Protein AF-A0A1W1WMA3-F1 (afdb_monomer_lite)

Structure (mmCIF, N/CA/C/O backbone):
data_AF-A0A1W1WMA3-F1
#
_entry.id   AF-A0A1W1WMA3-F1
#
loop_
_atom_site.group_PDB
_atom_site.id
_atom_site.type_symbol
_atom_site.label_atom_id
_atom_site.label_alt_id
_atom_site.label_comp_id
_atom_site.label_asym_id
_atom_site.label_entity_id
_atom_site.label_seq_id
_atom_site.pdbx_PDB_ins_code
_atom_site.Cartn_x
_atom_site.Cartn_y
_atom_site.Cartn_z
_atom_site.occupancy
_atom_site.B_iso_or_equiv
_atom_site.auth_seq_id
_atom_site.auth_comp_id
_atom_site.auth_asym_id
_atom_site.auth_atom_id
_atom_site.pdbx_PDB_model_num
ATOM 1 N N . MET A 1 1 ? 3.986 2.143 10.533 1.00 43.78 1 MET A N 1
ATOM 2 C CA . MET A 1 1 ? 3.203 3.371 10.302 1.00 43.78 1 MET A CA 1
ATOM 3 C C . MET A 1 1 ? 4.115 4.329 9.566 1.00 43.78 1 MET A C 1
ATOM 5 O O . MET A 1 1 ? 5.140 4.678 10.137 1.00 43.78 1 MET A O 1
ATOM 9 N N . GLN A 1 2 ? 3.792 4.654 8.315 1.00 41.06 2 GLN A N 1
ATOM 10 C CA . GLN A 1 2 ? 4.456 5.724 7.574 1.00 41.06 2 GLN A CA 1
ATOM 11 C C . GLN A 1 2 ? 3.588 6.976 7.669 1.00 41.06 2 GLN A C 1
ATOM 13 O O . GLN A 1 2 ? 2.366 6.900 7.530 1.00 41.06 2 GLN A O 1
ATOM 18 N N . LEU A 1 3 ? 4.215 8.107 7.963 1.00 46.31 3 LEU A N 1
ATOM 19 C CA . LEU A 1 3 ? 3.557 9.407 8.059 1.00 46.31 3 LEU A CA 1
ATOM 20 C C . LEU A 1 3 ? 4.203 10.338 7.047 1.00 46.31 3 LEU A C 1
ATOM 22 O O . LEU A 1 3 ? 5.425 10.444 7.055 1.00 46.31 3 LEU A O 1
ATOM 26 N N . ILE A 1 4 ? 3.399 10.984 6.199 1.00 47.16 4 ILE A N 1
ATOM 27 C CA . ILE A 1 4 ? 3.882 11.967 5.221 1.00 47.16 4 ILE A CA 1
ATOM 28 C C . ILE A 1 4 ? 3.550 13.364 5.729 1.00 47.16 4 ILE A C 1
ATOM 30 O O . ILE A 1 4 ? 2.380 13.701 5.874 1.00 47.16 4 ILE A O 1
ATOM 34 N N . ALA A 1 5 ? 4.562 14.201 5.932 1.00 50.44 5 ALA A N 1
ATOM 35 C CA . ALA A 1 5 ? 4.380 15.646 6.002 1.00 50.44 5 ALA A CA 1
ATOM 36 C C . ALA A 1 5 ? 4.620 16.229 4.605 1.00 50.44 5 ALA A C 1
ATOM 38 O O . ALA A 1 5 ? 5.703 16.057 4.052 1.00 50.44 5 ALA A O 1
ATOM 39 N N . GLN A 1 6 ? 3.611 16.873 4.018 1.00 50.44 6 GLN A N 1
ATOM 40 C CA . GLN A 1 6 ? 3.720 17.528 2.714 1.00 50.44 6 GLN A CA 1
ATOM 41 C C . GLN A 1 6 ? 3.938 19.022 2.920 1.00 50.44 6 GLN A C 1
ATOM 43 O O . GLN A 1 6 ? 3.105 19.704 3.512 1.00 50.44 6 GLN A O 1
ATOM 48 N N . PHE A 1 7 ? 5.035 19.534 2.384 1.00 56.97 7 PHE A N 1
ATOM 49 C CA . PHE A 1 7 ? 5.386 20.938 2.456 1.00 56.97 7 PHE A CA 1
ATOM 50 C C . PHE A 1 7 ? 5.039 21.599 1.130 1.00 56.97 7 PHE A C 1
ATOM 52 O O . PHE A 1 7 ? 5.512 21.200 0.065 1.00 56.97 7 PHE A O 1
ATOM 59 N N . SER A 1 8 ? 4.230 22.643 1.208 1.00 40.03 8 SER A N 1
ATOM 60 C CA . SER A 1 8 ? 4.121 23.625 0.142 1.00 40.03 8 SER A CA 1
ATOM 61 C C . SER A 1 8 ? 4.123 25.014 0.762 1.00 40.03 8 SER A C 1
ATOM 63 O O . SER A 1 8 ? 3.077 25.663 0.808 1.00 40.03 8 SER A O 1
ATOM 65 N N . PRO A 1 9 ? 5.267 25.530 1.235 1.00 36.66 9 PRO A N 1
ATOM 66 C CA . PRO A 1 9 ? 5.477 26.934 1.009 1.00 36.66 9 PRO A CA 1
ATOM 67 C C . PRO A 1 9 ? 5.756 27.054 -0.494 1.00 36.66 9 PRO A C 1
ATOM 69 O O . PRO A 1 9 ? 6.742 26.515 -0.989 1.00 36.66 9 PRO A O 1
ATOM 72 N N . ASN A 1 10 ? 4.855 27.703 -1.225 1.00 41.47 10 ASN A N 1
ATOM 73 C CA . ASN A 1 10 ? 5.211 28.813 -2.111 1.00 41.47 10 ASN A CA 1
ATOM 74 C C . ASN A 1 10 ? 4.360 28.870 -3.384 1.00 41.47 10 ASN A C 1
ATOM 76 O O . ASN A 1 10 ? 4.243 27.927 -4.165 1.00 41.47 10 ASN A O 1
ATOM 80 N N . ILE A 1 11 ? 3.848 30.081 -3.605 1.00 42.31 11 ILE A N 1
ATOM 81 C CA . ILE A 1 11 ? 3.932 30.812 -4.873 1.00 42.31 11 ILE A CA 1
ATOM 82 C C . ILE A 1 11 ? 5.003 30.189 -5.781 1.00 42.31 11 ILE A C 1
ATOM 84 O O . ILE A 1 11 ? 6.159 30.096 -5.382 1.00 42.31 11 ILE A O 1
ATOM 88 N N . SER A 1 12 ? 4.610 29.769 -6.982 1.00 43.38 12 SER A N 1
ATOM 89 C CA . SER A 1 12 ? 5.456 29.196 -8.037 1.00 43.38 12 SER A CA 1
ATOM 90 C C . SER A 1 12 ? 6.957 29.534 -7.915 1.00 43.38 12 SER A C 1
ATOM 92 O O . SER A 1 12 ? 7.401 30.584 -8.382 1.00 43.38 12 SER A O 1
ATOM 94 N N . THR A 1 13 ? 7.768 28.630 -7.351 1.00 48.03 13 THR A N 1
ATOM 95 C CA . THR A 1 13 ? 9.246 28.715 -7.300 1.00 48.03 13 THR A CA 1
ATOM 96 C C . THR A 1 13 ? 9.883 28.430 -8.665 1.00 48.03 13 THR A C 1
ATOM 98 O O . THR A 1 13 ? 10.957 27.845 -8.771 1.00 48.03 13 THR A O 1
ATOM 101 N N . ILE A 1 14 ? 9.235 28.857 -9.753 1.00 53.78 14 ILE A N 1
ATOM 102 C CA . ILE A 1 14 ? 9.746 28.700 -11.121 1.00 53.78 14 ILE A CA 1
ATOM 103 C C . ILE A 1 14 ? 11.077 29.461 -11.289 1.00 53.78 14 ILE A C 1
ATOM 105 O O . ILE A 1 14 ? 11.885 29.096 -12.137 1.00 53.78 14 ILE A O 1
ATOM 109 N N . THR A 1 15 ? 11.350 30.457 -10.437 1.00 57.09 15 THR A N 1
ATOM 110 C CA . THR A 1 15 ? 12.557 31.292 -10.483 1.00 57.09 15 THR A CA 1
ATOM 111 C C . THR A 1 15 ? 13.791 30.713 -9.777 1.00 57.09 15 THR A C 1
ATOM 113 O O . THR A 1 15 ? 14.889 31.172 -10.076 1.00 57.09 15 THR A O 1
ATOM 116 N N . ARG A 1 16 ? 13.672 29.719 -8.876 1.00 67.75 16 ARG A N 1
ATOM 117 C CA . ARG A 1 16 ? 14.829 29.147 -8.145 1.00 67.75 16 ARG A CA 1
ATOM 118 C C . ARG A 1 16 ? 15.366 27.854 -8.788 1.00 67.75 16 ARG A C 1
ATOM 120 O O . ARG A 1 16 ? 14.622 27.030 -9.339 1.00 67.75 16 ARG A O 1
ATOM 127 N N . GLY A 1 17 ? 16.692 27.692 -8.742 1.00 76.19 17 GLY A N 1
ATOM 128 C CA . GLY A 1 17 ? 17.398 26.480 -9.174 1.00 76.19 17 GLY A CA 1
ATOM 129 C C . GLY A 1 17 ? 17.109 25.300 -8.245 1.00 76.19 17 GLY A C 1
ATOM 130 O O . GLY A 1 17 ? 16.810 25.492 -7.068 1.00 76.19 17 GLY A O 1
ATOM 131 N N . PHE A 1 18 ? 17.149 24.070 -8.765 1.00 84.50 18 PHE A N 1
ATOM 132 C CA . PHE A 1 18 ? 16.890 22.875 -7.956 1.00 84.50 18 PHE A CA 1
ATOM 133 C C . PHE A 1 18 ? 17.971 22.729 -6.892 1.00 84.50 18 PHE A C 1
ATOM 135 O O . PHE A 1 18 ? 17.654 22.460 -5.737 1.00 84.50 18 PHE A O 1
ATOM 142 N N . TRP A 1 19 ? 19.227 22.990 -7.257 1.00 85.94 19 TRP A N 1
ATOM 143 C CA . TRP A 1 19 ? 20.351 22.896 -6.330 1.00 85.94 19 TRP A CA 1
ATOM 144 C C . TRP A 1 19 ? 20.288 23.945 -5.221 1.00 85.94 19 TRP A C 1
ATOM 146 O O . TRP A 1 19 ? 20.658 23.653 -4.087 1.00 85.94 19 TRP A O 1
ATOM 156 N N . THR A 1 20 ? 19.721 25.122 -5.500 1.00 82.62 20 THR A N 1
ATOM 157 C CA . THR A 1 20 ? 19.458 26.147 -4.479 1.00 82.62 20 THR A CA 1
ATOM 158 C C . THR A 1 20 ? 18.459 25.654 -3.432 1.00 82.62 20 THR A C 1
ATOM 160 O O . THR A 1 20 ? 18.696 25.804 -2.236 1.00 82.62 20 THR A O 1
ATOM 163 N N . ASP A 1 21 ? 17.361 25.028 -3.863 1.00 80.69 21 ASP A N 1
ATOM 164 C CA . ASP A 1 21 ? 16.355 24.483 -2.944 1.00 80.69 21 ASP A CA 1
ATOM 165 C C . ASP A 1 21 ? 16.906 23.284 -2.150 1.00 80.69 21 ASP A C 1
ATOM 167 O O . ASP A 1 21 ? 16.608 23.129 -0.963 1.00 80.69 21 ASP A O 1
ATOM 171 N N . VAL A 1 22 ? 17.751 22.454 -2.775 1.00 85.00 22 VAL A N 1
ATOM 172 C CA . VAL A 1 22 ? 18.478 21.368 -2.099 1.00 85.00 22 VAL A CA 1
ATOM 173 C C . VAL A 1 22 ? 19.396 21.939 -1.013 1.00 85.00 22 VAL A C 1
ATOM 175 O O . VAL A 1 22 ? 19.341 21.466 0.121 1.00 85.00 22 VAL A O 1
ATOM 178 N N . GLN A 1 23 ? 20.191 22.967 -1.323 1.00 83.38 23 GLN A N 1
ATOM 179 C CA . GLN A 1 23 ? 21.098 23.603 -0.365 1.00 83.38 23 GLN A CA 1
ATOM 180 C C . GLN A 1 23 ? 20.336 24.218 0.817 1.00 83.38 23 GLN A C 1
ATOM 182 O O . GLN A 1 23 ? 20.691 23.969 1.966 1.00 83.38 23 GLN A O 1
ATOM 187 N N . GLN A 1 24 ? 19.250 24.952 0.560 1.00 80.56 24 GLN A N 1
ATOM 188 C CA . GLN A 1 24 ? 18.417 25.524 1.626 1.00 80.56 24 GLN A CA 1
ATOM 189 C C . GLN A 1 24 ? 17.792 24.440 2.509 1.00 80.56 24 GLN A C 1
ATOM 191 O O . GLN A 1 24 ? 17.740 24.580 3.732 1.00 80.56 24 GLN A O 1
ATOM 196 N N . THR A 1 25 ? 17.339 23.340 1.902 1.00 79.75 25 THR A N 1
ATOM 197 C CA . THR A 1 25 ? 16.794 22.200 2.648 1.00 79.75 25 THR A CA 1
ATOM 198 C C . THR A 1 25 ? 17.872 21.562 3.524 1.00 79.75 25 THR A C 1
ATOM 200 O O . THR A 1 25 ? 17.612 21.243 4.681 1.00 79.75 25 THR A O 1
ATOM 203 N N . GLU A 1 26 ? 19.095 21.415 3.016 1.00 80.94 26 GLU A N 1
ATOM 204 C CA . GLU A 1 26 ? 20.226 20.919 3.800 1.00 80.94 26 GLU A CA 1
ATOM 205 C C . GLU A 1 26 ? 20.608 21.838 4.957 1.00 80.94 26 GLU A C 1
ATOM 207 O O . GLU A 1 26 ? 20.828 21.352 6.063 1.00 80.94 26 GLU A O 1
ATOM 212 N N . GLU A 1 27 ? 20.699 23.146 4.723 1.00 82.25 27 GLU A N 1
ATOM 213 C CA . GLU A 1 27 ? 21.003 24.138 5.759 1.00 82.25 27 GLU A CA 1
ATOM 214 C C . GLU A 1 27 ? 19.955 24.104 6.870 1.00 82.25 27 GLU A C 1
ATOM 216 O O . GLU A 1 27 ? 20.295 24.091 8.054 1.00 82.25 27 GLU A O 1
ATOM 221 N N . TRP A 1 28 ? 18.682 23.985 6.496 1.00 80.19 28 TRP A N 1
ATOM 222 C CA . TRP A 1 28 ? 17.592 23.796 7.442 1.00 80.19 28 TRP A CA 1
ATOM 223 C C . TRP A 1 28 ? 17.716 22.481 8.230 1.00 80.19 28 TRP A C 1
ATOM 225 O O . TRP A 1 28 ? 17.609 22.498 9.457 1.00 80.19 28 TRP A O 1
ATOM 235 N N . LEU A 1 29 ? 18.012 21.351 7.573 1.00 78.81 29 LEU A N 1
ATOM 236 C CA . LEU A 1 29 ? 18.228 20.064 8.251 1.00 78.81 29 LEU A CA 1
ATOM 237 C C . LEU A 1 29 ? 19.431 20.100 9.210 1.00 78.81 29 LEU A C 1
ATOM 239 O O . LEU A 1 29 ? 19.350 19.551 10.311 1.00 78.81 29 LEU A O 1
ATOM 243 N N . ARG A 1 30 ? 20.521 20.785 8.835 1.00 81.69 30 ARG A N 1
ATOM 244 C CA . ARG A 1 30 ? 21.679 21.023 9.715 1.00 81.69 30 ARG A CA 1
ATOM 245 C C . ARG A 1 30 ? 21.304 21.902 10.905 1.00 81.69 30 ARG A C 1
ATOM 247 O O . ARG A 1 30 ? 21.704 21.597 12.025 1.00 81.69 30 ARG A O 1
ATOM 254 N N . GLY A 1 31 ? 20.496 22.942 10.688 1.00 80.25 31 GLY A N 1
ATOM 255 C CA . GLY A 1 31 ? 19.959 23.792 11.754 1.00 80.25 31 GLY A CA 1
ATOM 256 C C . GLY A 1 31 ? 19.119 23.021 12.779 1.00 80.25 31 GLY A C 1
ATOM 257 O O . GLY A 1 31 ? 19.109 23.372 13.955 1.00 80.25 31 GLY A O 1
ATOM 258 N N . LEU A 1 32 ? 18.479 21.923 12.362 1.00 76.50 32 LEU A N 1
ATOM 259 C CA . LEU A 1 32 ? 17.756 21.000 13.244 1.00 76.50 32 LEU A CA 1
ATOM 260 C C . LEU A 1 32 ? 18.660 19.990 13.980 1.00 76.50 32 LEU A C 1
ATOM 262 O O . LEU A 1 32 ? 18.138 19.167 14.734 1.00 76.50 32 LEU A O 1
ATOM 266 N N . GLN A 1 33 ? 19.983 20.034 13.768 1.00 79.19 33 GLN A N 1
ATOM 267 C CA . GLN A 1 33 ? 20.972 19.113 14.348 1.00 79.19 33 GLN A CA 1
ATOM 268 C C . GLN A 1 33 ? 20.642 17.631 14.084 1.00 79.19 33 GLN A C 1
ATOM 270 O O . GLN A 1 33 ? 20.756 16.786 14.971 1.00 79.19 33 GLN A O 1
ATOM 275 N N . LYS A 1 34 ? 20.171 17.309 12.871 1.00 77.88 34 LYS A N 1
ATOM 276 C CA . LYS A 1 34 ? 19.827 15.934 12.481 1.00 77.88 34 LYS A CA 1
ATOM 277 C C . LYS A 1 34 ? 20.931 15.316 11.631 1.00 77.88 34 LYS A C 1
ATOM 279 O O . LYS A 1 34 ? 21.315 15.878 10.607 1.00 77.88 34 LYS A O 1
ATOM 284 N N . ASP A 1 35 ? 21.377 14.124 12.018 1.00 76.19 35 ASP A N 1
ATOM 285 C CA . ASP A 1 35 ? 22.395 13.379 11.277 1.00 76.19 35 ASP A CA 1
ATOM 286 C C . ASP A 1 35 ? 21.811 12.848 9.963 1.00 76.19 35 ASP A C 1
ATOM 288 O O . ASP A 1 35 ? 20.927 11.981 9.954 1.00 76.19 35 ASP A O 1
ATOM 292 N N . ILE A 1 36 ? 22.303 13.376 8.843 1.00 81.38 36 ILE A N 1
ATOM 293 C CA . ILE A 1 36 ? 21.998 12.873 7.503 1.00 81.38 36 ILE A CA 1
ATOM 294 C C . ILE A 1 36 ? 23.054 11.833 7.148 1.00 81.38 36 ILE A C 1
ATOM 296 O O . ILE A 1 36 ? 24.196 12.172 6.847 1.00 81.38 36 ILE A O 1
ATOM 300 N N . THR A 1 37 ? 22.647 10.569 7.152 1.00 82.44 37 THR A N 1
ATOM 301 C CA . THR A 1 37 ? 23.559 9.441 6.899 1.00 82.44 37 THR A CA 1
ATOM 302 C C . THR A 1 37 ? 23.719 9.116 5.426 1.00 82.44 37 THR A C 1
ATOM 304 O O . THR A 1 37 ? 24.816 8.773 5.020 1.00 82.44 37 THR A O 1
ATOM 307 N N . ALA A 1 38 ? 22.667 9.266 4.619 1.00 85.50 38 ALA A N 1
ATOM 308 C CA . ALA A 1 38 ? 22.762 9.032 3.187 1.00 85.50 38 ALA A CA 1
ATOM 309 C C . ALA A 1 38 ? 21.953 10.057 2.400 1.00 85.50 38 ALA A C 1
ATOM 311 O O . ALA A 1 38 ? 20.949 10.614 2.867 1.00 85.50 38 ALA A O 1
ATOM 312 N N . ARG A 1 39 ? 22.426 10.293 1.179 1.00 88.94 39 ARG A N 1
ATOM 313 C CA . ARG A 1 39 ? 21.793 11.138 0.174 1.00 88.94 39 ARG A CA 1
ATOM 314 C C . ARG A 1 39 ? 21.501 10.305 -1.050 1.00 88.94 39 ARG A C 1
ATOM 316 O O . ARG A 1 39 ? 22.285 9.437 -1.430 1.00 88.94 39 ARG A O 1
ATOM 323 N N . THR A 1 40 ? 20.352 10.532 -1.661 1.00 90.31 40 THR A N 1
ATOM 324 C CA . THR A 1 40 ? 19.990 9.850 -2.899 1.00 90.31 40 THR A CA 1
ATOM 325 C C . THR A 1 40 ? 19.298 10.822 -3.835 1.00 90.31 40 THR A C 1
ATOM 327 O O . THR A 1 40 ? 18.226 11.332 -3.520 1.00 90.31 40 THR A O 1
ATOM 330 N N . LEU A 1 41 ? 19.895 11.056 -5.000 1.00 90.44 41 LEU A N 1
ATOM 331 C CA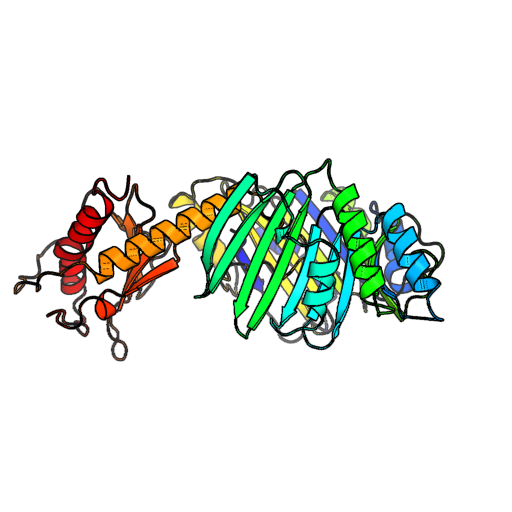 . LEU A 1 41 ? 19.263 11.755 -6.108 1.00 90.44 41 LEU A CA 1
ATOM 332 C C . LEU A 1 41 ? 18.630 10.731 -7.045 1.00 90.44 41 LEU A C 1
ATOM 334 O O . LEU A 1 41 ? 19.300 9.832 -7.551 1.00 90.44 41 LEU A O 1
ATOM 338 N N . LEU A 1 42 ? 17.340 10.905 -7.300 1.00 90.44 42 LEU A N 1
ATOM 339 C CA . LEU A 1 42 ? 16.591 10.178 -8.313 1.00 90.44 42 LEU A CA 1
ATOM 340 C C . LEU A 1 42 ? 16.235 11.150 -9.435 1.00 90.44 42 LEU A C 1
ATOM 342 O O . LEU A 1 42 ? 15.503 12.119 -9.216 1.00 90.44 42 LEU A O 1
ATOM 346 N N . LEU A 1 43 ? 16.730 10.885 -10.638 1.00 89.50 43 LEU A N 1
ATOM 347 C CA . LEU A 1 43 ? 16.400 11.641 -11.840 1.00 89.50 43 LEU A CA 1
ATOM 348 C C . LEU A 1 43 ? 15.562 10.766 -12.762 1.00 89.50 43 LEU A C 1
ATOM 350 O O . LEU A 1 43 ? 15.978 9.668 -13.111 1.00 89.50 43 LEU A O 1
ATOM 354 N N . LYS A 1 44 ? 14.385 11.249 -13.167 1.00 88.56 44 LYS A N 1
ATOM 355 C CA . LYS A 1 44 ? 13.547 10.598 -14.177 1.00 88.56 44 LYS A CA 1
ATOM 356 C C . LYS A 1 44 ? 13.372 11.486 -15.408 1.00 88.56 44 LYS A C 1
ATOM 358 O O . LYS A 1 44 ? 12.813 12.582 -15.312 1.00 88.56 44 LYS A O 1
ATOM 363 N N . GLY A 1 45 ? 13.827 11.004 -16.560 1.00 86.12 45 GLY A N 1
ATOM 364 C CA . GLY A 1 45 ? 13.771 11.680 -17.861 1.00 86.12 45 GLY A CA 1
ATOM 365 C C . GLY A 1 45 ? 13.008 10.873 -18.906 1.00 86.12 45 GLY A C 1
ATOM 366 O O . GLY A 1 45 ? 12.662 9.720 -18.668 1.00 86.12 45 GLY A O 1
ATOM 367 N N . LYS A 1 46 ? 12.719 11.480 -20.061 1.00 80.75 46 LYS A N 1
ATOM 368 C CA . LYS A 1 46 ? 12.058 10.798 -21.191 1.00 80.75 46 LYS A CA 1
ATOM 369 C C . LYS A 1 46 ? 13.041 10.174 -22.184 1.00 80.75 46 LYS A C 1
ATOM 371 O O . LYS A 1 46 ? 12.662 9.271 -22.922 1.00 80.75 46 LYS A O 1
ATOM 376 N N . SER A 1 47 ? 14.278 10.661 -22.218 1.00 76.12 47 SER A N 1
ATOM 377 C CA . SER A 1 47 ? 15.331 10.191 -23.121 1.00 76.12 47 SER A CA 1
ATOM 378 C C . SER A 1 47 ? 16.663 10.076 -22.389 1.00 76.12 47 SER A C 1
ATOM 380 O O . SER A 1 47 ? 16.877 10.746 -21.377 1.00 76.12 47 SER A O 1
ATOM 382 N N . LEU A 1 48 ? 17.572 9.247 -22.916 1.00 76.56 48 LEU A N 1
ATOM 383 C CA . LEU A 1 48 ? 18.906 9.083 -22.329 1.00 76.56 48 LEU A CA 1
ATOM 384 C C . LEU A 1 48 ? 19.700 10.381 -22.414 1.00 76.56 48 LEU A C 1
ATOM 386 O O . LEU A 1 48 ? 20.354 10.732 -21.449 1.00 76.56 48 LEU A O 1
ATOM 390 N N . THR A 1 49 ? 19.550 11.142 -23.497 1.00 79.25 49 THR A N 1
ATOM 391 C CA . THR A 1 49 ? 20.190 12.457 -23.671 1.00 79.25 49 THR A CA 1
ATOM 392 C C . THR A 1 49 ? 19.871 13.436 -22.540 1.00 79.25 49 THR A C 1
ATOM 394 O O . THR A 1 49 ? 20.690 14.276 -22.191 1.00 79.25 49 THR A O 1
ATOM 397 N N . GLN A 1 50 ? 18.690 13.323 -21.921 1.00 83.38 50 GLN A N 1
ATOM 398 C CA . GLN A 1 50 ? 18.337 14.147 -20.765 1.00 83.38 50 GLN A CA 1
ATOM 399 C C . GLN A 1 50 ? 19.023 13.696 -19.475 1.00 83.38 50 GLN A C 1
ATOM 401 O O . GLN A 1 50 ? 19.085 14.486 -18.547 1.00 83.38 50 GLN A O 1
ATOM 406 N N . LEU A 1 51 ? 19.476 12.446 -19.379 1.00 84.12 51 LEU A N 1
ATOM 407 C CA . LEU A 1 51 ? 20.166 11.893 -18.207 1.00 84.12 51 LEU A CA 1
ATOM 408 C C . LEU A 1 51 ? 21.672 11.740 -18.418 1.00 84.12 51 LEU A C 1
ATOM 410 O O . LEU A 1 51 ? 22.392 11.567 -17.442 1.00 84.12 51 LEU A O 1
ATOM 414 N N . GLU A 1 52 ? 22.132 11.830 -19.664 1.00 83.81 52 GLU A N 1
ATOM 415 C CA . GLU A 1 52 ? 23.517 11.662 -20.090 1.00 83.81 52 GLU A CA 1
ATOM 416 C C . GLU A 1 52 ? 24.510 12.460 -19.248 1.00 83.81 52 GLU A C 1
ATOM 418 O O . GLU A 1 52 ? 25.485 11.853 -18.800 1.00 83.81 52 GLU A O 1
ATOM 423 N N . PRO A 1 53 ? 24.244 13.741 -18.904 1.00 87.62 53 PRO A N 1
ATOM 424 C CA . PRO A 1 53 ? 25.167 14.481 -18.064 1.00 87.62 53 PRO A CA 1
ATOM 425 C C . PRO A 1 53 ? 25.414 13.808 -16.717 1.00 87.62 53 PRO A C 1
ATOM 427 O O . PRO A 1 53 ? 26.508 13.942 -16.201 1.00 87.62 53 PRO A O 1
ATOM 430 N N . TRP A 1 54 ? 24.438 13.071 -16.172 1.00 87.19 54 TRP A N 1
ATOM 431 C CA . TRP A 1 54 ? 24.500 12.457 -14.846 1.00 87.19 54 TRP A CA 1
ATOM 432 C C . TRP A 1 54 ? 24.954 10.992 -14.825 1.00 87.19 54 TRP A C 1
ATOM 434 O O . TRP A 1 54 ? 25.186 10.452 -13.741 1.00 87.19 54 TRP A O 1
ATOM 444 N N . LEU A 1 55 ? 25.093 10.343 -15.988 1.00 83.62 55 LEU A N 1
ATOM 445 C CA . LEU A 1 55 ? 25.503 8.935 -16.093 1.00 83.62 55 LEU A CA 1
ATOM 446 C C . LEU A 1 55 ? 26.818 8.606 -15.363 1.00 83.62 55 LEU A C 1
ATOM 44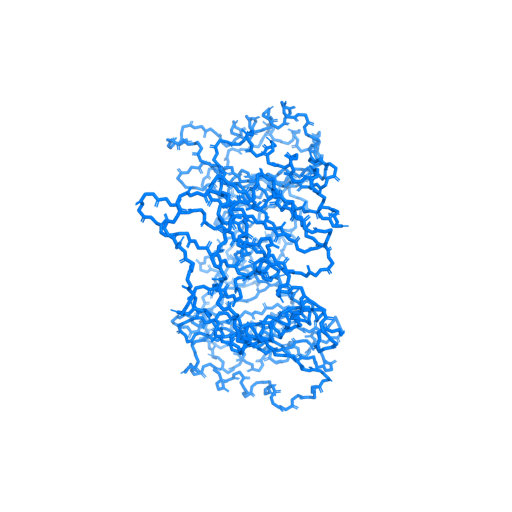8 O O . LEU A 1 55 ? 26.834 7.583 -14.678 1.00 83.62 55 LEU A O 1
ATOM 452 N N . PRO A 1 56 ? 27.883 9.436 -15.429 1.00 85.31 56 PRO A N 1
ATOM 453 C CA . PRO A 1 56 ? 29.170 9.104 -14.809 1.00 85.31 56 PRO A CA 1
ATOM 454 C C . PRO A 1 56 ? 29.120 8.937 -13.286 1.00 85.31 56 PRO A C 1
ATOM 456 O O . PRO A 1 56 ? 29.982 8.275 -12.717 1.00 85.31 56 PRO A O 1
ATOM 459 N N . TRP A 1 57 ? 28.123 9.530 -12.622 1.00 82.88 57 TRP A N 1
ATOM 460 C CA . TRP A 1 57 ? 27.961 9.455 -11.166 1.00 82.88 57 TRP A CA 1
ATOM 461 C C . TRP A 1 57 ? 26.972 8.366 -10.729 1.00 82.88 57 TRP A C 1
ATOM 463 O O . TRP A 1 57 ? 26.753 8.176 -9.533 1.00 82.88 57 TRP A O 1
ATOM 473 N N . SER A 1 58 ? 26.343 7.656 -11.672 1.00 80.88 58 SER A N 1
ATOM 474 C CA . SER A 1 58 ? 25.457 6.540 -11.343 1.00 80.88 58 SER A CA 1
ATOM 475 C C . SER A 1 58 ? 26.272 5.297 -10.999 1.00 80.88 58 SER A C 1
ATOM 477 O O . SER A 1 58 ? 27.044 4.800 -11.813 1.00 80.88 58 SER A O 1
ATOM 479 N N . HIS A 1 59 ? 26.038 4.746 -9.810 1.00 74.62 59 HIS A N 1
ATOM 480 C CA . HIS A 1 59 ? 26.592 3.455 -9.375 1.00 74.62 59 HIS A CA 1
ATOM 481 C C . HIS A 1 59 ? 25.552 2.330 -9.408 1.00 74.62 59 HIS A C 1
ATOM 483 O O . HIS A 1 59 ? 25.787 1.238 -8.900 1.00 74.62 59 HIS A O 1
ATOM 489 N N . SER A 1 60 ? 24.371 2.612 -9.958 1.00 77.69 60 SER A N 1
ATOM 490 C CA . SER A 1 60 ? 23.268 1.663 -10.055 1.00 77.69 60 SER A CA 1
ATOM 491 C C . SER A 1 60 ? 22.786 1.539 -11.500 1.00 77.69 60 SER A C 1
ATOM 493 O O . SER A 1 60 ? 22.935 2.498 -12.270 1.00 77.69 60 SER A O 1
ATOM 495 N N . PRO A 1 61 ? 22.227 0.375 -11.881 1.00 77.94 61 PRO A N 1
ATOM 496 C CA . PRO A 1 61 ? 21.657 0.192 -13.207 1.00 77.94 61 PRO A CA 1
ATOM 497 C C . PRO A 1 61 ? 20.539 1.206 -13.455 1.00 77.94 61 PRO A C 1
ATOM 499 O O . PRO A 1 61 ? 19.795 1.581 -12.544 1.00 77.94 61 PRO A O 1
ATOM 502 N N . LEU A 1 62 ? 20.411 1.632 -14.708 1.00 80.25 62 LEU A N 1
ATOM 503 C CA . LEU A 1 62 ? 19.340 2.516 -15.142 1.00 80.25 62 LEU A CA 1
ATOM 504 C C . LEU A 1 62 ? 18.002 1.787 -15.027 1.00 80.25 62 LEU A C 1
ATOM 506 O O . LEU A 1 62 ? 17.840 0.674 -15.532 1.00 80.25 62 LEU A O 1
ATOM 510 N N . GLU A 1 63 ? 17.030 2.438 -14.396 1.00 80.38 63 GLU A N 1
ATOM 511 C CA . GLU A 1 63 ? 15.649 1.969 -14.370 1.00 80.38 63 GLU A CA 1
ATOM 512 C C . GLU A 1 63 ? 14.956 2.406 -15.663 1.00 80.38 63 GLU A C 1
ATOM 514 O O . GLU A 1 63 ? 14.823 3.590 -15.959 1.00 80.38 63 GLU A O 1
ATOM 519 N N . LEU A 1 64 ? 14.507 1.447 -16.453 1.00 76.00 64 LEU A N 1
ATOM 520 C CA . LEU A 1 64 ? 13.805 1.645 -17.710 1.00 76.00 64 LEU A CA 1
ATOM 521 C C . LEU A 1 64 ? 12.332 1.310 -17.492 1.00 76.00 64 LEU A C 1
ATOM 523 O O . LEU A 1 64 ? 11.974 0.154 -17.291 1.00 76.00 64 LEU A O 1
ATOM 527 N N . GLU A 1 65 ? 11.465 2.313 -17.563 1.00 75.75 65 GLU A N 1
ATOM 528 C CA . GLU A 1 65 ? 10.016 2.130 -17.568 1.00 75.75 65 GLU A CA 1
ATOM 529 C C . GLU A 1 65 ? 9.468 2.504 -18.946 1.00 75.75 65 GLU A C 1
ATOM 531 O O . GLU A 1 65 ? 9.436 3.677 -19.311 1.00 75.75 65 GLU A O 1
ATOM 536 N N . GLY A 1 66 ? 9.003 1.531 -19.723 1.00 73.38 66 GLY A N 1
ATOM 537 C CA . GLY A 1 66 ? 8.569 1.760 -21.100 1.00 73.38 66 GLY A CA 1
ATOM 538 C C . GLY A 1 66 ? 7.173 1.251 -21.396 1.00 73.38 66 GLY A C 1
ATOM 539 O O . GLY A 1 66 ? 6.811 0.162 -20.964 1.00 73.38 66 GLY A O 1
ATOM 540 N N . TRP A 1 67 ? 6.408 2.005 -22.188 1.00 73.75 67 TRP A N 1
ATOM 541 C CA . TRP A 1 67 ? 5.246 1.466 -22.893 1.00 73.75 67 TRP A CA 1
ATOM 542 C C . TRP A 1 67 ? 5.694 0.866 -24.218 1.00 73.75 67 TRP A C 1
ATOM 544 O O . TRP A 1 67 ? 6.073 1.586 -25.148 1.00 73.75 67 TRP A O 1
ATOM 554 N N . LEU A 1 68 ? 5.619 -0.455 -24.297 1.00 71.12 68 LEU A N 1
ATOM 555 C CA . LEU A 1 68 ? 5.785 -1.193 -25.534 1.00 71.12 68 LEU A CA 1
ATOM 556 C C . LEU A 1 68 ? 4.444 -1.164 -26.272 1.00 71.12 68 LEU A C 1
ATOM 558 O O . LEU A 1 68 ? 3.420 -1.639 -25.770 1.00 71.12 68 LEU A O 1
ATOM 562 N N . ASN A 1 69 ? 4.438 -0.538 -27.450 1.00 62.62 69 ASN A N 1
ATOM 563 C CA . ASN A 1 69 ? 3.303 -0.634 -28.359 1.00 62.62 69 ASN A CA 1
ATOM 564 C C . ASN A 1 69 ? 3.300 -2.030 -28.994 1.00 62.62 69 ASN A C 1
ATOM 566 O O . ASN A 1 69 ? 4.371 -2.566 -29.281 1.00 62.62 69 ASN A O 1
ATOM 570 N N . PRO A 1 70 ? 2.125 -2.588 -29.312 1.00 56.72 70 PRO A N 1
ATOM 571 C CA . PRO A 1 70 ? 2.065 -3.720 -30.217 1.00 56.72 70 PRO A CA 1
ATOM 572 C C . PRO A 1 70 ? 2.479 -3.238 -31.619 1.00 56.72 70 PRO A C 1
ATOM 574 O O . PRO A 1 70 ? 1.678 -2.626 -32.320 1.00 56.72 70 PRO A O 1
ATOM 577 N N . MET A 1 71 ? 3.736 -3.446 -32.018 1.00 50.72 71 MET A N 1
ATOM 578 C CA . MET A 1 71 ? 4.155 -3.339 -33.421 1.00 50.72 71 MET A CA 1
ATOM 579 C C . MET A 1 71 ? 4.329 -4.751 -33.990 1.00 50.72 71 MET A C 1
ATOM 581 O O . MET A 1 71 ? 4.921 -5.610 -33.336 1.00 50.72 71 MET A O 1
ATOM 585 N N . GLU A 1 72 ? 3.692 -4.962 -35.146 1.00 50.91 72 GLU A N 1
ATOM 586 C CA . GLU A 1 72 ? 3.541 -6.198 -35.933 1.00 50.91 72 GLU A CA 1
ATOM 587 C C . GLU A 1 72 ? 3.393 -7.514 -35.133 1.00 50.91 72 GLU A C 1
ATOM 589 O O . GLU A 1 72 ? 4.339 -8.224 -34.813 1.00 50.91 72 GLU A O 1
ATOM 594 N N . VAL A 1 73 ? 2.122 -7.793 -34.809 1.00 55.16 73 VAL A N 1
ATOM 595 C CA . VAL A 1 73 ? 1.420 -9.092 -34.716 1.00 55.16 73 VAL A CA 1
ATOM 596 C C . VAL A 1 73 ? 2.194 -10.297 -34.169 1.00 55.16 73 VAL A C 1
ATOM 598 O O . VAL A 1 73 ? 3.077 -10.835 -34.821 1.00 55.16 73 VAL A O 1
ATOM 601 N N . GLN A 1 74 ? 1.708 -10.820 -33.031 1.00 58.72 74 GLN A N 1
ATOM 602 C CA . GLN A 1 74 ? 1.999 -12.130 -32.412 1.00 58.72 74 GLN A CA 1
ATOM 603 C C . GLN A 1 74 ? 3.461 -12.437 -32.056 1.00 58.72 74 GLN A C 1
ATOM 605 O O . GLN A 1 74 ? 3.688 -13.001 -30.992 1.00 58.72 74 GLN A O 1
ATOM 610 N N . LEU A 1 75 ? 4.446 -12.066 -32.871 1.00 59.38 75 LEU A N 1
ATOM 611 C CA . LEU A 1 75 ? 5.857 -12.382 -32.685 1.00 59.38 75 LEU A CA 1
ATOM 612 C C . LEU A 1 75 ? 6.459 -11.567 -31.542 1.00 59.38 75 LEU A C 1
ATOM 614 O O . LEU A 1 75 ? 7.112 -12.143 -30.686 1.00 59.38 75 LEU A O 1
ATOM 618 N N . THR A 1 76 ? 6.133 -10.276 -31.439 1.00 58.19 76 THR A N 1
ATOM 619 C CA . THR A 1 76 ? 6.504 -9.439 -30.285 1.00 58.19 76 THR A CA 1
ATOM 620 C C . THR A 1 76 ? 5.787 -9.882 -29.009 1.00 58.19 76 THR A C 1
ATOM 622 O O . THR A 1 76 ? 6.386 -9.881 -27.944 1.00 58.19 76 THR A O 1
ATOM 625 N N . TRP A 1 77 ? 4.525 -10.324 -29.092 1.00 66.31 77 TRP A N 1
ATOM 626 C CA . TRP A 1 77 ? 3.801 -10.860 -27.929 1.00 66.31 77 TRP A CA 1
ATOM 627 C C . TRP A 1 77 ? 4.386 -12.197 -27.465 1.00 66.31 77 TRP A C 1
ATOM 629 O O . TRP A 1 77 ? 4.620 -12.383 -26.280 1.00 66.31 77 TRP A O 1
ATOM 639 N N . ARG A 1 78 ? 4.706 -13.100 -28.399 1.00 66.25 78 ARG A N 1
ATOM 640 C CA . ARG A 1 78 ? 5.422 -14.356 -28.135 1.00 66.25 78 ARG A CA 1
ATOM 641 C C . ARG A 1 78 ? 6.834 -14.099 -27.621 1.00 66.25 78 ARG A C 1
ATOM 643 O O . ARG A 1 78 ? 7.252 -14.756 -26.678 1.00 66.25 78 ARG A O 1
ATOM 650 N N . TYR A 1 79 ? 7.542 -13.117 -28.172 1.00 64.44 79 TYR A N 1
ATOM 651 C CA . TYR A 1 79 ? 8.835 -12.672 -27.662 1.00 64.44 79 TYR A CA 1
ATOM 652 C C . TYR A 1 79 ? 8.683 -12.165 -26.234 1.00 64.44 79 TYR A C 1
ATOM 654 O O . TYR A 1 79 ? 9.397 -12.629 -25.368 1.00 64.44 79 TYR A O 1
ATOM 662 N N . LEU A 1 80 ? 7.698 -11.317 -25.936 1.00 64.00 80 LEU A N 1
ATOM 663 C CA . LEU A 1 80 ? 7.423 -10.875 -24.571 1.00 64.00 80 LEU A CA 1
ATOM 664 C C . LEU A 1 80 ? 7.079 -12.070 -23.655 1.00 64.00 80 LEU A C 1
ATOM 666 O O . LEU A 1 80 ? 7.624 -12.175 -22.569 1.00 64.00 80 LEU A O 1
ATOM 670 N N . LEU A 1 81 ? 6.277 -13.039 -24.093 1.00 64.75 81 LEU A N 1
ATOM 671 C CA . LEU A 1 81 ? 5.936 -14.239 -23.313 1.00 64.75 81 LEU A CA 1
ATOM 672 C C . LEU A 1 81 ? 7.115 -15.187 -23.045 1.00 64.75 81 LEU A C 1
ATOM 674 O O . LEU A 1 81 ? 7.160 -15.815 -21.990 1.00 64.75 81 LEU A O 1
ATOM 678 N N . HIS A 1 82 ? 8.044 -15.329 -23.991 1.00 61.94 82 HIS A N 1
ATOM 679 C CA . HIS A 1 82 ? 9.196 -16.227 -23.867 1.00 61.94 82 HIS A CA 1
ATOM 680 C C . HIS A 1 82 ? 10.410 -15.526 -23.242 1.00 61.94 82 HIS A C 1
ATOM 682 O O . HIS A 1 82 ? 11.094 -16.106 -22.403 1.00 61.94 82 HIS A O 1
ATOM 688 N N . PHE A 1 83 ? 10.642 -14.264 -23.595 1.00 57.78 83 PHE A N 1
ATOM 689 C CA . PHE A 1 83 ? 11.755 -13.443 -23.128 1.00 57.78 83 PHE A CA 1
ATOM 690 C C . PHE A 1 83 ? 11.475 -12.806 -21.766 1.00 57.78 83 PHE A C 1
ATOM 692 O O . PHE A 1 83 ? 12.308 -12.916 -20.882 1.00 57.78 83 PHE A O 1
ATOM 699 N N . LEU A 1 84 ? 10.303 -12.206 -21.513 1.00 58.00 84 LEU A N 1
ATOM 700 C CA . LEU A 1 84 ? 10.020 -11.636 -20.180 1.00 58.00 84 LEU A CA 1
ATOM 701 C C . LEU A 1 84 ? 9.953 -12.717 -19.103 1.00 58.00 84 LEU A C 1
ATOM 703 O O . LEU A 1 84 ? 10.110 -12.453 -17.924 1.00 58.00 84 LEU A O 1
ATOM 707 N N . VAL A 1 85 ? 9.732 -13.953 -19.505 1.00 57.91 85 VAL A N 1
ATOM 708 C CA . VAL A 1 85 ? 9.695 -15.070 -18.585 1.00 57.91 85 VAL A CA 1
ATOM 709 C C . VAL A 1 85 ? 11.099 -15.627 -18.315 1.00 57.91 85 VAL A C 1
ATOM 711 O O . VAL A 1 85 ? 11.412 -15.945 -17.174 1.00 57.91 85 VAL A O 1
ATOM 714 N N . ALA A 1 86 ? 11.961 -15.703 -19.330 1.00 55.59 86 ALA A N 1
ATOM 715 C CA . ALA A 1 86 ? 13.326 -16.212 -19.178 1.00 55.59 86 ALA A CA 1
ATOM 716 C C . ALA A 1 86 ? 14.342 -15.148 -18.716 1.00 55.59 86 ALA A C 1
ATOM 718 O O . ALA A 1 86 ? 15.353 -15.489 -18.110 1.00 55.59 86 ALA A O 1
ATOM 719 N N . SER A 1 87 ? 14.098 -13.870 -19.010 1.00 57.31 87 SER A N 1
ATOM 720 C CA . SER A 1 87 ? 15.018 -12.757 -18.739 1.00 57.31 87 SER A CA 1
ATOM 721 C C . SER A 1 87 ? 14.678 -11.972 -17.471 1.00 57.31 87 SER A C 1
ATOM 723 O O . SER A 1 87 ? 15.500 -11.174 -17.041 1.00 57.31 87 SER A O 1
ATOM 725 N N . GLY A 1 88 ? 13.503 -12.195 -16.869 1.00 60.97 88 GLY A N 1
ATOM 726 C CA . GLY A 1 88 ? 13.151 -11.695 -15.534 1.00 60.97 88 GLY A CA 1
ATOM 727 C C . GLY A 1 88 ? 13.059 -10.167 -15.408 1.00 60.97 88 GLY A C 1
ATOM 728 O O . GLY A 1 88 ? 13.866 -9.576 -14.697 1.00 60.97 88 GLY A O 1
ATOM 729 N N . PRO A 1 89 ? 12.098 -9.489 -16.067 1.00 69.31 89 PRO A N 1
ATOM 730 C CA . PRO A 1 89 ? 11.841 -8.084 -15.809 1.00 69.31 89 PRO A CA 1
ATOM 731 C C . PRO A 1 89 ? 11.353 -7.895 -14.378 1.00 69.31 89 PRO A C 1
ATOM 733 O O . PRO A 1 89 ? 10.623 -8.726 -13.838 1.00 69.31 89 PRO A O 1
ATOM 736 N N . ASP A 1 90 ? 11.712 -6.755 -13.791 1.00 72.25 90 ASP A N 1
ATOM 737 C CA . ASP A 1 90 ? 11.337 -6.431 -12.415 1.00 72.25 90 ASP A CA 1
ATOM 738 C C . ASP A 1 90 ? 9.814 -6.385 -12.249 1.00 72.25 90 ASP A C 1
ATOM 740 O O . ASP A 1 90 ? 9.283 -6.779 -11.214 1.00 72.25 90 ASP A O 1
ATOM 744 N N . SER A 1 91 ? 9.099 -5.873 -13.259 1.00 78.38 91 SER A N 1
ATOM 745 C CA . SER A 1 91 ? 7.639 -5.951 -13.309 1.00 78.38 91 SER A CA 1
ATOM 746 C C . SER A 1 91 ? 7.063 -5.690 -14.699 1.00 78.38 91 SER A C 1
ATOM 748 O O . SER A 1 91 ? 7.663 -5.031 -15.553 1.00 78.38 91 SER A O 1
ATOM 750 N N . LEU A 1 92 ? 5.844 -6.179 -14.896 1.00 79.06 92 LEU A N 1
ATOM 751 C CA . LEU A 1 92 ? 5.014 -6.004 -16.076 1.00 79.06 92 LEU A CA 1
ATOM 752 C C . LEU A 1 92 ? 3.646 -5.491 -15.665 1.00 79.06 92 LEU A C 1
ATOM 754 O O . LEU A 1 92 ? 3.117 -5.869 -14.624 1.00 79.06 92 LEU A O 1
ATOM 758 N N . PHE A 1 93 ? 3.058 -4.661 -16.515 1.00 83.62 93 PHE A N 1
ATOM 759 C CA . PHE A 1 93 ? 1.710 -4.150 -16.347 1.00 83.62 93 PHE A CA 1
ATOM 760 C C . PHE A 1 93 ? 0.982 -4.131 -17.692 1.00 83.62 93 PHE A C 1
ATOM 762 O O . PHE A 1 93 ? 1.475 -3.569 -18.671 1.00 83.62 93 PHE A O 1
ATOM 769 N N . ILE A 1 94 ? -0.209 -4.723 -17.737 1.00 84.75 94 ILE A N 1
ATOM 770 C CA . ILE A 1 94 ? -1.046 -4.845 -18.930 1.00 84.75 94 ILE A CA 1
ATOM 771 C C . ILE A 1 94 ? -2.408 -4.198 -18.643 1.00 84.75 94 ILE A C 1
ATOM 773 O O . ILE A 1 94 ? -3.201 -4.757 -17.879 1.00 84.75 94 ILE A O 1
ATOM 777 N N . PRO A 1 95 ? -2.738 -3.048 -19.257 1.00 83.62 95 PRO A N 1
ATOM 778 C CA . PRO A 1 95 ? -4.103 -2.542 -19.247 1.00 83.62 95 PRO A CA 1
ATOM 779 C C . PRO A 1 95 ? -5.005 -3.446 -20.095 1.00 83.62 95 PRO A C 1
ATOM 781 O O . PRO A 1 95 ? -4.706 -3.745 -21.253 1.00 83.62 95 PRO A O 1
ATOM 784 N N . CYS A 1 96 ? -6.142 -3.844 -19.531 1.00 84.12 96 CYS A N 1
ATOM 785 C CA . CYS A 1 96 ? -7.107 -4.737 -20.177 1.00 84.12 96 CYS A CA 1
ATOM 786 C C . CYS A 1 96 ? -8.401 -4.016 -20.607 1.00 84.12 96 CYS A C 1
ATOM 788 O O . CYS A 1 96 ? -9.339 -4.655 -21.079 1.00 84.12 96 CYS A O 1
ATOM 790 N N . GLY A 1 97 ? -8.429 -2.682 -20.500 1.00 80.56 97 GLY A N 1
ATOM 791 C CA . GLY A 1 97 ? -9.565 -1.825 -20.855 1.00 80.56 97 GLY A CA 1
ATOM 792 C C . GLY A 1 97 ? -10.393 -1.398 -19.639 1.00 80.56 97 GLY A C 1
ATOM 793 O O . GLY A 1 97 ? -10.471 -2.115 -18.644 1.00 80.56 97 GLY A O 1
ATOM 794 N N . GLY A 1 98 ? -11.002 -0.208 -19.716 1.00 82.75 98 GLY A N 1
ATOM 795 C CA . GLY A 1 98 ? -11.657 0.422 -18.562 1.00 82.75 98 GLY A CA 1
ATOM 796 C C . GLY A 1 98 ? -10.682 0.594 -17.392 1.00 82.75 98 GLY A C 1
ATOM 797 O O . GLY A 1 98 ? -9.533 0.981 -17.602 1.00 82.75 98 GLY A O 1
ATOM 798 N N . ASP A 1 99 ? -11.130 0.237 -16.187 1.00 81.50 99 ASP A N 1
ATOM 799 C CA . ASP A 1 99 ? -10.312 0.234 -14.963 1.00 81.50 99 ASP A CA 1
ATOM 800 C C . ASP A 1 99 ? -9.581 -1.098 -14.717 1.00 81.50 99 ASP A C 1
ATOM 802 O O . ASP A 1 99 ? -8.957 -1.283 -13.669 1.00 81.50 99 ASP A O 1
ATOM 806 N N . ALA A 1 100 ? -9.666 -2.045 -15.657 1.00 87.62 100 ALA A N 1
ATOM 807 C CA . ALA A 1 100 ? -9.098 -3.371 -15.489 1.00 87.62 100 ALA A CA 1
ATOM 808 C C . ALA A 1 100 ? -7.639 -3.452 -15.950 1.00 87.62 100 ALA A C 1
ATOM 810 O O . ALA A 1 100 ? -7.260 -2.960 -17.021 1.00 87.62 100 ALA A O 1
ATOM 811 N N . TRP A 1 101 ? -6.818 -4.132 -15.161 1.00 89.75 101 TRP A N 1
ATOM 812 C CA . TRP A 1 101 ? -5.402 -4.316 -15.434 1.00 89.75 101 TRP A CA 1
ATOM 813 C C . TRP A 1 101 ? -4.847 -5.561 -14.754 1.00 89.75 101 TRP A C 1
ATOM 815 O O . TRP A 1 101 ? -5.419 -6.102 -13.809 1.00 89.75 101 TRP A O 1
ATOM 825 N N . ILE A 1 102 ? -3.701 -6.004 -15.258 1.00 88.81 102 ILE A N 1
ATOM 826 C CA . ILE A 1 102 ? -2.953 -7.130 -14.714 1.00 88.81 102 ILE A CA 1
ATOM 827 C C . ILE A 1 102 ? -1.511 -6.685 -14.523 1.00 88.81 102 ILE A C 1
ATOM 829 O O . ILE A 1 102 ? -0.947 -6.015 -15.388 1.00 88.81 102 ILE A O 1
ATOM 833 N N . ALA A 1 103 ? -0.919 -7.046 -13.395 1.00 88.25 103 ALA A N 1
ATOM 834 C CA . ALA A 1 103 ? 0.480 -6.829 -13.100 1.00 88.25 103 ALA A CA 1
ATOM 835 C C . ALA A 1 103 ? 1.170 -8.141 -12.739 1.00 88.25 103 ALA A C 1
ATOM 837 O O . ALA A 1 103 ? 0.571 -9.041 -12.154 1.00 88.25 103 ALA A O 1
ATOM 838 N N . TRP A 1 104 ? 2.445 -8.232 -13.086 1.00 86.69 104 TRP A N 1
ATOM 839 C CA . TRP A 1 104 ? 3.288 -9.380 -12.791 1.00 86.69 104 TRP A CA 1
ATOM 840 C C . TRP A 1 104 ? 4.663 -8.910 -12.343 1.00 86.69 104 TRP A C 1
ATOM 842 O O . TRP A 1 104 ? 5.191 -7.932 -12.864 1.00 86.69 104 TRP A O 1
ATOM 852 N N . ASN A 1 105 ? 5.245 -9.621 -11.394 1.00 83.62 105 ASN A N 1
ATOM 853 C CA . ASN A 1 105 ? 6.674 -9.659 -11.119 1.00 83.62 105 ASN A CA 1
ATOM 854 C C . ASN A 1 105 ? 7.036 -11.125 -10.791 1.00 83.62 105 ASN A C 1
ATOM 856 O O . ASN A 1 105 ? 6.121 -11.937 -10.615 1.00 83.62 105 ASN A O 1
ATOM 860 N N . PRO A 1 106 ? 8.325 -11.488 -10.668 1.00 81.44 106 PRO A N 1
ATOM 861 C CA . PRO A 1 106 ? 8.728 -12.881 -10.439 1.00 81.44 106 PRO A CA 1
ATOM 862 C C . PRO A 1 106 ? 8.061 -13.560 -9.231 1.00 81.44 106 PRO A C 1
ATOM 864 O O . PRO A 1 106 ? 7.884 -14.774 -9.215 1.00 81.44 106 PRO A O 1
ATOM 867 N N . ARG A 1 107 ? 7.644 -12.776 -8.231 1.00 84.31 107 ARG A N 1
ATOM 868 C CA . ARG A 1 107 ? 7.063 -13.270 -6.978 1.00 84.31 107 ARG A CA 1
ATOM 869 C C . ARG A 1 107 ? 5.563 -13.096 -6.877 1.00 84.31 107 ARG A C 1
ATOM 871 O O . ARG A 1 107 ? 4.967 -13.694 -5.987 1.00 84.31 107 ARG A O 1
ATOM 878 N N . THR A 1 108 ? 4.955 -12.256 -7.709 1.00 87.94 108 THR A N 1
ATOM 879 C CA . THR A 1 108 ? 3.557 -11.878 -7.544 1.00 87.94 108 THR A CA 1
ATOM 880 C C . THR A 1 108 ? 2.830 -11.658 -8.859 1.00 87.94 108 THR A C 1
ATOM 882 O O . THR A 1 108 ? 3.300 -10.913 -9.719 1.00 87.94 108 THR A O 1
ATOM 885 N N . VAL A 1 109 ? 1.620 -12.198 -8.955 1.00 89.25 109 VAL A N 1
ATOM 886 C CA . VAL A 1 109 ? 0.646 -11.874 -10.005 1.00 89.25 109 VAL A CA 1
ATOM 887 C C . VAL A 1 109 ? -0.499 -11.109 -9.356 1.00 89.25 109 VAL A C 1
ATOM 889 O O . VAL A 1 109 ? -1.037 -11.557 -8.347 1.00 89.25 109 VAL A O 1
ATOM 892 N N . ILE A 1 110 ? -0.890 -9.974 -9.930 1.00 91.25 110 ILE A N 1
ATOM 893 C CA . ILE A 1 110 ? -2.029 -9.179 -9.465 1.00 91.25 110 ILE A CA 1
ATOM 894 C C . ILE A 1 110 ? -2.978 -8.952 -10.634 1.00 91.25 110 ILE A C 1
ATOM 896 O O . ILE A 1 110 ? -2.584 -8.421 -11.668 1.00 91.25 110 ILE A O 1
ATOM 900 N N . VAL A 1 111 ? -4.243 -9.308 -10.462 1.00 92.19 111 VAL A N 1
ATOM 901 C CA . VAL A 1 111 ? -5.319 -9.014 -11.409 1.00 92.19 111 VAL A CA 1
ATOM 902 C C . VAL A 1 111 ? -6.289 -8.087 -10.710 1.00 92.19 111 VAL A C 1
ATOM 904 O O . VAL A 1 111 ? -6.803 -8.446 -9.660 1.00 92.19 111 VAL A O 1
ATOM 907 N N . ARG A 1 112 ? -6.597 -6.934 -11.302 1.00 92.50 112 ARG A N 1
ATOM 908 C CA . ARG A 1 112 ? -7.669 -6.061 -10.823 1.00 92.50 112 ARG A CA 1
ATOM 909 C C . ARG A 1 112 ? -8.655 -5.787 -11.939 1.00 92.50 112 ARG A C 1
ATOM 911 O O . ARG A 1 112 ? -8.278 -5.272 -12.988 1.00 92.50 112 ARG A O 1
ATOM 918 N N . ALA A 1 113 ? -9.926 -6.076 -11.705 1.00 91.94 113 ALA A N 1
ATOM 919 C CA . ALA A 1 113 ? -10.978 -5.839 -12.683 1.00 91.94 113 ALA A CA 1
ATOM 920 C C . ALA A 1 113 ? -12.348 -5.655 -12.006 1.00 91.94 113 ALA A C 1
ATOM 922 O O . ALA A 1 113 ? -12.526 -6.040 -10.851 1.00 91.94 113 ALA A O 1
ATOM 923 N N . PRO A 1 114 ? -13.344 -5.074 -12.697 1.00 91.12 114 PRO A N 1
ATOM 924 C CA . PRO A 1 114 ? -14.733 -5.144 -12.249 1.00 91.12 114 PRO A CA 1
ATOM 925 C C . PRO A 1 114 ? -15.182 -6.602 -12.111 1.00 91.12 114 PRO A C 1
ATOM 927 O O . PRO A 1 114 ? -14.803 -7.420 -12.945 1.00 91.12 114 PRO A O 1
ATOM 930 N N . HIS A 1 115 ? -16.021 -6.927 -11.126 1.00 87.19 115 HIS A N 1
ATOM 931 C CA . HIS A 1 115 ? -16.489 -8.302 -10.872 1.00 87.19 115 HIS A CA 1
ATOM 932 C C . HIS A 1 115 ? -17.089 -8.987 -12.119 1.00 87.19 115 HIS A C 1
ATOM 934 O O . HIS A 1 115 ? -16.840 -10.155 -12.379 1.00 87.19 115 HIS A O 1
ATOM 940 N N . ASN A 1 116 ? -17.788 -8.231 -12.971 1.00 87.25 116 ASN A N 1
ATOM 941 C CA . ASN A 1 116 ? -18.417 -8.751 -14.195 1.00 87.25 116 ASN A CA 1
ATOM 942 C C . ASN A 1 116 ? -17.495 -8.701 -15.433 1.00 87.25 116 ASN A C 1
ATOM 944 O O . ASN A 1 116 ? -17.972 -8.683 -16.568 1.00 87.25 116 ASN A O 1
ATOM 948 N N . SER A 1 117 ? -16.179 -8.590 -15.244 1.00 90.31 117 SER A N 1
ATOM 949 C CA . SER A 1 117 ? -15.222 -8.485 -16.348 1.00 90.31 117 SER A CA 1
ATOM 950 C C . SER A 1 117 ? -14.964 -9.833 -17.021 1.00 90.31 117 SER A C 1
ATOM 952 O O . SER A 1 117 ? -14.793 -10.855 -16.360 1.00 90.31 117 SER A O 1
ATOM 954 N N . TRP A 1 118 ? -14.810 -9.807 -18.347 1.00 90.25 118 TRP A N 1
ATOM 955 C CA . TRP A 1 118 ? -14.391 -10.956 -19.159 1.00 90.25 118 TRP A CA 1
ATOM 956 C C . TRP A 1 118 ? -13.053 -11.558 -18.697 1.00 90.25 118 TRP A C 1
ATOM 958 O O . TRP A 1 118 ? -12.826 -12.754 -18.865 1.00 90.25 118 TRP A O 1
ATOM 968 N N . ILE A 1 119 ? -12.183 -10.751 -18.078 1.00 90.81 119 ILE A N 1
ATOM 969 C CA . ILE A 1 119 ? -10.845 -11.156 -17.622 1.00 90.81 119 ILE A CA 1
ATOM 970 C C . ILE A 1 119 ? -10.913 -12.318 -16.632 1.00 90.81 119 ILE A C 1
ATOM 972 O O . ILE A 1 119 ? -10.064 -13.203 -16.697 1.00 90.81 119 ILE A O 1
ATOM 976 N N . TRP A 1 120 ? -11.923 -12.352 -15.757 1.00 91.75 120 TRP A N 1
ATOM 977 C CA . TRP A 1 120 ? -12.033 -13.395 -14.736 1.00 91.75 120 TRP A CA 1
ATOM 978 C C . TRP A 1 120 ? -12.163 -14.789 -15.340 1.00 91.75 120 TRP A C 1
ATOM 980 O O . TRP A 1 120 ? -11.548 -15.716 -14.829 1.00 91.75 120 TRP A O 1
ATOM 990 N N . SER A 1 121 ? -12.848 -14.925 -16.482 1.00 89.50 121 SER A N 1
ATOM 991 C CA . SER A 1 121 ? -12.917 -16.204 -17.201 1.00 89.50 121 SER A CA 1
ATOM 992 C C . SER A 1 121 ? -11.529 -16.704 -17.615 1.00 89.50 121 SER A C 1
ATOM 994 O O . SER A 1 121 ? -11.190 -17.860 -17.393 1.00 89.50 121 SER A O 1
ATOM 996 N N . HIS A 1 122 ? -10.667 -15.819 -18.124 1.00 90.56 122 HIS A N 1
ATOM 997 C CA . HIS A 1 122 ? -9.306 -16.192 -18.505 1.00 90.56 122 HIS A CA 1
ATOM 998 C C . HIS A 1 122 ? -8.399 -16.451 -17.311 1.00 90.56 122 HIS A C 1
ATOM 1000 O O . HIS A 1 122 ? -7.500 -17.280 -17.413 1.00 90.56 122 HIS A O 1
ATOM 1006 N N . VAL A 1 123 ? -8.601 -15.735 -16.206 1.00 89.69 123 VAL A N 1
ATOM 1007 C CA . VAL A 1 123 ? -7.840 -15.924 -14.967 1.00 89.69 123 VAL A CA 1
ATOM 1008 C C . VAL A 1 123 ? -8.160 -17.284 -14.358 1.00 89.69 123 VAL A C 1
ATOM 1010 O O . VAL A 1 123 ? -7.238 -18.058 -14.115 1.00 89.69 123 VAL A O 1
ATOM 1013 N N . ILE A 1 124 ? -9.447 -17.607 -14.208 1.00 88.88 124 ILE A N 1
ATOM 1014 C CA . ILE A 1 124 ? -9.914 -18.904 -13.701 1.00 88.88 124 ILE A CA 1
ATOM 1015 C C . ILE A 1 124 ? -9.399 -20.034 -14.596 1.00 88.88 124 ILE A C 1
ATOM 1017 O O . ILE A 1 124 ? -8.772 -20.960 -14.102 1.00 88.88 124 ILE A O 1
ATOM 1021 N N . ASP A 1 125 ? -9.519 -19.907 -15.915 1.00 86.44 125 ASP A N 1
ATOM 1022 C CA . ASP A 1 125 ? -8.997 -20.902 -16.858 1.00 86.44 125 ASP A CA 1
ATOM 1023 C C . ASP A 1 125 ? -7.466 -21.087 -16.821 1.00 86.44 125 ASP A C 1
ATOM 1025 O O . ASP A 1 125 ? -6.946 -22.063 -17.369 1.00 86.44 125 ASP A O 1
ATOM 1029 N N . SER A 1 126 ? -6.725 -20.106 -16.298 1.00 84.25 126 SER A N 1
ATOM 1030 C CA . SER A 1 126 ? -5.258 -20.120 -16.304 1.00 84.25 126 SER A CA 1
ATOM 1031 C C . SER A 1 126 ? -4.668 -20.690 -15.024 1.00 84.25 126 SER A C 1
ATOM 1033 O O . SER A 1 126 ? -3.558 -21.201 -15.053 1.00 84.25 126 SER A O 1
ATOM 1035 N N . TRP A 1 127 ? -5.345 -20.573 -13.887 1.00 84.25 127 TRP A N 1
ATOM 1036 C CA . TRP A 1 127 ? -4.779 -21.072 -12.635 1.00 84.25 127 TRP A CA 1
ATOM 1037 C C . TRP A 1 127 ? -5.792 -21.580 -11.620 1.00 84.25 127 TRP A C 1
ATOM 1039 O O . TRP A 1 127 ? -5.351 -22.035 -10.579 1.00 84.25 127 TRP A O 1
ATOM 1049 N N . ASP A 1 128 ? -7.088 -21.562 -11.934 1.00 79.94 128 ASP A N 1
ATOM 1050 C CA . ASP A 1 128 ? -8.215 -22.065 -11.137 1.00 79.94 128 ASP A CA 1
ATOM 1051 C C . ASP A 1 128 ? -7.947 -22.178 -9.623 1.00 79.94 128 ASP A C 1
ATOM 1053 O O . ASP A 1 128 ? -7.585 -23.253 -9.127 1.00 79.94 128 ASP A O 1
ATOM 1057 N N . PRO A 1 129 ? -8.152 -21.087 -8.861 1.00 79.31 129 PRO A N 1
ATOM 1058 C CA . PRO A 1 129 ? -7.943 -21.094 -7.419 1.00 79.31 129 PRO A CA 1
ATOM 1059 C C . PRO A 1 129 ? -8.740 -22.169 -6.670 1.00 79.31 129 PRO A C 1
ATOM 1061 O O . PRO A 1 129 ? -8.319 -22.594 -5.596 1.00 79.31 129 PRO A O 1
ATOM 1064 N N . ALA A 1 130 ? -9.872 -22.628 -7.220 1.00 78.94 130 ALA A N 1
ATOM 1065 C CA . ALA A 1 130 ? -10.707 -23.649 -6.591 1.00 78.94 130 ALA A CA 1
ATOM 1066 C C . ALA A 1 130 ? -10.083 -25.053 -6.657 1.00 78.94 130 ALA A C 1
ATOM 1068 O O . ALA A 1 130 ? -10.405 -25.909 -5.835 1.00 78.94 130 ALA A O 1
ATOM 1069 N N . ALA A 1 131 ? -9.175 -25.290 -7.607 1.00 83.06 131 ALA A N 1
ATOM 1070 C CA . ALA A 1 131 ? -8.462 -26.555 -7.750 1.00 83.06 131 ALA A CA 1
ATOM 1071 C C . ALA A 1 131 ? -7.245 -26.670 -6.815 1.00 83.06 131 ALA A C 1
ATOM 1073 O O . ALA A 1 131 ? -6.621 -27.730 -6.723 1.00 83.06 131 ALA A O 1
ATOM 1074 N N . TRP A 1 132 ? -6.864 -25.588 -6.135 1.00 87.50 132 TRP A N 1
ATOM 1075 C CA . TRP A 1 132 ? -5.671 -25.568 -5.303 1.00 87.50 132 TRP A CA 1
ATOM 1076 C C . TRP A 1 132 ? -5.879 -26.238 -3.959 1.00 87.50 132 TRP A C 1
ATOM 1078 O O . TRP A 1 132 ? -6.876 -26.035 -3.270 1.00 87.50 132 TRP A O 1
ATOM 1088 N N . ARG A 1 133 ? -4.854 -26.968 -3.519 1.00 87.69 133 ARG A N 1
ATOM 1089 C CA . ARG A 1 133 ? -4.809 -27.454 -2.148 1.00 87.69 133 ARG A CA 1
ATOM 1090 C C . ARG A 1 133 ? -4.578 -26.280 -1.198 1.00 87.69 133 ARG A C 1
ATOM 1092 O O . ARG A 1 133 ? -3.495 -25.695 -1.154 1.00 87.69 133 ARG A O 1
ATOM 1099 N N . THR A 1 134 ? -5.604 -25.954 -0.423 1.00 90.88 134 THR A N 1
ATOM 1100 C CA . THR A 1 134 ? -5.525 -24.956 0.643 1.00 90.88 134 THR A CA 1
ATOM 1101 C C . THR A 1 134 ? -4.993 -25.599 1.921 1.00 90.88 134 THR A C 1
ATOM 1103 O O . THR A 1 134 ? -5.572 -26.556 2.431 1.00 90.88 134 THR A O 1
ATOM 1106 N N . LEU A 1 135 ? -3.876 -25.077 2.431 1.00 91.38 135 LEU A N 1
ATOM 1107 C CA . LEU A 1 135 ? -3.315 -25.451 3.729 1.00 91.38 135 LEU A CA 1
ATOM 1108 C C . LEU A 1 135 ? -4.062 -24.751 4.862 1.00 91.38 135 LEU A C 1
ATOM 1110 O O . LEU A 1 135 ? -4.434 -25.392 5.835 1.00 91.38 135 LEU A O 1
ATOM 1114 N N . ASP A 1 136 ? -4.289 -23.446 4.708 1.00 92.19 136 ASP A N 1
ATOM 1115 C CA . ASP A 1 136 ? -5.036 -22.621 5.653 1.00 92.19 136 ASP A CA 1
ATOM 1116 C C . ASP A 1 136 ? -5.820 -21.550 4.899 1.00 92.19 136 ASP A C 1
ATOM 1118 O O . ASP A 1 136 ? -5.359 -21.036 3.879 1.00 92.19 136 ASP A O 1
ATOM 1122 N N . GLN A 1 137 ? -6.972 -21.156 5.434 1.00 93.19 137 GLN A N 1
ATOM 1123 C CA . GLN A 1 137 ? -7.790 -20.082 4.884 1.00 93.19 137 GLN A CA 1
ATOM 1124 C C . GLN A 1 137 ? -8.200 -19.116 5.988 1.00 93.19 137 GLN A C 1
ATOM 1126 O O . GLN A 1 137 ? -8.538 -19.510 7.106 1.00 93.19 137 GLN A O 1
ATOM 1131 N N . ILE A 1 138 ? -8.177 -17.832 5.658 1.00 94.31 138 ILE A N 1
ATOM 1132 C CA . ILE A 1 138 ? -8.642 -16.759 6.523 1.00 94.31 138 ILE A CA 1
ATOM 1133 C C . ILE A 1 138 ? -9.566 -15.838 5.741 1.00 94.31 138 ILE A C 1
ATOM 1135 O O . ILE A 1 138 ? -9.393 -15.605 4.547 1.00 94.31 138 ILE A O 1
ATOM 1139 N N . GLU A 1 139 ? -10.540 -15.293 6.451 1.00 94.19 139 GLU A N 1
ATOM 1140 C CA . GLU A 1 139 ? -11.516 -14.360 5.909 1.00 94.19 139 GLU A CA 1
ATOM 1141 C C . GLU A 1 139 ? -11.698 -13.219 6.897 1.00 94.19 139 GLU A C 1
ATOM 1143 O O . GLU A 1 139 ? -11.590 -13.420 8.116 1.00 94.19 139 GLU A O 1
ATOM 1148 N N . TRP A 1 140 ? -11.945 -12.023 6.373 1.00 90.75 140 TRP A N 1
ATOM 1149 C CA . TRP A 1 140 ? -12.160 -10.838 7.190 1.00 90.75 140 TRP A CA 1
ATOM 1150 C C . TRP A 1 140 ? -13.020 -9.805 6.476 1.00 90.75 140 TRP A C 1
ATOM 1152 O O . TRP A 1 140 ? -13.001 -9.705 5.253 1.00 90.75 140 TRP A O 1
ATOM 1162 N N . TRP A 1 141 ? -13.763 -9.004 7.235 1.00 84.69 141 TRP A N 1
ATOM 1163 C CA . TRP A 1 141 ? -14.549 -7.913 6.679 1.00 84.69 141 TRP A CA 1
ATOM 1164 C C . TRP A 1 141 ? -13.743 -6.619 6.645 1.00 84.69 141 TRP A C 1
ATOM 1166 O O . TRP A 1 141 ? -13.291 -6.089 7.661 1.00 84.69 141 TRP A O 1
ATOM 1176 N N . GLU A 1 142 ? -13.632 -6.034 5.459 1.00 81.75 142 GLU A N 1
ATOM 1177 C CA . GLU A 1 142 ? -12.999 -4.736 5.268 1.00 81.75 142 GLU A CA 1
ATOM 1178 C C . GLU A 1 142 ? -13.883 -3.856 4.391 1.00 81.75 142 GLU A C 1
ATOM 1180 O O . GLU A 1 142 ? -14.379 -4.279 3.351 1.00 81.75 142 GLU A O 1
ATOM 1185 N N . GLN A 1 143 ? -14.146 -2.628 4.851 1.00 75.69 143 GLN A N 1
ATOM 1186 C CA . GLN A 1 143 ? -15.009 -1.662 4.151 1.00 75.69 143 GLN A CA 1
ATOM 1187 C C . GLN A 1 143 ? -16.405 -2.217 3.786 1.00 75.69 143 GLN A C 1
ATOM 1189 O O . GLN A 1 143 ? -16.988 -1.838 2.773 1.00 75.69 143 GLN A O 1
ATOM 1194 N N . GLY A 1 144 ? -16.951 -3.105 4.626 1.00 77.25 144 GLY A N 1
ATOM 1195 C CA . GLY A 1 144 ? -18.265 -3.718 4.408 1.00 77.25 144 GLY A CA 1
ATOM 1196 C C . GLY A 1 144 ? -18.280 -4.802 3.329 1.00 77.25 144 GLY A C 1
ATOM 1197 O O . GLY A 1 144 ? -19.346 -5.101 2.800 1.00 77.25 144 GLY A O 1
ATOM 1198 N N . ARG A 1 145 ? -17.121 -5.371 2.983 1.00 84.44 145 ARG A N 1
ATOM 1199 C CA . ARG A 1 145 ? -16.989 -6.479 2.034 1.00 84.44 145 ARG A CA 1
ATOM 1200 C C . ARG A 1 145 ? -16.105 -7.578 2.609 1.00 84.44 145 ARG A C 1
ATOM 1202 O O . ARG A 1 145 ? -15.124 -7.272 3.292 1.00 84.44 145 ARG A O 1
ATOM 1209 N N . LEU A 1 146 ? -16.450 -8.828 2.316 1.00 90.12 146 LEU A N 1
ATOM 1210 C CA . LEU A 1 146 ? -15.662 -9.985 2.717 1.00 90.12 146 LEU A CA 1
ATOM 1211 C C . LEU A 1 146 ? -14.398 -10.060 1.855 1.00 90.12 146 LEU A C 1
ATOM 1213 O O . LEU A 1 146 ? -14.463 -10.027 0.627 1.00 90.12 146 LEU A O 1
ATOM 1217 N N . GLN A 1 147 ? -13.259 -10.132 2.522 1.00 93.31 147 GLN A N 1
ATOM 1218 C CA . GLN A 1 147 ? -11.946 -10.362 1.942 1.00 93.31 147 GLN A CA 1
ATOM 1219 C C . GLN A 1 147 ? -11.512 -11.777 2.315 1.00 93.31 147 GLN A C 1
ATOM 1221 O O . GLN A 1 147 ? -11.861 -12.269 3.394 1.00 93.31 147 GLN A O 1
ATOM 1226 N N . GLN A 1 148 ? -10.737 -12.419 1.450 1.00 93.88 148 GLN A N 1
ATOM 1227 C CA . GLN A 1 148 ? -10.287 -13.791 1.667 1.00 93.88 148 GLN A CA 1
ATOM 1228 C C . GLN A 1 148 ? -8.797 -13.911 1.371 1.00 93.88 148 GLN A C 1
ATOM 1230 O O . GLN A 1 148 ? -8.266 -13.248 0.482 1.00 93.88 148 GLN A O 1
ATOM 1235 N N . ALA A 1 149 ? -8.112 -14.775 2.111 1.00 94.25 149 ALA A N 1
ATOM 1236 C CA . ALA A 1 149 ? -6.772 -15.210 1.762 1.00 94.25 149 ALA A CA 1
ATOM 1237 C C . ALA A 1 149 ? -6.591 -16.694 2.075 1.00 94.25 149 ALA A C 1
ATOM 1239 O O . ALA A 1 149 ? -7.084 -17.200 3.084 1.00 94.25 149 ALA A O 1
ATOM 1240 N N . ALA A 1 150 ? -5.851 -17.381 1.216 1.00 93.38 150 ALA A N 1
ATOM 1241 C CA . ALA A 1 150 ? -5.561 -18.797 1.331 1.00 93.38 150 ALA A CA 1
ATOM 1242 C C . ALA A 1 150 ? -4.052 -19.022 1.258 1.00 93.38 150 ALA A C 1
ATOM 1244 O O . ALA A 1 150 ? -3.372 -18.531 0.355 1.00 93.38 150 ALA A O 1
ATOM 1245 N N . ARG A 1 151 ? -3.522 -19.789 2.206 1.00 93.38 151 ARG A N 1
ATOM 1246 C CA . ARG A 1 151 ? -2.174 -20.339 2.131 1.00 93.38 151 ARG A CA 1
ATOM 1247 C C . ARG A 1 151 ? -2.237 -21.650 1.365 1.00 93.38 151 ARG A C 1
ATOM 1249 O O . ARG A 1 151 ? -3.035 -22.525 1.687 1.00 93.38 151 ARG A O 1
ATOM 1256 N N . THR A 1 152 ? -1.383 -21.781 0.370 1.00 91.06 152 THR A N 1
ATOM 1257 C CA . THR A 1 152 ? -1.282 -22.942 -0.518 1.00 91.06 152 THR A CA 1
ATOM 1258 C C . THR A 1 152 ? 0.126 -23.522 -0.440 1.00 91.06 152 THR A C 1
ATOM 1260 O O . THR A 1 152 ? 1.017 -22.916 0.159 1.00 91.06 152 THR A O 1
ATOM 1263 N N . ASP A 1 153 ? 0.343 -24.673 -1.074 1.00 88.12 153 ASP A N 1
ATOM 1264 C CA . ASP A 1 153 ? 1.658 -25.326 -1.113 1.00 88.12 153 ASP A CA 1
ATOM 1265 C C . ASP A 1 153 ? 2.743 -24.470 -1.796 1.00 88.12 153 ASP A C 1
ATOM 1267 O O . ASP A 1 153 ? 3.925 -24.637 -1.516 1.00 88.12 153 ASP A O 1
ATOM 1271 N N . PHE A 1 154 ? 2.356 -23.537 -2.670 1.00 86.94 154 PHE A N 1
ATOM 1272 C CA . PHE A 1 154 ? 3.281 -22.726 -3.468 1.00 86.94 154 PHE A CA 1
ATOM 1273 C C . PHE A 1 154 ? 3.329 -21.246 -3.054 1.00 86.94 154 PHE A C 1
ATOM 1275 O O . PHE A 1 154 ? 4.176 -20.499 -3.548 1.00 86.94 154 PHE A O 1
ATOM 1282 N N . GLY A 1 155 ? 2.437 -20.786 -2.170 1.00 89.81 155 GLY A N 1
ATOM 1283 C CA . GLY A 1 155 ? 2.362 -19.369 -1.819 1.00 89.81 155 GLY A CA 1
ATOM 1284 C C . GLY A 1 155 ? 1.087 -18.930 -1.103 1.00 89.81 155 GLY A C 1
ATOM 1285 O O . GLY A 1 155 ? 0.351 -19.731 -0.525 1.00 89.81 155 GLY A O 1
ATOM 1286 N N . VAL A 1 156 ? 0.825 -17.625 -1.141 1.00 92.00 156 VAL A N 1
ATOM 1287 C CA . VAL A 1 156 ? -0.362 -16.980 -0.571 1.00 92.00 156 VAL A CA 1
ATOM 1288 C C . VAL A 1 156 ? -1.223 -16.422 -1.695 1.00 92.00 156 VAL A C 1
ATOM 1290 O O . VAL A 1 156 ? -0.746 -15.660 -2.532 1.00 92.00 156 VAL A O 1
ATOM 1293 N N . PHE A 1 157 ? -2.499 -16.777 -1.681 1.00 92.88 157 PHE A N 1
ATOM 1294 C CA . PHE A 1 157 ? -3.535 -16.182 -2.509 1.00 92.88 157 PHE A CA 1
ATOM 1295 C C . PHE A 1 157 ? -4.348 -15.192 -1.681 1.00 92.88 157 PHE A C 1
ATOM 1297 O O . PHE A 1 157 ? -4.697 -15.486 -0.541 1.00 92.88 157 PHE A O 1
ATOM 1304 N N . GLU A 1 158 ? -4.665 -14.036 -2.250 1.00 93.12 158 GLU A N 1
ATOM 1305 C CA . GLU A 1 158 ? -5.516 -13.020 -1.641 1.00 93.12 158 GLU A CA 1
ATOM 1306 C C . GLU A 1 158 ? -6.597 -12.594 -2.638 1.00 93.12 158 GLU A C 1
ATOM 1308 O O . GLU A 1 158 ? -6.299 -12.271 -3.788 1.00 93.12 158 GLU A O 1
ATOM 1313 N N . GLN A 1 159 ? -7.838 -12.521 -2.174 1.00 93.38 159 GLN A N 1
ATOM 1314 C CA . GLN A 1 159 ? -8.972 -11.973 -2.898 1.00 93.38 159 GLN A CA 1
ATOM 1315 C C . GLN A 1 159 ? -9.484 -10.747 -2.153 1.00 93.38 159 GLN A C 1
ATOM 1317 O O . GLN A 1 159 ? -9.965 -10.822 -1.018 1.00 93.38 159 GLN A O 1
ATOM 1322 N N . TRP A 1 160 ? -9.390 -9.613 -2.835 1.00 91.44 160 TRP A N 1
ATOM 1323 C CA . TRP A 1 160 ? -9.760 -8.310 -2.327 1.00 91.44 160 TRP A CA 1
ATOM 1324 C C . TRP A 1 160 ? -10.987 -7.774 -3.054 1.00 91.44 160 TRP A C 1
ATOM 1326 O O . TRP A 1 160 ? -11.008 -7.655 -4.277 1.00 91.44 160 TRP A O 1
ATOM 1336 N N . GLN A 1 161 ? -12.004 -7.380 -2.299 1.00 90.56 161 GLN A N 1
ATOM 1337 C CA . GLN A 1 161 ? -13.189 -6.712 -2.811 1.00 90.56 161 GLN A CA 1
ATOM 1338 C C . GLN A 1 161 ? -13.157 -5.234 -2.428 1.00 90.56 161 GLN A C 1
ATOM 1340 O O . GLN A 1 161 ? -13.295 -4.865 -1.259 1.00 90.56 161 GLN A O 1
ATOM 1345 N N . HIS A 1 162 ? -13.029 -4.371 -3.430 1.00 84.88 162 HIS A N 1
ATOM 1346 C CA . HIS A 1 162 ? -12.990 -2.923 -3.271 1.00 84.88 162 HIS A CA 1
ATOM 1347 C C . HIS A 1 162 ? -14.372 -2.290 -3.496 1.00 84.88 162 HIS A C 1
ATOM 1349 O O . HIS A 1 162 ? -15.225 -2.880 -4.162 1.00 84.88 162 HIS A O 1
ATOM 1355 N N . PRO A 1 163 ? -14.617 -1.061 -3.002 1.00 74.94 163 PRO A N 1
ATOM 1356 C CA . PRO A 1 163 ? -15.823 -0.305 -3.334 1.00 74.94 163 PRO A CA 1
ATOM 1357 C C . PRO A 1 163 ? -16.056 -0.192 -4.850 1.00 74.94 163 PRO A C 1
ATOM 1359 O O . PRO A 1 163 ? -15.127 -0.303 -5.648 1.00 74.94 163 PRO A O 1
ATOM 1362 N N . TYR A 1 164 ? -17.310 0.054 -5.242 1.00 81.31 164 TYR A N 1
ATOM 1363 C CA . TYR A 1 164 ? -17.737 0.207 -6.645 1.00 81.31 164 TYR A CA 1
ATOM 1364 C C . TYR A 1 164 ? -17.657 -1.062 -7.513 1.00 81.31 164 TYR A C 1
ATOM 1366 O O . TYR A 1 164 ? -17.664 -0.976 -8.734 1.00 81.31 164 TYR A O 1
ATOM 1374 N N . GLY A 1 165 ? -17.631 -2.250 -6.895 1.00 82.06 165 GLY A N 1
ATOM 1375 C CA . GLY A 1 165 ? -17.710 -3.518 -7.641 1.00 82.06 165 GLY A CA 1
ATOM 1376 C C . GLY A 1 165 ? -16.390 -3.944 -8.286 1.00 82.06 165 GLY A C 1
ATOM 1377 O O . GLY A 1 165 ? -16.393 -4.785 -9.181 1.00 82.06 165 GLY A O 1
ATOM 1378 N N . MET A 1 166 ? -15.278 -3.366 -7.832 1.00 87.44 166 MET A N 1
ATOM 1379 C CA . MET A 1 166 ? -13.936 -3.771 -8.227 1.00 87.44 166 MET A CA 1
ATOM 1380 C C . MET A 1 166 ? -13.453 -4.926 -7.359 1.00 87.44 166 MET A C 1
ATOM 1382 O O . MET A 1 166 ? -13.644 -4.931 -6.142 1.00 87.44 166 MET A O 1
ATOM 1386 N N . GLU A 1 167 ? -12.774 -5.865 -7.992 1.00 91.69 167 GLU A N 1
ATOM 1387 C CA . GLU A 1 167 ? -12.186 -7.030 -7.359 1.00 91.69 167 GLU A CA 1
ATOM 1388 C C . GLU A 1 167 ? -10.718 -7.142 -7.768 1.00 91.69 167 GLU A C 1
ATOM 1390 O O . GLU A 1 167 ? -10.323 -6.732 -8.865 1.00 91.69 167 GLU A O 1
ATOM 1395 N N . GLU A 1 168 ? -9.893 -7.623 -6.848 1.00 92.62 168 GLU A N 1
ATOM 1396 C CA . GLU A 1 168 ? -8.458 -7.738 -7.026 1.00 92.62 168 GLU A CA 1
ATOM 1397 C C . GLU A 1 168 ? -7.966 -9.078 -6.474 1.00 92.62 168 GLU A C 1
ATOM 1399 O O . GLU A 1 168 ? -8.132 -9.374 -5.295 1.00 92.62 168 GLU A O 1
ATOM 1404 N N . TRP A 1 169 ? -7.377 -9.906 -7.332 1.00 92.94 169 TRP A N 1
ATOM 1405 C CA . TRP A 1 169 ? -6.762 -11.175 -6.951 1.00 92.94 169 TRP A CA 1
ATOM 1406 C C . TRP A 1 169 ? -5.252 -11.007 -6.945 1.00 92.94 169 TRP A C 1
ATOM 1408 O O . TRP A 1 169 ? -4.678 -10.500 -7.911 1.00 92.94 169 TRP A O 1
ATOM 1418 N N . ARG A 1 170 ? -4.603 -11.441 -5.867 1.00 91.94 170 ARG A N 1
ATOM 1419 C CA . ARG A 1 170 ? -3.148 -11.419 -5.713 1.00 91.94 170 ARG A CA 1
ATOM 1420 C C . ARG A 1 170 ? -2.654 -12.827 -5.435 1.00 91.94 170 ARG A C 1
ATOM 1422 O O . ARG A 1 170 ? -3.192 -13.510 -4.573 1.00 91.94 170 ARG A O 1
ATOM 1429 N N . ILE A 1 171 ? -1.604 -13.237 -6.126 1.00 90.62 171 ILE A N 1
ATOM 1430 C CA . ILE A 1 171 ? -0.844 -14.440 -5.795 1.00 90.62 171 ILE A CA 1
ATOM 1431 C C . ILE A 1 171 ? 0.553 -13.995 -5.435 1.00 90.62 171 ILE A C 1
ATOM 1433 O O . ILE A 1 171 ? 1.165 -13.288 -6.228 1.00 90.62 171 ILE A O 1
ATOM 1437 N N . ASN A 1 172 ? 1.064 -14.448 -4.299 1.00 90.12 172 ASN A N 1
ATOM 1438 C CA . ASN A 1 172 ? 2.446 -14.266 -3.887 1.00 90.12 172 ASN A CA 1
ATOM 1439 C C . ASN A 1 172 ? 3.083 -15.651 -3.739 1.00 90.12 172 ASN A C 1
ATOM 1441 O O . ASN A 1 172 ? 2.671 -16.414 -2.866 1.00 90.12 172 ASN A O 1
ATOM 1445 N N . ALA A 1 173 ? 4.067 -15.995 -4.566 1.00 87.25 173 ALA A N 1
ATOM 1446 C CA . ALA A 1 173 ? 4.789 -17.257 -4.427 1.00 87.25 173 ALA A CA 1
ATOM 1447 C C . ALA A 1 173 ? 5.777 -17.208 -3.264 1.00 87.25 173 ALA A C 1
ATOM 1449 O O . ALA A 1 173 ? 6.351 -16.163 -2.951 1.00 87.25 173 ALA A O 1
ATOM 1450 N N . ALA A 1 174 ? 6.004 -18.370 -2.656 1.00 85.56 174 ALA A N 1
ATOM 1451 C CA . ALA A 1 174 ? 7.177 -18.586 -1.822 1.00 85.56 174 ALA A CA 1
ATOM 1452 C C . ALA A 1 174 ? 8.456 -18.595 -2.685 1.00 85.56 174 ALA A C 1
ATOM 1454 O O . ALA A 1 174 ? 8.401 -18.869 -3.885 1.00 85.56 174 ALA A O 1
ATOM 1455 N N . ASP A 1 175 ? 9.613 -18.322 -2.069 1.00 79.25 175 ASP A N 1
ATOM 1456 C CA . ASP A 1 175 ? 10.900 -18.122 -2.766 1.00 79.25 175 ASP A CA 1
ATOM 1457 C C . ASP A 1 175 ? 11.303 -19.294 -3.691 1.00 79.25 175 ASP A C 1
ATOM 1459 O O . ASP A 1 175 ? 12.044 -19.114 -4.651 1.00 79.25 175 ASP A O 1
ATOM 1463 N N . ASN A 1 176 ? 10.811 -20.505 -3.428 1.00 83.62 176 ASN A N 1
ATOM 1464 C CA . ASN A 1 176 ? 11.098 -21.728 -4.181 1.00 83.62 176 ASN A CA 1
ATOM 1465 C C . ASN A 1 176 ? 10.040 -22.089 -5.245 1.00 83.62 176 ASN A C 1
ATOM 1467 O O . ASN A 1 176 ? 10.171 -23.121 -5.902 1.00 83.62 176 ASN A O 1
ATOM 1471 N N . HIS A 1 177 ? 8.999 -21.270 -5.419 1.00 84.31 177 HIS A N 1
ATOM 1472 C CA . HIS A 1 177 ? 7.857 -21.554 -6.299 1.00 84.31 177 HIS A CA 1
ATOM 1473 C C . HIS A 1 177 ? 7.603 -20.471 -7.363 1.00 84.31 177 HIS A C 1
ATOM 1475 O O . HIS A 1 177 ? 6.558 -20.472 -8.014 1.00 84.31 177 HIS A O 1
ATOM 1481 N N . GLU A 1 178 ? 8.570 -19.578 -7.602 1.00 82.81 178 GLU A N 1
ATOM 1482 C CA . GLU A 1 178 ? 8.487 -18.527 -8.634 1.00 82.81 178 GLU A CA 1
ATOM 1483 C C . GLU A 1 178 ? 8.199 -19.106 -10.041 1.00 82.81 178 GLU A C 1
ATOM 1485 O O . GLU A 1 178 ? 7.437 -18.530 -10.822 1.00 82.81 178 GLU A O 1
ATOM 1490 N N . SER A 1 179 ? 8.700 -20.312 -10.336 1.00 83.75 179 SER A N 1
ATOM 1491 C CA . SER A 1 179 ? 8.470 -21.020 -11.607 1.00 83.75 179 SER A CA 1
ATOM 1492 C C . SER A 1 179 ? 7.000 -21.377 -11.873 1.00 83.75 179 SER A C 1
ATOM 1494 O O . SER A 1 179 ? 6.586 -21.482 -13.029 1.00 83.75 179 SER A O 1
ATOM 1496 N N . ILE A 1 180 ? 6.184 -21.534 -10.828 1.00 84.69 180 ILE A N 1
ATOM 1497 C CA . ILE A 1 180 ? 4.750 -21.819 -10.968 1.00 84.69 180 ILE A CA 1
ATOM 1498 C C . ILE A 1 180 ? 4.002 -20.547 -11.383 1.00 84.69 180 ILE A C 1
ATOM 1500 O O . ILE A 1 180 ? 3.199 -20.579 -12.317 1.00 84.69 180 ILE A O 1
ATOM 1504 N N . LEU A 1 181 ? 4.311 -19.403 -10.762 1.00 83.81 181 LEU A N 1
ATOM 1505 C CA . LEU A 1 181 ? 3.734 -18.114 -11.169 1.00 83.81 181 LEU A CA 1
ATOM 1506 C C . LEU A 1 181 ? 4.096 -17.760 -12.599 1.00 83.81 181 LEU A C 1
ATOM 1508 O O . LEU A 1 181 ? 3.282 -17.204 -13.332 1.00 83.81 181 LEU A O 1
ATOM 1512 N N . GLN A 1 182 ? 5.322 -18.082 -12.990 1.00 83.12 182 GLN A N 1
ATOM 1513 C CA . GLN A 1 182 ? 5.805 -17.923 -14.346 1.00 83.12 182 GLN A CA 1
ATOM 1514 C C . GLN A 1 182 ? 4.947 -18.713 -15.350 1.00 83.12 182 GLN A C 1
ATOM 1516 O O . GLN A 1 182 ? 4.553 -18.162 -16.379 1.00 83.12 182 GLN A O 1
ATOM 1521 N N . LEU A 1 183 ? 4.597 -19.966 -15.039 1.00 84.75 183 LEU A N 1
ATOM 1522 C CA . LEU A 1 183 ? 3.709 -20.788 -15.867 1.00 84.75 183 LEU A CA 1
ATOM 1523 C C . LEU A 1 183 ? 2.302 -20.178 -15.978 1.00 84.75 183 LEU A C 1
ATOM 1525 O O . LEU A 1 183 ? 1.776 -20.030 -17.083 1.00 84.75 183 LEU A O 1
ATOM 1529 N N . TRP A 1 184 ? 1.697 -19.788 -14.856 1.00 85.62 184 TRP A N 1
ATOM 1530 C CA . TRP A 1 184 ? 0.353 -19.195 -14.851 1.00 85.62 184 TRP A CA 1
ATOM 1531 C C . TRP A 1 184 ? 0.300 -17.849 -15.553 1.00 85.62 184 TRP A C 1
ATOM 1533 O O . TRP A 1 184 ? -0.645 -17.562 -16.288 1.00 85.62 184 TRP A O 1
ATOM 1543 N N . TRP A 1 185 ? 1.346 -17.044 -15.386 1.00 84.25 185 TRP A N 1
ATOM 1544 C CA . TRP A 1 185 ? 1.521 -15.813 -16.134 1.00 84.25 185 TRP A CA 1
ATOM 1545 C C . TRP A 1 185 ? 1.533 -16.071 -17.640 1.00 84.25 185 TRP A C 1
ATOM 1547 O O . TRP A 1 185 ? 0.801 -15.407 -18.372 1.00 84.25 185 TRP A O 1
ATOM 1557 N N . GLN A 1 186 ? 2.302 -17.058 -18.110 1.00 82.44 186 GLN A N 1
ATOM 1558 C CA . GLN A 1 186 ? 2.340 -17.418 -19.529 1.00 82.44 186 GLN A CA 1
ATOM 1559 C C . GLN A 1 186 ? 0.973 -17.865 -20.049 1.00 82.44 186 GLN A C 1
ATOM 1561 O O . GLN A 1 186 ? 0.561 -17.446 -21.131 1.00 82.44 186 GLN A O 1
ATOM 1566 N N . GLN A 1 187 ? 0.259 -18.704 -19.297 1.00 85.50 187 GLN A N 1
ATOM 1567 C CA . GLN A 1 187 ? -1.074 -19.176 -19.677 1.00 85.50 187 GLN A CA 1
ATOM 1568 C C . GLN A 1 187 ? -2.076 -18.018 -19.771 1.00 85.50 187 GLN A C 1
ATOM 1570 O O . GLN A 1 187 ? -2.765 -17.884 -20.786 1.00 85.50 187 GLN A O 1
ATOM 1575 N N . LEU A 1 188 ? -2.081 -17.127 -18.777 1.00 85.62 188 LEU A N 1
ATOM 1576 C CA . LEU A 1 188 ? -2.941 -15.947 -18.754 1.00 85.62 188 LEU A CA 1
ATOM 1577 C C . LEU A 1 188 ? -2.613 -14.995 -19.904 1.00 85.62 188 LEU A C 1
ATOM 1579 O O . LEU A 1 188 ? -3.492 -14.619 -20.676 1.00 85.62 188 LEU A O 1
ATOM 1583 N N . ALA A 1 189 ? -1.343 -14.636 -20.068 1.00 79.94 189 ALA A N 1
ATOM 1584 C CA . ALA A 1 189 ? -0.921 -13.697 -21.094 1.00 79.94 189 ALA A CA 1
ATOM 1585 C C . ALA A 1 189 ? -1.117 -14.255 -22.521 1.00 79.94 189 ALA A C 1
ATOM 1587 O O . ALA A 1 189 ? -1.454 -13.495 -23.429 1.00 79.94 189 ALA A O 1
ATOM 1588 N N . ASN A 1 190 ? -1.037 -15.573 -22.734 1.00 81.56 190 ASN A N 1
ATOM 1589 C CA . ASN A 1 190 ? -1.460 -16.194 -23.996 1.00 81.56 190 ASN A CA 1
ATOM 1590 C C . ASN A 1 190 ? -2.948 -15.950 -24.300 1.00 81.56 190 ASN A C 1
ATOM 1592 O O . ASN A 1 190 ? -3.301 -15.658 -25.443 1.00 81.56 190 ASN A O 1
ATOM 1596 N N . ARG A 1 191 ? -3.815 -16.028 -23.284 1.00 83.94 191 ARG A N 1
ATOM 1597 C CA . ARG A 1 191 ? -5.271 -15.851 -23.428 1.00 83.94 191 ARG A CA 1
ATOM 1598 C C . ARG A 1 191 ? -5.697 -14.391 -23.584 1.00 83.94 191 ARG A C 1
ATOM 1600 O O . ARG A 1 191 ? -6.658 -14.122 -24.294 1.00 83.94 191 ARG A O 1
ATOM 1607 N N . LEU A 1 192 ? -4.976 -13.443 -22.977 1.00 81.94 192 LEU A N 1
ATOM 1608 C CA . LEU A 1 192 ? -5.279 -12.004 -23.083 1.00 81.94 192 LEU A CA 1
ATOM 1609 C C . LEU A 1 192 ? -5.165 -11.450 -24.514 1.00 81.94 192 LEU A C 1
ATOM 1611 O O . LEU A 1 192 ? -5.723 -10.384 -24.808 1.00 81.94 192 LEU A O 1
ATOM 1615 N N . GLY A 1 193 ? -4.436 -12.154 -25.385 1.00 73.81 193 GLY A N 1
ATOM 1616 C CA . GLY A 1 193 ? -4.120 -11.707 -26.734 1.00 73.81 193 GLY A CA 1
ATOM 1617 C C . GLY A 1 193 ? -3.173 -10.504 -26.748 1.00 73.81 193 GLY A C 1
ATOM 1618 O O . GLY A 1 193 ? -2.671 -10.050 -25.723 1.00 73.81 193 GLY A O 1
ATOM 1619 N N . THR A 1 194 ? -2.897 -9.973 -27.937 1.00 76.88 194 THR A N 1
ATOM 1620 C CA . THR A 1 194 ? -1.961 -8.852 -28.096 1.00 76.88 194 THR A CA 1
ATOM 1621 C C . THR A 1 194 ? -2.497 -7.578 -27.431 1.00 76.88 194 THR A C 1
ATOM 1623 O O . THR A 1 194 ? -3.541 -7.053 -27.822 1.00 76.88 194 THR A O 1
ATOM 1626 N N . ARG A 1 195 ? -1.760 -7.051 -26.446 1.00 76.12 195 ARG A N 1
ATOM 1627 C CA . ARG A 1 195 ? -2.092 -5.823 -25.704 1.00 76.12 195 ARG A CA 1
ATOM 1628 C C . ARG A 1 195 ? -0.862 -4.917 -25.554 1.00 76.12 195 ARG A C 1
ATOM 1630 O O . ARG A 1 195 ? 0.263 -5.412 -25.606 1.00 76.12 195 ARG A O 1
ATOM 1637 N N . PRO A 1 196 ? -1.042 -3.598 -25.350 1.00 75.19 196 PRO A N 1
ATOM 1638 C CA . PRO A 1 196 ? 0.040 -2.737 -24.881 1.00 75.19 196 PRO A CA 1
ATOM 1639 C C . PRO A 1 196 ? 0.574 -3.239 -23.537 1.00 75.19 196 PRO A C 1
ATOM 1641 O O . PRO A 1 196 ? -0.215 -3.615 -22.672 1.00 75.19 196 PRO A O 1
ATOM 1644 N N . VAL A 1 197 ? 1.891 -3.201 -23.344 1.00 76.56 197 VAL A N 1
ATOM 1645 C CA . VAL A 1 197 ? 2.527 -3.607 -22.081 1.00 76.56 197 VAL A CA 1
ATOM 1646 C C . VAL A 1 197 ? 3.384 -2.469 -21.577 1.00 76.56 197 VAL A C 1
ATOM 1648 O O . VAL A 1 197 ? 4.193 -1.909 -22.319 1.00 76.56 197 VAL A O 1
ATOM 1651 N N . LYS A 1 198 ? 3.231 -2.138 -20.300 1.00 76.81 198 LYS A N 1
ATOM 1652 C CA . LYS A 1 198 ? 4.214 -1.349 -19.578 1.00 76.81 198 LYS A CA 1
ATOM 1653 C C . LYS A 1 198 ? 5.210 -2.308 -18.927 1.00 76.81 198 LYS A C 1
ATOM 1655 O O . LYS A 1 198 ? 4.813 -3.167 -18.146 1.00 76.81 198 LYS A O 1
ATOM 1660 N N . VAL A 1 199 ? 6.489 -2.148 -19.242 1.00 74.50 199 VAL A N 1
ATOM 1661 C CA . VAL A 1 199 ? 7.585 -2.967 -18.707 1.00 74.50 199 VAL A CA 1
ATOM 1662 C C . VAL A 1 199 ? 8.472 -2.101 -17.824 1.00 74.50 199 VAL A C 1
ATOM 1664 O O . VAL A 1 199 ? 8.785 -0.968 -18.197 1.00 74.50 199 VAL A O 1
ATOM 1667 N N . SER A 1 200 ? 8.862 -2.636 -16.667 1.00 74.44 200 SER A N 1
ATOM 1668 C CA . SER A 1 200 ? 9.941 -2.106 -15.835 1.00 74.44 200 SER A CA 1
ATOM 1669 C C . SER A 1 200 ? 11.138 -3.045 -15.908 1.00 74.44 200 SER A C 1
ATOM 1671 O O . SER A 1 200 ? 10.989 -4.254 -15.733 1.00 74.44 200 SER A O 1
ATOM 1673 N N . TRP A 1 201 ? 12.314 -2.484 -16.160 1.00 75.31 201 TRP A N 1
ATOM 1674 C CA . TRP A 1 201 ? 13.552 -3.231 -16.343 1.00 75.31 201 TRP A CA 1
ATOM 1675 C C . TRP A 1 201 ? 14.741 -2.458 -15.776 1.00 75.31 201 TRP A C 1
ATOM 1677 O O . TRP A 1 201 ? 14.793 -1.235 -15.899 1.00 75.31 201 TRP A O 1
ATOM 1687 N N . ARG A 1 202 ? 15.727 -3.154 -15.212 1.00 72.50 202 ARG A N 1
ATOM 1688 C CA . ARG A 1 202 ? 17.005 -2.567 -14.797 1.00 72.50 202 ARG A CA 1
ATOM 1689 C C . ARG A 1 202 ? 18.114 -3.013 -15.730 1.00 72.50 202 ARG A C 1
ATOM 1691 O O . ARG A 1 202 ? 18.344 -4.204 -15.902 1.00 72.50 202 ARG A O 1
ATOM 1698 N N . GLN A 1 203 ? 18.813 -2.052 -16.328 1.00 71.00 203 GLN A N 1
ATOM 1699 C CA . GLN A 1 203 ? 19.914 -2.333 -17.247 1.00 71.00 203 GLN A CA 1
ATOM 1700 C C . GLN A 1 203 ? 21.178 -1.592 -16.829 1.00 71.00 203 GLN A C 1
ATOM 1702 O O . GLN A 1 203 ? 21.155 -0.382 -16.613 1.00 71.00 203 GLN A O 1
ATOM 1707 N N . GLU A 1 204 ? 22.293 -2.315 -16.759 1.00 61.03 204 GLU A N 1
ATOM 1708 C CA . GLU A 1 204 ? 23.594 -1.735 -16.408 1.00 61.03 204 GLU A CA 1
ATOM 1709 C C . GLU A 1 204 ? 24.144 -0.819 -17.510 1.00 61.03 204 GLU A C 1
ATOM 1711 O O . GLU A 1 204 ? 24.728 0.217 -17.208 1.00 61.03 204 GLU A O 1
ATOM 1716 N N . GLN A 1 205 ? 23.925 -1.153 -18.788 1.00 60.22 205 GLN A N 1
ATOM 1717 C CA . GLN A 1 205 ? 24.438 -0.381 -19.926 1.00 60.22 205 GLN A CA 1
ATOM 1718 C C . GLN A 1 205 ? 23.386 -0.212 -21.027 1.00 60.22 205 GLN A C 1
ATOM 1720 O O . GLN A 1 205 ? 22.924 -1.192 -21.620 1.00 60.22 205 GLN A O 1
ATOM 1725 N N . LEU A 1 206 ? 23.032 1.038 -21.340 1.00 60.62 206 LEU A N 1
ATOM 1726 C CA . LEU A 1 206 ? 22.080 1.360 -22.403 1.00 60.62 206 LEU A CA 1
ATOM 1727 C C . LEU A 1 206 ? 22.811 1.569 -23.736 1.00 60.62 206 LEU A C 1
ATOM 1729 O O . LEU A 1 206 ? 23.410 2.614 -23.962 1.00 60.62 206 LEU A O 1
ATOM 1733 N N . HIS A 1 207 ? 22.735 0.584 -24.630 1.00 59.50 207 HIS A N 1
ATOM 1734 C CA . HIS A 1 207 ? 23.356 0.668 -25.958 1.00 59.50 207 HIS A CA 1
ATOM 1735 C C . HIS A 1 207 ? 22.482 1.428 -26.974 1.00 59.50 207 HIS A C 1
ATOM 1737 O O . HIS A 1 207 ? 23.002 2.040 -27.902 1.00 59.50 207 HIS A O 1
ATOM 1743 N N . ASN A 1 208 ? 21.153 1.417 -26.802 1.00 64.31 208 ASN A N 1
ATOM 1744 C CA . ASN A 1 208 ? 20.217 2.171 -27.637 1.00 64.31 208 ASN A CA 1
ATOM 1745 C C . ASN A 1 208 ? 19.033 2.686 -26.792 1.00 64.31 208 ASN A C 1
ATOM 1747 O O . ASN A 1 208 ? 18.256 1.880 -26.277 1.00 64.31 208 ASN A O 1
ATOM 1751 N N . PRO A 1 209 ? 18.857 4.013 -26.658 1.00 57.44 209 PRO A N 1
ATOM 1752 C CA . PRO A 1 209 ? 17.828 4.607 -25.806 1.00 57.44 209 PRO A CA 1
ATOM 1753 C C . PRO A 1 209 ? 16.402 4.492 -26.342 1.00 57.44 209 PRO A C 1
ATOM 1755 O O . PRO A 1 209 ? 15.456 4.760 -25.606 1.00 57.44 209 PRO A O 1
ATOM 1758 N N . ASN A 1 210 ? 16.242 4.099 -27.605 1.00 63.69 210 ASN A N 1
ATOM 1759 C CA . ASN A 1 210 ? 14.939 3.963 -28.253 1.00 63.69 210 ASN A CA 1
ATOM 1760 C C . ASN A 1 210 ? 14.375 2.538 -28.144 1.00 63.69 210 ASN A C 1
ATOM 1762 O O . ASN A 1 210 ? 13.278 2.267 -28.639 1.00 63.69 210 ASN A O 1
ATOM 1766 N N . THR A 1 211 ? 15.119 1.633 -27.500 1.00 64.12 211 THR A N 1
ATOM 1767 C CA . THR A 1 211 ? 14.741 0.232 -27.333 1.00 64.12 211 THR A CA 1
ATOM 1768 C C . THR A 1 211 ? 14.819 -0.203 -25.876 1.00 64.12 211 THR A C 1
ATOM 1770 O O . THR A 1 211 ? 15.802 0.086 -25.201 1.00 64.12 211 THR A O 1
ATOM 1773 N N . ILE A 1 212 ? 13.826 -0.954 -25.407 1.00 66.38 212 ILE A N 1
ATOM 1774 C CA . ILE A 1 212 ? 13.877 -1.689 -24.136 1.00 66.38 212 ILE A CA 1
ATOM 1775 C C . ILE A 1 212 ? 13.806 -3.169 -24.487 1.00 66.38 212 ILE A C 1
ATOM 1777 O O . ILE A 1 212 ? 12.912 -3.578 -25.225 1.00 66.38 212 ILE A O 1
ATOM 1781 N N . LEU A 1 213 ? 14.760 -3.961 -23.988 1.00 64.06 213 LEU A N 1
ATOM 1782 C CA . LEU A 1 213 ? 14.843 -5.406 -24.257 1.00 64.06 213 LEU A CA 1
ATOM 1783 C C . LEU A 1 213 ? 14.875 -5.760 -25.760 1.00 64.06 213 LEU A C 1
ATOM 1785 O O . LEU A 1 213 ? 14.333 -6.780 -26.182 1.00 64.06 213 LEU A O 1
ATOM 1789 N N . GLY A 1 214 ? 15.484 -4.891 -26.575 1.00 64.75 214 GLY A N 1
ATOM 1790 C CA . GLY A 1 214 ? 15.557 -5.044 -28.033 1.00 64.75 214 GLY A CA 1
ATOM 1791 C C . GLY A 1 214 ? 14.295 -4.620 -28.795 1.00 64.75 214 GLY A C 1
ATOM 1792 O O . GLY A 1 214 ? 14.276 -4.716 -30.018 1.00 64.75 214 GLY A O 1
ATOM 1793 N N . LEU A 1 215 ? 13.259 -4.118 -28.112 1.00 67.81 215 LEU A N 1
ATOM 1794 C CA . LEU A 1 215 ? 11.993 -3.708 -28.725 1.00 67.81 215 LEU A CA 1
ATOM 1795 C C . LEU A 1 215 ? 11.828 -2.186 -28.760 1.00 67.81 215 LEU A C 1
ATOM 1797 O O . LEU A 1 215 ? 12.183 -1.522 -27.783 1.00 67.81 215 LEU A O 1
ATOM 1801 N N . PRO A 1 216 ? 11.242 -1.620 -29.832 1.00 67.31 216 PRO A N 1
ATOM 1802 C CA . PRO A 1 216 ? 10.981 -0.190 -29.917 1.00 67.31 216 PRO A CA 1
ATOM 1803 C C . PRO A 1 216 ? 9.972 0.252 -28.850 1.00 67.31 216 PRO A C 1
ATOM 1805 O O . PRO A 1 216 ? 8.937 -0.383 -28.633 1.00 67.31 216 PRO A O 1
ATOM 1808 N N . VAL A 1 217 ? 10.256 1.375 -28.194 1.00 68.19 217 VAL A N 1
ATOM 1809 C CA . VAL A 1 217 ? 9.423 1.909 -27.107 1.00 68.19 217 VAL A CA 1
ATOM 1810 C C . VAL A 1 217 ? 8.624 3.108 -27.607 1.00 68.19 217 VAL A C 1
ATOM 1812 O O . VAL A 1 217 ? 9.182 4.031 -28.194 1.00 68.19 217 VAL A O 1
ATOM 1815 N N . ARG A 1 218 ? 7.312 3.149 -27.337 1.00 66.56 218 ARG A N 1
ATOM 1816 C CA . ARG A 1 218 ? 6.480 4.325 -27.667 1.00 66.56 218 ARG A CA 1
ATOM 1817 C C . ARG A 1 218 ? 6.773 5.496 -26.733 1.00 66.56 218 ARG A C 1
ATOM 1819 O O . ARG A 1 218 ? 6.726 6.658 -27.125 1.00 66.56 218 ARG A O 1
ATOM 1826 N N . LEU A 1 219 ? 6.977 5.174 -25.461 1.00 69.44 219 LEU A N 1
ATOM 1827 C CA . LEU A 1 219 ? 7.243 6.133 -24.404 1.00 69.44 219 LEU A CA 1
ATOM 1828 C C . LEU A 1 219 ? 8.105 5.470 -23.335 1.00 69.44 219 LEU A C 1
ATOM 1830 O O . LEU A 1 219 ? 7.627 4.575 -22.642 1.00 69.44 219 LEU A O 1
ATOM 1834 N N . SER A 1 220 ? 9.346 5.922 -23.204 1.00 72.19 220 SER A N 1
ATOM 1835 C CA . SER A 1 220 ? 10.271 5.521 -22.148 1.00 72.19 220 SER A CA 1
ATOM 1836 C C . SER A 1 220 ? 10.355 6.597 -21.074 1.00 72.19 220 SER A C 1
ATOM 1838 O O . SER A 1 220 ? 10.410 7.794 -21.361 1.00 72.19 220 SER A O 1
ATOM 1840 N N . TRP A 1 221 ? 10.400 6.160 -19.827 1.00 79.06 221 TRP A N 1
ATOM 1841 C CA . TRP A 1 221 ? 10.940 6.909 -18.714 1.00 79.06 221 TRP A CA 1
ATOM 1842 C C . TRP A 1 221 ? 12.203 6.204 -18.267 1.00 79.06 221 TRP A C 1
ATOM 1844 O O . TRP A 1 221 ? 12.194 5.011 -17.984 1.00 79.06 221 TRP A O 1
ATOM 1854 N N . LEU A 1 222 ? 13.280 6.962 -18.216 1.00 80.00 222 LEU A N 1
ATOM 1855 C CA . LEU A 1 222 ? 14.555 6.499 -17.712 1.00 80.00 222 LEU A CA 1
ATOM 1856 C C . LEU A 1 222 ? 14.721 7.060 -16.313 1.00 80.00 222 LEU A C 1
ATOM 1858 O O . LEU A 1 222 ? 14.471 8.245 -16.101 1.00 80.00 222 LEU A O 1
ATOM 1862 N N . GLY A 1 223 ? 15.093 6.210 -15.374 1.00 84.81 223 GLY A N 1
ATOM 1863 C CA . GLY A 1 223 ? 15.405 6.524 -13.998 1.00 84.81 223 GLY A CA 1
ATOM 1864 C C . GLY A 1 223 ? 16.886 6.306 -13.749 1.00 84.81 223 GLY A C 1
ATOM 1865 O O . GLY A 1 223 ? 17.432 5.256 -14.068 1.00 84.81 223 GLY A O 1
ATOM 1866 N N . LEU A 1 224 ? 17.525 7.306 -13.164 1.00 87.12 224 LEU A N 1
ATOM 1867 C CA . LEU A 1 224 ? 18.907 7.251 -12.728 1.00 87.12 224 LEU A CA 1
ATOM 1868 C C . LEU A 1 224 ? 18.951 7.530 -11.229 1.00 87.12 224 LEU A C 1
ATOM 1870 O O . LEU A 1 224 ? 18.296 8.459 -10.744 1.00 87.12 224 LEU A O 1
ATOM 1874 N N . LYS A 1 225 ? 19.710 6.707 -10.503 1.00 88.69 225 LYS A N 1
ATOM 1875 C CA . LYS A 1 225 ? 19.883 6.812 -9.058 1.00 88.69 225 LYS A CA 1
ATOM 1876 C C . LYS A 1 225 ? 21.358 7.026 -8.731 1.00 88.69 225 LYS A C 1
ATOM 1878 O O . LYS A 1 225 ? 22.198 6.170 -8.996 1.00 88.69 225 LYS A O 1
ATOM 1883 N N . ILE A 1 226 ? 21.638 8.157 -8.092 1.00 87.75 226 ILE A N 1
ATOM 1884 C CA . ILE A 1 226 ? 22.949 8.491 -7.530 1.00 87.75 226 ILE A CA 1
ATOM 1885 C C . ILE A 1 226 ? 22.797 8.501 -6.019 1.00 87.75 226 ILE A C 1
ATOM 1887 O O . ILE A 1 226 ? 21.924 9.188 -5.490 1.00 87.75 226 ILE A O 1
ATOM 1891 N N . SER A 1 227 ? 23.627 7.741 -5.317 1.00 86.69 227 SER A N 1
ATOM 1892 C CA . SER A 1 227 ? 23.617 7.679 -3.858 1.00 86.69 227 SER A CA 1
ATOM 1893 C C . SER A 1 227 ? 25.029 7.733 -3.311 1.00 86.69 227 SER A C 1
ATOM 1895 O O . SER A 1 227 ? 25.927 7.134 -3.894 1.00 86.69 227 SER A O 1
ATOM 1897 N N . GLY A 1 228 ? 25.200 8.408 -2.180 1.00 82.75 228 GLY A N 1
ATOM 1898 C CA . GLY A 1 228 ? 26.483 8.505 -1.500 1.00 82.75 228 GLY A CA 1
ATOM 1899 C C . GLY A 1 228 ? 26.362 9.153 -0.126 1.00 82.75 228 GLY A C 1
ATOM 1900 O O . GLY A 1 228 ? 25.316 9.712 0.237 1.00 82.75 228 GLY A O 1
ATOM 1901 N N . ASP A 1 229 ? 27.458 9.075 0.618 1.00 79.19 229 ASP A N 1
ATOM 1902 C CA . ASP A 1 229 ? 27.614 9.721 1.917 1.00 79.19 229 ASP A CA 1
ATOM 1903 C C . ASP A 1 229 ? 27.921 11.216 1.745 1.00 79.19 229 ASP A C 1
ATOM 1905 O O . ASP A 1 229 ? 28.166 11.698 0.639 1.00 79.19 229 ASP A O 1
ATOM 1909 N N . GLN A 1 230 ? 27.889 11.983 2.839 1.00 72.19 230 GLN A N 1
ATOM 1910 C CA . GLN A 1 230 ? 27.934 13.448 2.785 1.00 72.19 230 GLN A CA 1
ATOM 1911 C C . GLN A 1 230 ? 29.101 14.020 1.970 1.00 72.19 230 GLN A C 1
ATOM 1913 O O . GLN A 1 230 ? 28.858 14.852 1.106 1.00 72.19 230 GLN A O 1
ATOM 1918 N N . SER A 1 231 ? 30.340 13.609 2.228 1.00 70.31 231 SER A N 1
ATOM 1919 C CA . SER A 1 231 ? 31.505 14.150 1.516 1.00 70.31 231 SER A CA 1
ATOM 1920 C C . SER A 1 231 ? 31.501 13.743 0.041 1.00 70.31 231 SER A C 1
ATOM 1922 O O . SER A 1 231 ? 31.456 14.596 -0.836 1.00 70.31 231 SER A O 1
ATOM 1924 N N . GLN A 1 232 ? 31.423 12.437 -0.218 1.00 71.50 232 GLN A N 1
ATOM 1925 C CA . GLN A 1 232 ? 31.499 11.861 -1.563 1.00 71.50 232 GLN A CA 1
ATOM 1926 C C . GLN A 1 232 ? 30.392 12.364 -2.498 1.00 71.50 232 GLN A C 1
ATOM 1928 O O . GLN A 1 232 ? 30.620 12.568 -3.687 1.00 71.50 232 GLN A O 1
ATOM 1933 N N . PHE A 1 233 ? 29.182 12.567 -1.972 1.00 80.00 233 PHE A N 1
ATOM 1934 C CA . PHE A 1 233 ? 28.053 13.023 -2.775 1.00 80.00 233 PHE A CA 1
ATOM 1935 C C . PHE A 1 233 ? 28.205 14.496 -3.183 1.00 80.00 233 PHE A C 1
ATOM 1937 O O . PHE A 1 233 ? 27.960 14.843 -4.337 1.00 80.00 233 PHE A O 1
ATOM 1944 N N . TRP A 1 234 ? 28.619 15.368 -2.256 1.00 78.94 234 TRP A N 1
ATOM 1945 C CA . TRP A 1 234 ? 28.688 16.817 -2.489 1.00 78.94 234 TRP A CA 1
ATOM 1946 C C . TRP A 1 234 ? 29.839 17.247 -3.401 1.00 78.94 234 TRP A C 1
ATOM 1948 O O . TRP A 1 234 ? 29.687 18.238 -4.121 1.00 78.94 234 TRP A O 1
ATOM 1958 N N . ASP A 1 235 ? 30.925 16.476 -3.447 1.00 74.44 235 ASP A N 1
ATOM 1959 C CA . ASP A 1 235 ? 32.032 16.702 -4.384 1.00 74.44 235 ASP A CA 1
ATOM 1960 C C . ASP A 1 235 ? 31.552 16.658 -5.850 1.00 74.44 235 ASP A C 1
ATOM 1962 O O . ASP A 1 235 ? 31.997 17.445 -6.689 1.00 74.44 235 ASP A O 1
ATOM 1966 N N . GLY A 1 236 ? 30.569 15.800 -6.148 1.00 71.81 236 GLY A N 1
ATOM 1967 C CA . GLY A 1 236 ? 29.912 15.741 -7.454 1.00 71.81 236 GLY A CA 1
ATOM 1968 C C . GLY A 1 236 ? 28.924 16.886 -7.691 1.00 71.81 236 GLY A C 1
ATOM 1969 O O . GLY A 1 236 ? 28.920 17.475 -8.771 1.00 71.81 236 GLY A O 1
ATOM 1970 N N . VAL A 1 237 ? 28.111 17.240 -6.686 1.00 78.06 237 VAL A N 1
ATOM 1971 C CA . VAL A 1 237 ? 26.991 18.193 -6.842 1.00 78.06 237 VAL A CA 1
ATOM 1972 C C . VAL A 1 237 ? 27.432 19.569 -7.341 1.00 78.06 237 VAL A C 1
ATOM 1974 O O . VAL A 1 237 ? 26.718 20.178 -8.134 1.00 78.06 237 VAL A O 1
ATOM 1977 N N . SER A 1 238 ? 28.602 20.055 -6.923 1.00 69.94 238 SER A N 1
ATOM 1978 C CA . SER A 1 238 ? 29.140 21.352 -7.369 1.00 69.94 238 SER A CA 1
ATOM 1979 C C . SER A 1 238 ? 29.350 21.440 -8.889 1.00 69.94 238 SER A C 1
ATOM 1981 O O . SER A 1 238 ? 29.337 22.535 -9.449 1.00 69.94 238 SER A O 1
ATOM 1983 N N . HIS A 1 239 ? 29.470 20.292 -9.560 1.00 77.75 239 HIS A N 1
ATOM 1984 C CA . HIS A 1 239 ? 29.653 20.163 -11.004 1.00 77.75 239 HIS A CA 1
ATOM 1985 C C . HIS A 1 239 ? 28.394 19.654 -11.721 1.00 77.75 239 HIS A C 1
ATOM 1987 O O . HIS A 1 239 ? 28.391 19.516 -12.946 1.00 77.75 239 HIS A O 1
ATOM 1993 N N . TRP A 1 240 ? 27.320 19.346 -10.989 1.00 87.69 240 TRP A N 1
ATOM 1994 C CA . TRP A 1 240 ? 26.123 18.768 -11.585 1.00 87.69 240 TRP A CA 1
ATOM 1995 C C . TRP A 1 240 ? 25.277 19.826 -12.295 1.00 87.69 240 TRP A C 1
ATOM 1997 O O . TRP A 1 240 ? 24.963 20.873 -11.721 1.00 87.69 240 TRP A O 1
ATOM 2007 N N . PRO A 1 241 ? 24.824 19.551 -13.530 1.00 88.19 241 PRO A N 1
ATOM 2008 C CA . PRO A 1 241 ? 23.933 20.464 -14.221 1.00 88.19 241 PRO A CA 1
ATOM 2009 C C . PRO A 1 241 ? 22.582 20.569 -13.506 1.00 88.19 241 PRO A C 1
ATOM 2011 O O . PRO A 1 241 ? 22.179 19.705 -12.723 1.00 88.19 241 PRO A O 1
ATOM 2014 N N . GLU A 1 242 ? 21.849 21.646 -13.778 1.00 87.06 242 GLU A N 1
ATOM 2015 C CA . GLU A 1 242 ? 20.468 21.792 -13.315 1.00 87.06 242 GLU A CA 1
ATOM 2016 C C . GLU A 1 242 ? 19.561 20.768 -14.027 1.00 87.06 242 GLU A C 1
ATOM 2018 O O . GLU A 1 242 ? 19.568 20.720 -15.262 1.00 87.06 242 GLU A O 1
ATOM 2023 N N . PRO A 1 243 ? 18.738 19.979 -13.303 1.00 87.19 243 PRO A N 1
ATOM 2024 C CA . PRO A 1 243 ? 17.880 18.941 -13.880 1.00 87.19 243 PRO A CA 1
ATOM 2025 C C . PRO A 1 243 ? 16.642 19.527 -14.587 1.00 87.19 243 PRO A C 1
ATOM 2027 O O . PRO A 1 243 ? 15.488 19.285 -14.218 1.00 87.19 243 PRO A O 1
ATOM 2030 N N . ARG A 1 244 ? 16.867 20.338 -15.624 1.00 82.62 244 ARG A N 1
ATOM 2031 C CA . ARG A 1 244 ? 15.818 20.998 -16.411 1.00 82.62 244 ARG A CA 1
ATOM 2032 C C . ARG A 1 244 ? 15.074 19.974 -17.266 1.00 82.62 244 ARG A C 1
ATOM 2034 O O . ARG A 1 244 ? 15.674 19.201 -17.999 1.00 82.62 244 ARG A O 1
ATOM 2041 N N . GLY A 1 245 ? 13.744 19.975 -17.182 1.00 79.50 245 GLY A N 1
ATOM 2042 C CA . GLY A 1 245 ? 12.901 19.030 -17.928 1.00 79.50 245 GLY A CA 1
ATOM 2043 C C . GLY A 1 245 ? 12.876 17.604 -17.360 1.00 79.50 245 GLY A C 1
ATOM 2044 O O . GLY A 1 245 ? 12.110 16.778 -17.858 1.00 79.50 245 GLY A O 1
ATOM 2045 N N . LEU A 1 246 ? 13.633 17.337 -16.292 1.00 86.88 246 LEU A N 1
ATOM 2046 C CA . LEU A 1 246 ? 13.619 16.082 -15.549 1.00 86.88 246 LEU A CA 1
ATOM 2047 C C . LEU A 1 246 ? 12.643 16.149 -14.369 1.00 86.88 246 LEU A C 1
ATOM 2049 O O . LEU A 1 246 ? 12.335 17.210 -13.822 1.00 86.88 246 LEU A O 1
ATOM 2053 N N . ARG A 1 247 ? 12.167 14.981 -13.945 1.00 88.50 247 ARG A N 1
ATOM 2054 C CA . ARG A 1 247 ? 11.618 14.787 -12.601 1.00 88.50 247 ARG A CA 1
ATOM 2055 C C . ARG A 1 247 ? 12.791 14.504 -11.674 1.00 88.50 247 ARG A C 1
ATOM 2057 O O . ARG A 1 247 ? 13.369 13.428 -11.758 1.00 88.50 247 ARG A O 1
ATOM 2064 N N . ALA A 1 248 ? 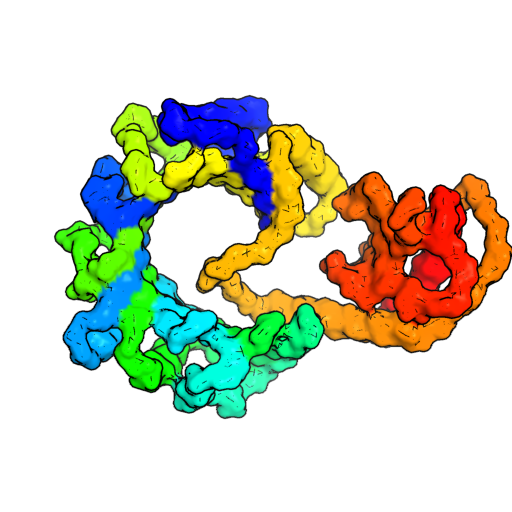13.134 15.452 -10.814 1.00 89.00 248 ALA A N 1
ATOM 2065 C CA . ALA A 1 248 ? 14.220 15.287 -9.855 1.00 89.00 248 ALA A CA 1
ATOM 2066 C C . ALA A 1 248 ? 13.650 15.048 -8.459 1.00 89.00 248 ALA A C 1
ATOM 2068 O O . ALA A 1 248 ? 12.699 15.711 -8.049 1.00 89.00 248 ALA A O 1
ATOM 2069 N N . THR A 1 249 ? 14.200 14.089 -7.728 1.00 90.69 249 THR A N 1
ATOM 2070 C CA . THR A 1 249 ? 13.886 13.867 -6.317 1.00 90.69 249 THR A CA 1
ATOM 2071 C C . THR A 1 249 ? 15.180 13.711 -5.547 1.00 90.69 249 THR A C 1
ATOM 2073 O O . THR A 1 249 ? 15.897 12.740 -5.756 1.00 90.69 249 THR A O 1
ATOM 2076 N N . MET A 1 250 ? 15.471 14.649 -4.654 1.00 90.25 250 MET A N 1
ATOM 2077 C CA . MET A 1 250 ? 16.558 14.510 -3.692 1.00 90.25 250 MET A CA 1
ATOM 2078 C C . MET A 1 250 ? 16.004 13.901 -2.411 1.00 90.25 250 MET A C 1
ATOM 2080 O O . MET A 1 250 ? 14.965 14.346 -1.934 1.00 90.25 250 MET A O 1
ATOM 2084 N N . GLN A 1 251 ? 16.666 12.891 -1.864 1.00 90.69 251 GLN A N 1
ATOM 2085 C CA . GLN A 1 251 ? 16.272 12.218 -0.632 1.00 90.69 251 GLN A CA 1
ATOM 2086 C C . GLN A 1 251 ? 17.406 12.269 0.387 1.00 90.69 251 GLN A C 1
ATOM 2088 O O . GLN A 1 251 ? 18.563 12.029 0.047 1.00 90.69 251 GLN A O 1
ATOM 2093 N N . TRP A 1 252 ? 17.049 12.525 1.641 1.00 89.38 252 TRP A N 1
ATOM 2094 C CA . TRP A 1 252 ? 17.942 12.517 2.792 1.00 89.38 252 TRP A CA 1
ATOM 2095 C C . TRP A 1 252 ? 17.422 11.517 3.816 1.00 89.38 252 TRP A C 1
ATOM 2097 O O . TRP A 1 252 ? 16.286 11.643 4.283 1.00 89.38 252 TRP A O 1
ATOM 2107 N N . SER A 1 253 ? 18.246 10.535 4.177 1.00 86.94 253 SER A N 1
ATOM 2108 C CA . SER A 1 253 ? 17.916 9.565 5.220 1.00 86.94 253 SER A CA 1
ATOM 2109 C C . SER A 1 253 ? 18.575 9.939 6.543 1.00 86.94 253 SER A C 1
ATOM 2111 O O . SER A 1 253 ? 19.799 10.067 6.664 1.00 86.94 253 SER A O 1
ATOM 2113 N N . SER A 1 254 ? 17.744 10.054 7.572 1.00 83.44 254 SER A N 1
ATOM 2114 C CA . SER A 1 254 ? 18.171 10.243 8.950 1.00 83.44 254 SER A CA 1
ATOM 2115 C C . SER A 1 254 ? 17.652 9.079 9.800 1.00 83.44 254 SER A C 1
ATOM 2117 O O . SER A 1 254 ? 16.498 9.086 10.239 1.00 83.44 254 SER A O 1
ATOM 2119 N N . PRO A 1 255 ? 18.465 8.030 10.015 1.00 72.00 255 PRO A N 1
ATOM 2120 C CA . PRO A 1 255 ? 18.065 6.838 10.757 1.00 72.00 255 PRO A CA 1
ATOM 2121 C C . PRO A 1 255 ? 17.851 7.131 12.244 1.00 72.00 255 PRO A C 1
ATOM 2123 O O . PRO A 1 255 ? 17.082 6.430 12.900 1.00 72.00 255 PRO A O 1
ATOM 2126 N N . ARG A 1 256 ? 18.494 8.185 12.763 1.00 74.19 256 ARG A N 1
ATOM 2127 C CA . ARG A 1 256 ? 18.365 8.677 14.138 1.00 74.19 256 ARG A CA 1
ATOM 2128 C C . ARG A 1 256 ? 17.766 10.078 14.160 1.00 74.19 256 ARG A C 1
ATOM 2130 O O . ARG A 1 256 ? 18.325 10.987 14.764 1.00 74.19 256 ARG A O 1
ATOM 2137 N N . TRP A 1 257 ? 16.613 10.254 13.515 1.00 75.00 257 TRP A N 1
ATOM 2138 C CA . TRP A 1 257 ? 15.891 11.523 13.620 1.00 75.00 257 TRP A CA 1
ATOM 2139 C C . TRP A 1 257 ? 15.576 11.838 15.087 1.00 75.00 257 TRP A C 1
ATOM 2141 O O . TRP A 1 257 ? 15.773 12.955 15.557 1.00 75.00 257 TRP A O 1
ATOM 2151 N N . ASN A 1 258 ? 15.157 10.818 15.832 1.00 75.94 258 ASN A N 1
ATOM 2152 C CA . ASN A 1 258 ? 15.207 10.771 17.288 1.00 75.94 258 ASN A CA 1
ATOM 2153 C C . ASN A 1 258 ? 15.370 9.301 17.730 1.00 75.94 258 ASN A C 1
ATOM 2155 O O . ASN A 1 258 ? 15.525 8.408 16.896 1.00 75.94 258 ASN A O 1
ATOM 2159 N N . ALA A 1 259 ? 15.322 9.025 19.035 1.00 74.88 259 ALA A N 1
ATOM 2160 C CA . ALA A 1 259 ? 15.505 7.666 19.556 1.00 74.88 259 ALA A CA 1
ATOM 2161 C C . ALA A 1 259 ? 14.458 6.640 19.060 1.00 74.88 259 ALA A C 1
ATOM 2163 O O . ALA A 1 259 ? 14.705 5.439 19.129 1.00 74.88 259 ALA A O 1
ATOM 2164 N N . TRP A 1 260 ? 13.303 7.086 18.551 1.00 72.50 260 TRP A N 1
ATOM 2165 C CA . TRP A 1 260 ? 12.183 6.215 18.170 1.00 72.50 260 TRP A CA 1
ATOM 2166 C C . TRP A 1 260 ? 11.879 6.200 16.673 1.00 72.50 260 TRP A C 1
ATOM 2168 O O . TRP A 1 260 ? 11.243 5.255 16.203 1.00 72.50 260 TRP A O 1
ATOM 2178 N N . TRP A 1 261 ? 12.312 7.216 15.931 1.00 73.81 261 TRP A N 1
ATOM 2179 C CA . TRP A 1 261 ? 11.940 7.421 14.537 1.00 73.81 261 TRP A CA 1
ATOM 2180 C C . TRP A 1 261 ? 13.168 7.588 13.649 1.00 73.81 261 TRP A C 1
ATOM 2182 O O . TRP A 1 261 ? 14.088 8.347 13.965 1.00 73.81 261 TRP A O 1
ATOM 2192 N N . SER A 1 262 ? 13.129 6.917 12.504 1.00 78.81 262 SER A N 1
ATOM 2193 C CA . SER A 1 262 ? 13.905 7.285 11.330 1.00 78.81 262 SER A CA 1
ATOM 2194 C C . SER A 1 262 ? 13.043 8.151 10.418 1.00 78.81 262 SER A C 1
ATOM 2196 O O . SER A 1 262 ? 11.820 8.007 10.369 1.00 78.81 262 SER A O 1
ATOM 2198 N N . THR A 1 263 ? 13.681 9.068 9.701 1.00 79.19 263 THR A N 1
ATOM 2199 C CA . THR A 1 263 ? 12.998 9.976 8.781 1.00 79.19 263 THR A CA 1
ATOM 2200 C C . THR A 1 263 ? 13.694 9.954 7.435 1.00 79.19 263 THR A C 1
ATOM 2202 O O . THR A 1 263 ? 14.922 9.997 7.354 1.00 79.19 263 THR A O 1
ATOM 2205 N N . GLN A 1 264 ? 12.900 9.928 6.374 1.00 83.25 264 GLN A N 1
ATOM 2206 C CA . GLN A 1 264 ? 13.340 10.163 5.012 1.00 83.25 264 GLN A CA 1
ATOM 2207 C C . GLN A 1 264 ? 12.688 11.449 4.515 1.00 83.25 264 GLN A C 1
ATOM 2209 O O . GLN A 1 264 ? 11.481 11.503 4.286 1.00 83.25 264 GLN A O 1
ATOM 2214 N N . VAL A 1 265 ? 13.485 12.500 4.365 1.00 82.31 265 VAL A N 1
ATOM 2215 C CA . VAL A 1 265 ? 13.034 13.759 3.768 1.00 82.31 265 VAL A CA 1
ATOM 2216 C C . VAL A 1 265 ? 13.290 13.680 2.269 1.00 82.31 265 VAL A C 1
ATOM 2218 O O . VAL A 1 265 ? 14.339 13.207 1.850 1.00 82.31 265 VAL A O 1
ATOM 2221 N N . SER A 1 266 ? 12.340 14.106 1.447 1.00 85.38 266 SER A N 1
ATOM 2222 C CA . SER A 1 266 ? 12.438 14.096 -0.006 1.00 85.38 266 SER A CA 1
ATOM 2223 C C . SER A 1 266 ? 11.989 15.425 -0.604 1.00 85.38 266 SER A C 1
ATOM 2225 O O . SER A 1 266 ? 10.883 15.887 -0.351 1.00 85.38 266 SER A O 1
ATOM 2227 N N . LEU A 1 267 ? 12.845 16.048 -1.407 1.00 84.38 267 LEU A N 1
ATOM 2228 C CA . LEU A 1 267 ? 12.537 17.235 -2.196 1.00 84.38 267 LEU A CA 1
ATOM 2229 C C . LEU A 1 267 ? 12.274 16.800 -3.639 1.00 84.38 267 LEU A C 1
ATOM 2231 O O . LEU A 1 267 ? 13.190 16.399 -4.353 1.00 84.38 267 LEU A O 1
ATOM 2235 N N . LYS A 1 268 ? 11.016 16.868 -4.065 1.00 85.75 268 LYS A N 1
ATOM 2236 C CA . LYS A 1 268 ? 10.524 16.473 -5.388 1.00 85.75 268 LYS A CA 1
ATOM 2237 C C . LYS A 1 268 ? 10.315 17.709 -6.260 1.00 85.75 268 LYS A C 1
ATOM 2239 O O . LYS A 1 268 ? 9.564 18.606 -5.893 1.00 85.75 268 LYS A O 1
ATOM 2244 N N . ARG A 1 269 ? 10.914 17.747 -7.449 1.00 82.56 269 ARG A N 1
ATOM 2245 C CA . ARG A 1 269 ? 10.683 18.775 -8.473 1.00 82.56 269 ARG A CA 1
ATOM 2246 C C . ARG A 1 269 ? 9.965 18.171 -9.670 1.00 82.56 269 ARG A C 1
ATOM 2248 O O . ARG A 1 269 ? 10.463 17.236 -10.299 1.00 82.56 269 ARG A O 1
ATOM 2255 N N . TRP A 1 270 ? 8.818 18.743 -10.028 1.00 76.38 270 TRP A N 1
ATOM 2256 C CA . TRP A 1 270 ? 8.124 18.394 -11.267 1.00 76.38 270 TRP A CA 1
ATOM 2257 C C . TRP A 1 270 ? 7.334 19.579 -11.805 1.00 76.38 270 TRP A C 1
ATOM 2259 O O . TRP A 1 270 ? 6.539 20.123 -11.055 1.00 76.38 270 TRP A O 1
ATOM 2269 N N . LYS A 1 271 ? 7.529 19.915 -13.096 1.00 66.06 271 LYS A N 1
ATOM 2270 C CA . LYS A 1 271 ? 6.786 20.854 -13.980 1.00 66.06 271 LYS A CA 1
ATOM 2271 C C . LYS A 1 271 ? 6.292 22.199 -13.401 1.00 66.06 271 LYS A C 1
ATOM 2273 O O . LYS A 1 271 ? 6.520 23.217 -14.036 1.00 66.06 271 LYS A O 1
ATOM 2278 N N . GLN A 1 272 ? 5.593 22.208 -12.273 1.00 60.72 272 GLN A N 1
ATOM 2279 C CA . GLN A 1 272 ? 4.917 23.342 -11.642 1.00 60.72 272 GLN A CA 1
ATOM 2280 C C . GLN A 1 272 ? 5.561 23.798 -10.315 1.00 60.72 272 GLN A C 1
ATOM 2282 O O . GLN A 1 272 ? 5.142 24.818 -9.779 1.00 60.72 272 GLN A O 1
ATOM 2287 N N . GLY A 1 273 ? 6.582 23.103 -9.793 1.00 66.94 273 GLY A N 1
ATOM 2288 C CA . GLY A 1 273 ? 7.309 23.569 -8.604 1.00 66.94 273 GLY A CA 1
ATOM 2289 C C . GLY A 1 273 ? 8.199 22.527 -7.931 1.00 66.94 273 GLY A C 1
ATOM 2290 O O . GLY A 1 273 ? 8.324 21.385 -8.392 1.00 66.94 273 GLY A O 1
ATOM 2291 N N . THR A 1 274 ? 8.828 22.955 -6.838 1.00 70.56 274 THR A N 1
ATOM 2292 C CA . THR A 1 274 ? 9.548 22.117 -5.875 1.00 70.56 274 THR A CA 1
ATOM 2293 C C . THR A 1 274 ? 8.664 21.858 -4.659 1.00 70.56 274 THR A C 1
ATOM 2295 O O . THR A 1 274 ? 8.019 22.758 -4.130 1.00 70.56 274 THR A O 1
ATOM 2298 N N . ARG A 1 275 ? 8.595 20.598 -4.238 1.00 74.38 275 ARG A N 1
ATOM 2299 C CA . ARG A 1 275 ? 7.780 20.127 -3.123 1.00 74.38 275 ARG A CA 1
ATOM 2300 C C . ARG A 1 275 ? 8.659 19.348 -2.167 1.00 74.38 275 ARG A C 1
ATOM 2302 O O . ARG A 1 275 ? 9.309 18.395 -2.582 1.00 74.38 275 ARG A O 1
ATOM 2309 N N . LEU A 1 276 ? 8.643 19.711 -0.895 1.00 72.06 276 LEU A N 1
ATOM 2310 C CA . LEU A 1 276 ? 9.316 18.940 0.142 1.00 72.06 276 LEU A CA 1
ATOM 2311 C C . LEU A 1 276 ? 8.302 17.970 0.773 1.00 72.06 276 LEU A C 1
ATOM 2313 O O . LEU A 1 276 ? 7.123 18.290 0.922 1.00 72.06 276 LEU A O 1
ATOM 2317 N N . GLU A 1 277 ? 8.732 16.761 1.102 1.00 73.50 277 GLU A N 1
ATOM 2318 C CA . GLU A 1 277 ? 7.934 15.717 1.744 1.00 73.50 277 GLU A CA 1
ATOM 2319 C C . GLU A 1 277 ? 8.794 15.002 2.791 1.00 73.50 277 GLU A C 1
ATOM 2321 O O . GLU A 1 277 ? 9.936 14.669 2.501 1.00 73.50 277 GLU A O 1
ATOM 2326 N N . ALA A 1 278 ? 8.285 14.732 3.992 1.00 69.81 278 ALA A N 1
ATOM 2327 C CA . ALA A 1 278 ? 9.006 13.952 5.004 1.00 69.81 278 ALA A CA 1
ATOM 2328 C C . ALA A 1 278 ? 8.229 12.689 5.372 1.00 69.81 278 ALA A C 1
ATOM 2330 O O . ALA A 1 278 ? 7.052 12.771 5.715 1.00 69.81 278 ALA A O 1
ATOM 2331 N N . HIS A 1 279 ? 8.900 11.542 5.307 1.00 70.31 279 HIS A N 1
ATOM 2332 C CA . HIS A 1 279 ? 8.379 10.220 5.626 1.00 70.31 279 HIS A CA 1
ATOM 2333 C C . HIS A 1 279 ? 8.985 9.730 6.941 1.00 70.31 279 HIS A C 1
ATOM 2335 O O . HIS A 1 279 ? 10.200 9.575 7.033 1.00 70.31 279 HIS A O 1
ATOM 2341 N N . TYR A 1 280 ? 8.155 9.458 7.946 1.00 68.00 280 TYR A N 1
ATOM 2342 C CA . TYR A 1 280 ? 8.614 8.927 9.235 1.00 68.00 280 TYR A CA 1
ATOM 2343 C C . TYR A 1 280 ? 8.391 7.422 9.319 1.00 68.00 280 TYR A C 1
ATOM 2345 O O . TYR A 1 280 ? 7.284 6.946 9.059 1.00 68.00 280 TYR A O 1
ATOM 2353 N N . THR A 1 281 ? 9.414 6.697 9.758 1.00 68.00 281 THR A N 1
ATOM 2354 C CA . THR A 1 281 ? 9.390 5.252 9.983 1.00 68.00 281 THR A CA 1
ATOM 2355 C C . THR A 1 281 ? 9.726 4.959 11.442 1.00 68.00 281 THR A C 1
ATOM 2357 O O . THR A 1 281 ? 10.670 5.499 12.015 1.00 68.00 281 THR A O 1
ATOM 2360 N N . LEU A 1 282 ? 8.909 4.121 12.079 1.00 67.62 282 LEU A N 1
ATOM 2361 C CA . LEU A 1 282 ? 9.073 3.774 13.488 1.00 67.62 282 LEU A CA 1
ATOM 2362 C C . LEU A 1 282 ? 10.160 2.706 13.653 1.00 67.62 282 LEU A C 1
ATOM 2364 O O . LEU A 1 282 ? 9.998 1.599 13.145 1.00 67.62 282 LEU A O 1
ATOM 2368 N N . ASN A 1 283 ? 11.204 3.013 14.423 1.00 67.69 283 ASN A N 1
ATOM 2369 C CA . ASN A 1 283 ? 12.323 2.100 14.669 1.00 67.69 283 ASN A CA 1
ATOM 2370 C C . ASN A 1 283 ? 12.056 1.135 15.836 1.00 67.69 283 ASN A C 1
ATOM 2372 O O . ASN A 1 283 ? 12.559 0.018 15.837 1.00 67.69 283 ASN A O 1
ATOM 2376 N N . GLN A 1 284 ? 11.280 1.556 16.841 1.00 64.88 284 GLN A N 1
ATOM 2377 C CA . GLN A 1 284 ? 11.031 0.773 18.057 1.00 64.88 284 GLN A CA 1
ATOM 2378 C C . GLN A 1 284 ? 9.535 0.580 18.310 1.00 64.88 284 GLN A C 1
ATOM 2380 O O . GLN A 1 284 ? 8.755 1.535 18.289 1.00 64.88 284 GLN A O 1
ATOM 2385 N N . ARG A 1 285 ? 9.140 -0.661 18.605 1.00 57.94 285 ARG A N 1
ATOM 2386 C CA . ARG A 1 285 ? 7.809 -1.006 19.121 1.00 57.94 285 ARG A CA 1
ATOM 2387 C C . ARG A 1 285 ? 7.943 -1.511 20.564 1.00 57.94 285 ARG A C 1
ATOM 2389 O O . ARG A 1 285 ? 8.907 -2.218 20.842 1.00 57.94 285 ARG A O 1
ATOM 2396 N N . PRO A 1 286 ? 6.990 -1.206 21.464 1.00 55.94 286 PRO A N 1
ATOM 2397 C CA . PRO A 1 286 ? 5.783 -0.397 21.265 1.00 55.94 286 PRO A CA 1
ATOM 2398 C C . PRO A 1 286 ? 6.032 1.123 21.355 1.00 55.94 286 PRO A C 1
ATOM 2400 O O . PRO A 1 286 ? 6.961 1.596 22.005 1.00 55.94 286 PRO A O 1
ATOM 2403 N N . LEU A 1 287 ? 5.154 1.910 20.723 1.00 62.16 287 LEU A N 1
ATOM 2404 C CA . LEU A 1 287 ? 5.183 3.378 20.753 1.00 62.16 287 LEU A CA 1
ATOM 2405 C C . LEU A 1 287 ? 4.907 3.911 22.167 1.00 62.16 287 LEU A C 1
ATOM 2407 O O . LEU A 1 287 ? 3.777 3.863 22.656 1.00 62.16 287 LEU A O 1
ATOM 2411 N N . THR A 1 288 ? 5.930 4.452 22.828 1.00 65.06 288 THR A N 1
ATOM 2412 C CA . THR A 1 288 ? 5.772 5.054 24.159 1.00 65.06 288 THR A CA 1
ATOM 2413 C C . THR A 1 288 ? 5.134 6.448 24.075 1.00 65.06 288 THR A C 1
ATOM 2415 O O . THR A 1 288 ? 5.270 7.177 23.091 1.00 65.06 288 THR A O 1
ATOM 2418 N N . ARG A 1 289 ? 4.456 6.882 25.148 1.00 58.53 289 ARG A N 1
ATOM 2419 C CA . ARG A 1 289 ? 3.877 8.241 25.247 1.00 58.53 289 ARG A CA 1
ATOM 2420 C C . ARG A 1 289 ? 4.914 9.355 25.071 1.00 58.53 289 ARG A C 1
ATOM 2422 O O . ARG A 1 289 ? 4.573 10.434 24.593 1.00 58.53 289 ARG A O 1
ATOM 2429 N N . HIS A 1 290 ? 6.152 9.104 25.490 1.00 64.69 290 HIS A N 1
ATOM 2430 C CA . HIS A 1 290 ? 7.248 10.058 25.376 1.00 64.69 290 HIS A CA 1
ATOM 2431 C C . HIS A 1 290 ? 7.685 10.229 23.915 1.00 64.69 290 HIS A C 1
ATOM 2433 O O . HIS A 1 290 ? 7.757 11.363 23.444 1.00 64.69 290 HIS A O 1
ATOM 2439 N N . ALA A 1 291 ? 7.818 9.118 23.180 1.00 62.62 291 ALA A N 1
ATOM 2440 C CA . ALA A 1 291 ? 8.156 9.104 21.757 1.00 62.62 291 ALA A CA 1
ATOM 2441 C C . ALA A 1 291 ? 7.201 9.956 20.910 1.00 62.62 291 ALA A C 1
ATOM 2443 O O . ALA A 1 291 ? 7.623 10.724 20.051 1.00 62.62 291 ALA A O 1
ATOM 2444 N N . VAL A 1 292 ? 5.896 9.862 21.175 1.00 61.69 292 VAL A N 1
ATOM 2445 C CA . VAL A 1 292 ? 4.895 10.605 20.394 1.00 61.69 292 VAL A CA 1
ATOM 2446 C C . VAL A 1 292 ? 4.759 12.058 20.838 1.00 61.69 292 VAL A C 1
ATOM 2448 O O . VAL A 1 292 ? 4.458 12.917 20.013 1.00 61.69 292 VAL A O 1
ATOM 2451 N N . LYS A 1 293 ? 5.017 12.376 22.114 1.00 68.62 293 LYS A N 1
ATOM 2452 C CA . LYS A 1 293 ? 5.125 13.778 22.547 1.00 68.62 293 LYS A CA 1
ATOM 2453 C C . LYS A 1 293 ? 6.271 14.473 21.812 1.00 68.62 293 LYS A C 1
ATOM 2455 O O . LYS A 1 293 ? 6.061 15.566 21.299 1.00 68.62 293 LYS A O 1
ATOM 2460 N N . ILE A 1 294 ? 7.429 13.819 21.734 1.00 70.06 294 ILE A N 1
ATOM 2461 C CA . ILE A 1 294 ? 8.595 14.318 20.999 1.00 70.06 294 ILE A CA 1
ATOM 2462 C C . ILE A 1 294 ? 8.254 14.463 19.520 1.00 70.06 294 ILE A C 1
ATOM 2464 O O . ILE A 1 294 ? 8.453 15.536 18.967 1.00 70.06 294 ILE A O 1
ATOM 2468 N N . MET A 1 295 ? 7.608 13.461 18.918 1.00 67.56 295 MET A N 1
ATOM 2469 C CA . MET A 1 295 ? 7.160 13.554 17.530 1.00 67.56 295 MET A CA 1
ATOM 2470 C C . MET A 1 295 ? 6.235 14.758 17.291 1.00 67.56 295 MET A C 1
ATOM 2472 O O . MET A 1 295 ? 6.463 15.529 16.370 1.00 67.56 295 MET A O 1
ATOM 2476 N N . ARG A 1 296 ? 5.216 14.972 18.133 1.00 66.50 296 ARG A N 1
ATOM 2477 C CA . ARG A 1 296 ? 4.303 16.125 18.012 1.00 66.50 296 ARG A CA 1
ATOM 2478 C C . ARG A 1 296 ? 5.009 17.469 18.217 1.00 66.50 296 ARG A C 1
ATOM 2480 O O . ARG A 1 296 ? 4.634 18.445 17.583 1.00 66.50 296 ARG A O 1
ATOM 2487 N N . GLN A 1 297 ? 6.012 17.531 19.091 1.00 71.25 297 GLN A N 1
ATOM 2488 C CA . GLN A 1 297 ? 6.842 18.728 19.265 1.00 71.25 297 GLN A CA 1
ATOM 2489 C C . GLN A 1 297 ? 7.698 18.992 18.024 1.00 71.25 297 GLN A C 1
ATOM 2491 O O . GLN A 1 297 ? 7.755 20.118 17.539 1.00 71.25 297 GLN A O 1
ATOM 2496 N N . GLU A 1 298 ? 8.301 17.948 17.463 1.00 66.12 298 GLU A N 1
ATOM 2497 C CA . GLU A 1 298 ? 9.045 18.029 16.208 1.00 66.12 298 GLU A CA 1
ATOM 2498 C C . GLU A 1 298 ? 8.128 18.415 15.042 1.00 66.12 298 GLU A C 1
ATOM 2500 O O . GLU A 1 298 ? 8.522 19.224 14.212 1.00 66.12 298 GLU A O 1
ATOM 2505 N N . MET A 1 299 ? 6.870 17.962 15.043 1.00 59.38 299 MET A N 1
ATOM 2506 C CA . MET A 1 299 ? 5.873 18.325 14.034 1.00 59.38 299 MET A CA 1
ATOM 2507 C C . MET A 1 299 ? 5.609 19.836 13.934 1.00 59.38 299 MET A C 1
ATOM 2509 O O . MET A 1 299 ? 5.243 20.309 12.863 1.00 59.38 299 MET A O 1
ATOM 2513 N N . HIS A 1 300 ? 5.821 20.602 15.010 1.00 62.62 300 HIS A N 1
ATOM 2514 C CA . HIS A 1 300 ? 5.695 22.065 14.995 1.00 62.62 300 HIS A CA 1
ATOM 2515 C C . HIS A 1 300 ? 6.842 22.781 14.270 1.00 62.62 300 HIS A C 1
ATOM 2517 O O . HIS A 1 300 ? 6.697 23.951 13.931 1.00 62.62 300 HIS A O 1
ATOM 2523 N N . HIS A 1 301 ? 7.954 22.095 13.995 1.00 60.25 301 HIS A N 1
ATOM 2524 C CA . HIS A 1 301 ? 9.050 22.640 13.189 1.00 60.25 301 HIS A CA 1
ATOM 2525 C C . HIS A 1 301 ? 8.729 22.601 11.684 1.00 60.25 301 HIS A C 1
ATOM 2527 O O . HIS A 1 301 ? 9.538 23.045 10.870 1.00 60.25 301 HIS A O 1
ATOM 2533 N N . PHE A 1 302 ? 7.553 22.084 11.303 1.00 57.66 302 PHE A N 1
ATOM 2534 C CA . PHE A 1 302 ? 7.120 21.956 9.918 1.00 57.66 302 PHE A CA 1
ATOM 2535 C C . PHE A 1 302 ? 5.884 22.832 9.644 1.00 57.66 302 PHE A C 1
ATOM 2537 O O . PHE A 1 302 ? 4.872 22.695 10.332 1.00 57.66 302 PHE A O 1
ATOM 2544 N N . PRO A 1 303 ? 5.926 23.725 8.637 1.00 42.34 303 PRO A N 1
ATOM 2545 C CA . PRO A 1 303 ? 4.893 24.742 8.434 1.00 42.34 303 PRO A CA 1
ATOM 2546 C C . PRO A 1 303 ? 3.526 24.226 7.943 1.00 42.34 303 PRO A C 1
ATOM 2548 O O . PRO A 1 303 ? 2.538 24.931 8.122 1.00 42.34 303 PRO A O 1
ATOM 2551 N N . ILE A 1 304 ? 3.416 23.025 7.355 1.00 46.28 304 ILE A N 1
ATOM 2552 C CA . ILE A 1 304 ? 2.124 22.413 6.980 1.00 46.28 304 ILE A CA 1
ATOM 2553 C C . ILE A 1 304 ? 2.199 20.909 7.245 1.00 46.28 304 ILE A C 1
ATOM 2555 O O . ILE A 1 304 ? 3.041 20.208 6.687 1.00 46.28 304 ILE A O 1
ATOM 2559 N N . PHE A 1 305 ? 1.319 20.409 8.111 1.00 41.28 305 PHE A N 1
ATOM 2560 C CA . PHE A 1 305 ? 1.284 19.005 8.500 1.00 41.28 305 PHE A CA 1
ATOM 2561 C C . PHE A 1 305 ? -0.105 18.417 8.240 1.00 41.28 305 PHE A C 1
ATOM 2563 O O . PHE A 1 305 ? -1.082 18.793 8.887 1.00 41.28 305 PHE A O 1
ATOM 2570 N N . HIS A 1 306 ? -0.184 17.454 7.324 1.00 41.41 306 HIS A N 1
ATOM 2571 C CA . HIS A 1 306 ? -1.356 16.601 7.160 1.00 41.41 306 HIS A CA 1
ATOM 2572 C C . HIS A 1 306 ? -0.998 15.197 7.636 1.00 41.41 306 HIS A C 1
ATOM 2574 O O . HIS A 1 306 ? -0.200 14.517 7.003 1.00 41.41 306 HIS A O 1
ATOM 2580 N N . LEU A 1 307 ? -1.591 14.750 8.749 1.00 40.50 307 LEU A N 1
ATOM 2581 C CA . LEU A 1 307 ? -1.459 13.363 9.196 1.00 40.50 307 LEU A CA 1
ATOM 2582 C C . LEU A 1 307 ? -2.291 12.484 8.262 1.00 40.50 307 LEU A C 1
ATOM 2584 O O . LEU A 1 307 ? -3.457 12.208 8.527 1.00 40.50 307 LEU A O 1
ATOM 2588 N N . GLN A 1 308 ? -1.712 12.076 7.142 1.00 38.47 308 GLN A N 1
ATOM 2589 C CA . GLN A 1 308 ? -2.287 11.006 6.346 1.00 38.47 308 GLN A CA 1
ATOM 2590 C C . GLN A 1 308 ? -1.637 9.707 6.800 1.00 38.47 308 GLN A C 1
ATOM 2592 O O . GLN A 1 308 ? -0.415 9.556 6.754 1.00 38.47 308 GLN A O 1
ATOM 2597 N N . SER A 1 309 ? -2.469 8.766 7.258 1.00 34.84 309 SER 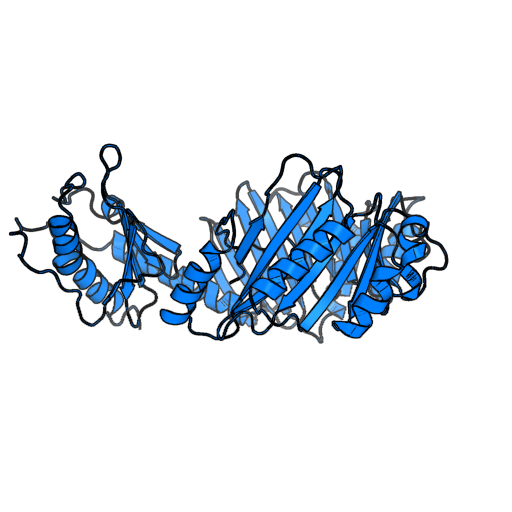A N 1
ATOM 2598 C CA . SER A 1 309 ? -2.105 7.360 7.150 1.00 34.84 309 SER A CA 1
ATOM 2599 C C . SER A 1 309 ? -1.782 7.149 5.686 1.00 34.84 309 SER A C 1
ATOM 2601 O O . SER A 1 309 ? -2.656 7.320 4.836 1.00 34.84 309 SER A O 1
ATOM 2603 N N . VAL A 1 310 ? -0.530 6.838 5.389 1.00 36.00 310 VAL A N 1
ATOM 2604 C CA . VAL A 1 310 ? -0.167 6.351 4.073 1.00 36.00 310 VAL A CA 1
ATOM 2605 C C . VAL A 1 310 ? -0.911 5.029 3.924 1.00 36.00 310 VAL A C 1
ATOM 2607 O O . VAL A 1 310 ? -0.455 3.999 4.404 1.00 36.00 310 VAL A O 1
ATOM 2610 N N . MET A 1 311 ? -2.108 5.060 3.328 1.00 33.59 311 MET A N 1
ATOM 2611 C CA . MET A 1 311 ? -2.428 3.990 2.401 1.00 33.59 311 MET A CA 1
ATOM 2612 C C . MET A 1 311 ? -1.392 4.190 1.322 1.00 33.59 311 MET A C 1
ATOM 2614 O O . MET A 1 311 ? -1.433 5.183 0.591 1.00 33.59 311 MET A O 1
ATOM 2618 N N . THR A 1 312 ? -0.364 3.359 1.392 1.00 28.05 312 THR A N 1
ATOM 2619 C CA . THR A 1 312 ? 0.741 3.328 0.454 1.00 28.05 312 THR A CA 1
ATOM 2620 C C . THR A 1 312 ? 0.110 3.498 -0.916 1.00 28.05 312 THR A C 1
ATOM 2622 O O . THR A 1 312 ? -0.825 2.752 -1.232 1.00 28.05 312 THR A O 1
ATOM 2625 N N . PRO A 1 313 ? 0.479 4.546 -1.690 1.00 28.59 313 PRO A N 1
ATOM 2626 C CA . PRO A 1 313 ? 0.027 4.592 -3.071 1.00 28.59 313 PRO A CA 1
ATOM 2627 C C . PRO A 1 313 ? 0.338 3.215 -3.641 1.00 28.59 313 PRO A C 1
ATOM 2629 O O . PRO A 1 313 ? 1.366 2.669 -3.250 1.00 28.59 313 PRO A O 1
ATOM 2632 N N . LEU A 1 314 ? -0.567 2.658 -4.451 1.00 33.28 314 LEU A N 1
ATOM 2633 C CA . LEU A 1 314 ? -0.431 1.380 -5.158 1.00 33.28 314 LEU A CA 1
ATOM 2634 C C . LEU A 1 314 ? 0.940 1.303 -5.855 1.00 33.28 314 LEU A C 1
ATOM 2636 O O . LEU A 1 314 ? 1.089 1.565 -7.044 1.00 33.28 314 LEU A O 1
ATOM 2640 N N . VAL A 1 315 ? 1.969 1.025 -5.073 1.00 34.44 315 VAL A N 1
ATOM 2641 C CA . VAL A 1 315 ? 3.285 0.591 -5.464 1.00 34.44 315 VAL A CA 1
ATOM 2642 C C . VAL A 1 315 ? 3.126 -0.905 -5.351 1.00 34.44 315 VAL A C 1
ATOM 2644 O O . VAL A 1 315 ? 2.708 -1.417 -4.312 1.00 34.44 315 VAL A O 1
ATOM 2647 N N . TYR A 1 316 ? 3.384 -1.572 -6.463 1.00 41.03 316 TYR A N 1
ATOM 2648 C CA . TYR A 1 316 ? 3.264 -3.004 -6.711 1.00 41.03 316 TYR A CA 1
ATOM 2649 C C . TYR A 1 316 ? 4.149 -3.884 -5.792 1.00 41.03 316 TYR A C 1
ATOM 2651 O O . TYR A 1 316 ? 4.669 -4.898 -6.240 1.00 41.03 316 TYR A O 1
ATOM 2659 N N . SER A 1 317 ? 4.391 -3.493 -4.535 1.00 40.41 317 SER A N 1
ATOM 2660 C CA . SER A 1 317 ? 5.442 -4.053 -3.683 1.00 40.41 317 SER A CA 1
ATOM 2661 C C . SER A 1 317 ? 5.087 -4.248 -2.206 1.00 40.41 317 SER A C 1
ATOM 2663 O O . SER A 1 317 ? 5.970 -4.653 -1.454 1.00 40.41 317 SER A O 1
ATOM 2665 N N . GLU A 1 318 ? 3.866 -3.972 -1.734 1.00 52.12 318 GLU A N 1
ATOM 2666 C CA . GLU A 1 318 ? 3.484 -4.444 -0.391 1.00 52.12 318 GLU A CA 1
ATOM 2667 C C . GLU A 1 318 ? 3.060 -5.911 -0.475 1.00 52.12 318 GLU A C 1
ATOM 2669 O O . GLU A 1 318 ? 1.882 -6.238 -0.598 1.00 52.12 318 GLU A O 1
ATOM 2674 N N . GLN A 1 319 ? 4.053 -6.800 -0.443 1.00 61.88 319 GLN A N 1
ATOM 2675 C CA . GLN A 1 319 ? 3.829 -8.224 -0.220 1.00 61.88 319 GLN A CA 1
ATOM 2676 C C . GLN A 1 319 ? 3.297 -8.406 1.205 1.00 61.88 319 GLN A C 1
ATOM 2678 O O . GLN A 1 319 ? 4.013 -8.169 2.184 1.00 61.88 319 GLN A O 1
ATOM 2683 N N . HIS A 1 320 ? 2.030 -8.797 1.337 1.00 73.06 320 HIS A N 1
ATOM 2684 C CA . HIS A 1 320 ? 1.481 -9.154 2.635 1.00 73.06 320 HIS A CA 1
ATOM 2685 C C . HIS A 1 320 ? 2.010 -10.532 3.035 1.00 73.06 320 HIS A C 1
ATOM 2687 O O . HIS A 1 320 ? 1.784 -11.532 2.356 1.00 73.06 320 HIS A O 1
ATOM 2693 N N . THR A 1 321 ? 2.728 -10.598 4.154 1.00 83.44 321 THR A N 1
ATOM 2694 C CA . THR A 1 321 ? 3.099 -11.884 4.744 1.00 83.44 321 THR A CA 1
ATOM 2695 C C . THR A 1 321 ? 1.859 -12.580 5.306 1.00 83.44 321 THR A C 1
ATOM 2697 O O . THR A 1 321 ? 0.930 -11.927 5.778 1.00 83.44 321 THR A O 1
ATOM 2700 N N . TRP A 1 322 ? 1.857 -13.916 5.327 1.00 87.62 322 TRP A N 1
ATOM 2701 C CA . TRP A 1 322 ? 0.748 -14.685 5.906 1.00 87.62 322 TRP A CA 1
ATOM 2702 C C . TRP A 1 322 ? 0.420 -14.250 7.344 1.00 87.62 322 TRP A C 1
ATOM 2704 O O . TRP A 1 322 ? -0.742 -14.063 7.690 1.00 87.62 322 TRP A O 1
ATOM 2714 N N . MET A 1 323 ? 1.451 -13.982 8.154 1.00 85.06 323 MET A N 1
ATOM 2715 C CA . MET A 1 323 ? 1.292 -13.479 9.523 1.00 85.06 323 MET A CA 1
ATOM 2716 C C . MET A 1 323 ? 0.543 -12.142 9.582 1.00 85.06 323 MET A C 1
ATOM 2718 O O . MET A 1 323 ? -0.316 -11.972 10.441 1.00 85.06 323 MET A O 1
ATOM 2722 N N . SER A 1 324 ? 0.818 -11.202 8.670 1.00 84.00 324 SER A N 1
ATOM 2723 C CA . SER A 1 324 ? 0.131 -9.905 8.684 1.00 84.00 324 SER A CA 1
ATOM 2724 C C . SER A 1 324 ? -1.338 -10.026 8.269 1.00 84.00 324 SER A C 1
ATOM 2726 O O . SER A 1 324 ? -2.188 -9.314 8.807 1.00 84.00 324 SER A O 1
ATOM 2728 N N . LEU A 1 325 ? -1.658 -10.959 7.367 1.00 86.50 325 LEU A N 1
ATOM 2729 C CA . LEU A 1 325 ? -3.036 -11.270 6.991 1.00 86.50 325 LEU A CA 1
ATOM 2730 C C . LEU A 1 325 ? -3.776 -11.976 8.134 1.00 86.50 325 LEU A C 1
ATOM 2732 O O . LEU A 1 325 ? -4.910 -11.608 8.431 1.00 86.50 325 LEU A O 1
ATOM 2736 N N . MET A 1 326 ? -3.132 -12.918 8.834 1.00 86.25 326 MET A N 1
ATOM 2737 C CA . MET A 1 326 ? -3.699 -13.550 10.032 1.00 86.25 326 MET A CA 1
ATOM 2738 C C . MET A 1 326 ? -4.010 -12.522 11.123 1.00 86.25 326 MET A C 1
ATOM 2740 O O . MET A 1 326 ? -5.115 -12.528 11.661 1.00 86.25 326 MET A O 1
ATOM 2744 N N . GLU A 1 327 ? -3.078 -11.610 11.418 1.00 81.00 327 GLU A N 1
ATOM 2745 C CA . GLU A 1 327 ? -3.300 -10.518 12.376 1.00 81.00 327 GLU A CA 1
ATOM 2746 C C . GLU A 1 327 ? -4.487 -9.637 11.957 1.00 81.00 327 GLU A C 1
ATOM 2748 O O . GLU A 1 327 ? -5.319 -9.265 12.788 1.00 81.00 327 GLU A O 1
ATOM 2753 N N . ARG A 1 3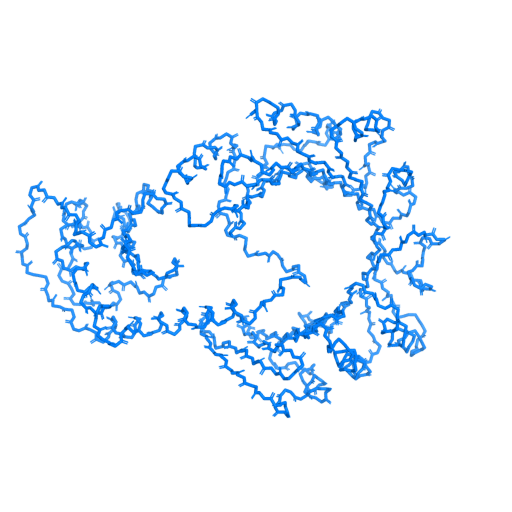28 ? -4.601 -9.328 10.658 1.00 83.44 328 ARG A N 1
ATOM 2754 C CA . ARG A 1 328 ? -5.715 -8.548 10.101 1.00 83.44 328 ARG A CA 1
ATOM 2755 C C . ARG A 1 328 ? -7.050 -9.289 10.233 1.00 83.44 328 ARG A C 1
ATOM 2757 O O . ARG A 1 328 ? -8.036 -8.682 10.650 1.00 83.44 328 ARG A O 1
ATOM 2764 N N . ALA A 1 329 ? -7.080 -10.588 9.945 1.00 86.38 329 ALA A N 1
ATOM 2765 C CA . ALA A 1 329 ? -8.285 -11.400 10.056 1.00 86.38 329 ALA A CA 1
ATOM 2766 C C . ALA A 1 329 ? -8.734 -11.592 11.506 1.00 86.38 329 ALA A C 1
ATOM 2768 O O . ALA A 1 329 ? -9.911 -11.408 11.817 1.00 86.38 329 ALA A O 1
ATOM 2769 N N . GLN A 1 330 ? -7.798 -11.866 12.417 1.00 82.75 330 GLN A N 1
ATOM 2770 C CA . GLN A 1 330 ? -8.072 -11.908 13.854 1.00 82.75 330 GLN A CA 1
ATOM 2771 C C . GLN A 1 330 ? -8.633 -10.574 14.348 1.00 82.75 330 GLN A C 1
ATOM 2773 O O . GLN A 1 330 ? -9.636 -10.551 15.060 1.00 82.75 330 GLN A O 1
ATOM 2778 N N . ALA A 1 331 ? -8.040 -9.457 13.920 1.00 78.56 331 ALA A N 1
ATOM 2779 C CA . ALA A 1 331 ? -8.529 -8.132 14.270 1.00 78.56 331 ALA A CA 1
ATOM 2780 C C . ALA A 1 331 ? -9.965 -7.871 13.777 1.00 78.56 331 ALA A C 1
ATOM 2782 O O . ALA A 1 331 ? -10.753 -7.279 14.517 1.00 78.56 331 ALA A O 1
ATOM 2783 N N . SER A 1 332 ? -10.322 -8.310 12.563 1.00 83.12 332 SER A N 1
ATOM 2784 C CA . SER A 1 332 ? -11.693 -8.173 12.045 1.00 83.12 332 SER A CA 1
ATOM 2785 C C . SER A 1 332 ? -12.688 -9.038 12.802 1.00 83.12 332 SER A C 1
ATOM 2787 O O . SER A 1 332 ? -13.707 -8.522 13.247 1.00 83.12 332 SER A O 1
ATOM 2789 N N . ARG A 1 333 ? -12.376 -10.323 13.017 1.00 82.44 333 ARG A N 1
ATOM 2790 C CA . ARG A 1 333 ? -13.251 -11.244 13.761 1.00 82.44 333 ARG A CA 1
ATOM 2791 C C . ARG A 1 333 ? -13.540 -10.718 15.158 1.00 82.44 333 ARG A C 1
ATOM 2793 O O . ARG A 1 333 ? -14.686 -10.665 15.588 1.00 82.44 333 ARG A O 1
ATOM 2800 N N . TRP A 1 334 ? -12.503 -10.243 15.842 1.00 77.06 334 TRP A N 1
ATOM 2801 C CA . TRP A 1 334 ? -12.656 -9.673 17.175 1.00 77.06 334 TRP A CA 1
ATOM 2802 C C . TRP A 1 334 ? -13.500 -8.397 17.158 1.00 77.06 334 TRP A C 1
ATOM 2804 O O . TRP A 1 334 ? -14.329 -8.187 18.039 1.00 77.06 334 TRP A O 1
ATOM 2814 N N . LYS A 1 335 ? -13.333 -7.551 16.135 1.00 79.69 335 LYS A N 1
ATOM 2815 C CA . LYS A 1 335 ? -14.167 -6.364 15.929 1.00 79.69 335 LYS A CA 1
ATOM 2816 C C . LYS A 1 335 ? -15.630 -6.730 15.666 1.00 79.69 335 LYS A C 1
ATOM 2818 O O . LYS A 1 335 ? -16.500 -6.065 16.213 1.00 79.69 335 LYS A O 1
ATOM 2823 N N . GLU A 1 336 ? -15.906 -7.750 14.862 1.00 80.94 336 GLU A N 1
ATOM 2824 C CA . GLU A 1 336 ? -17.264 -8.240 14.595 1.00 80.94 336 GLU A CA 1
ATOM 2825 C C . GLU A 1 336 ? -17.916 -8.768 15.871 1.00 80.94 336 GLU A C 1
ATOM 2827 O O . GLU A 1 336 ? -18.960 -8.245 16.259 1.00 80.94 336 GLU A O 1
ATOM 2832 N N . MET A 1 337 ? -17.245 -9.670 16.597 1.00 79.56 337 MET A N 1
ATOM 2833 C CA . MET A 1 337 ? -17.701 -10.159 17.904 1.00 79.56 337 MET A CA 1
ATOM 2834 C C . MET A 1 337 ? -17.939 -9.007 18.887 1.00 79.56 337 MET A C 1
ATOM 2836 O O . MET A 1 337 ? -18.941 -8.975 19.599 1.00 79.56 337 MET A O 1
ATOM 2840 N N . ALA A 1 338 ? -17.039 -8.020 18.918 1.00 78.12 338 ALA A N 1
ATOM 2841 C CA . ALA A 1 338 ? -17.196 -6.827 19.738 1.00 78.12 338 ALA A CA 1
ATOM 2842 C C . ALA A 1 338 ? -18.437 -6.023 19.345 1.00 78.12 338 ALA A C 1
ATOM 2844 O O . ALA A 1 338 ? -19.217 -5.633 20.210 1.00 78.12 338 ALA A O 1
ATOM 2845 N N . THR A 1 339 ? -18.640 -5.767 18.056 1.00 78.75 339 THR A N 1
ATOM 2846 C CA . THR A 1 339 ? -19.794 -5.015 17.562 1.00 78.75 339 THR A CA 1
ATOM 2847 C C . THR A 1 339 ? -21.104 -5.764 17.810 1.00 78.75 339 THR A C 1
ATOM 2849 O O . THR A 1 339 ? -22.078 -5.132 18.214 1.00 78.75 339 THR A O 1
ATOM 2852 N N . GLU A 1 340 ? -21.146 -7.080 17.609 1.00 80.00 340 GLU A N 1
ATOM 2853 C CA . GLU A 1 340 ? -22.319 -7.917 17.885 1.00 80.00 340 GLU A CA 1
ATOM 2854 C C . GLU A 1 340 ? -22.663 -7.933 19.371 1.00 80.00 340 GLU A C 1
ATOM 2856 O O . GLU A 1 340 ? -23.798 -7.624 19.732 1.00 80.00 340 GLU A O 1
ATOM 2861 N N . ASN A 1 341 ? -21.677 -8.163 20.241 1.00 80.38 341 ASN A N 1
ATOM 2862 C CA . ASN A 1 341 ? -21.890 -8.134 21.686 1.00 80.38 341 ASN A CA 1
ATOM 2863 C C . ASN A 1 341 ? -22.355 -6.756 22.166 1.00 80.38 341 ASN A C 1
ATOM 2865 O O . ASN A 1 341 ? -23.266 -6.664 22.983 1.00 80.38 341 ASN A O 1
ATOM 2869 N N . LEU A 1 342 ? -21.808 -5.666 21.619 1.00 79.06 342 LEU A N 1
ATOM 2870 C CA . LEU A 1 342 ? -22.254 -4.313 21.961 1.00 79.06 342 LEU A CA 1
ATOM 2871 C C . LEU A 1 342 ? -23.678 -3.998 21.472 1.00 79.06 342 LEU A C 1
ATOM 2873 O O . LEU A 1 342 ? -24.380 -3.240 22.145 1.00 79.06 342 LEU A O 1
ATOM 2877 N N . LYS A 1 343 ? -24.097 -4.554 20.324 1.00 77.50 343 LYS A N 1
ATOM 2878 C CA . LYS A 1 343 ? -25.464 -4.432 19.779 1.00 77.50 343 LYS A CA 1
ATOM 2879 C C . LYS A 1 343 ? -26.478 -5.273 20.549 1.00 77.50 343 LYS A C 1
ATOM 2881 O O . LYS A 1 343 ? -27.598 -4.819 20.754 1.00 77.50 343 LYS A O 1
ATOM 2886 N N . GLY A 1 344 ? -26.094 -6.484 20.948 1.00 74.25 344 GLY A N 1
ATOM 2887 C CA . GLY A 1 344 ? -26.940 -7.402 21.711 1.00 74.25 344 GLY A CA 1
ATOM 2888 C C . GLY A 1 344 ? -27.027 -7.062 23.199 1.00 74.25 344 GLY A C 1
ATOM 2889 O O . GLY A 1 344 ? -27.952 -7.508 23.877 1.00 74.25 344 GLY A O 1
ATOM 2890 N N . TYR A 1 345 ? -26.093 -6.263 23.722 1.00 77.81 345 TYR A N 1
ATOM 2891 C CA . TYR A 1 345 ? -26.080 -5.898 25.130 1.00 77.81 345 TYR A CA 1
ATOM 2892 C C . TYR A 1 345 ? -27.252 -4.978 25.488 1.00 77.81 345 TYR A C 1
ATOM 2894 O O . TYR A 1 345 ? -27.396 -3.869 24.970 1.00 77.81 345 TYR A O 1
ATOM 2902 N N . SER A 1 346 ? -28.070 -5.411 26.446 1.00 74.88 346 SER A N 1
ATOM 2903 C CA . SER A 1 346 ? -29.141 -4.602 27.021 1.00 74.88 346 SER A CA 1
ATOM 2904 C C . SER A 1 346 ? -28.556 -3.537 27.954 1.00 74.88 346 SER A C 1
ATOM 2906 O O . SER A 1 346 ? -28.393 -3.765 29.157 1.00 74.88 346 SER A O 1
ATOM 2908 N N . TRP A 1 347 ? -28.221 -2.374 27.392 1.00 73.94 347 TRP A N 1
ATOM 2909 C CA . TRP A 1 347 ? -27.686 -1.240 28.143 1.00 73.94 347 TRP A CA 1
ATOM 2910 C C . TRP A 1 347 ? -28.691 -0.785 29.218 1.00 73.94 347 TRP A C 1
ATOM 2912 O O . TRP A 1 347 ? -29.836 -0.458 28.899 1.00 73.94 347 TRP A O 1
ATOM 2922 N N . PRO A 1 348 ? -28.313 -0.788 30.510 1.00 65.38 348 PRO A N 1
ATOM 2923 C CA . PRO A 1 348 ? -29.207 -0.327 31.563 1.00 65.38 348 PRO A CA 1
ATOM 2924 C C . PRO A 1 348 ? -29.418 1.185 31.445 1.00 65.38 348 PRO A C 1
ATOM 2926 O O . PRO A 1 348 ? -28.470 1.928 31.173 1.00 65.38 348 PRO A O 1
ATOM 2929 N N . ARG A 1 349 ? -30.644 1.656 31.717 1.00 68.19 349 ARG A N 1
ATOM 2930 C CA . ARG A 1 349 ? -30.927 3.098 31.787 1.00 68.19 349 ARG A CA 1
ATOM 2931 C C . ARG A 1 349 ? -30.014 3.757 32.812 1.00 68.19 349 ARG A C 1
ATOM 2933 O O . ARG A 1 349 ? -29.807 3.229 33.907 1.00 68.19 349 ARG A O 1
ATOM 2940 N N . LEU A 1 350 ? -29.482 4.922 32.457 1.00 68.81 350 LEU A N 1
ATOM 2941 C CA . LEU A 1 350 ? -28.645 5.682 33.369 1.00 68.81 350 LEU A CA 1
ATOM 2942 C C . LEU A 1 350 ? -29.520 6.233 34.503 1.00 68.81 350 LEU A C 1
ATOM 2944 O O . LEU A 1 350 ? -30.440 7.002 34.230 1.00 68.81 350 LEU A O 1
ATOM 2948 N N . PRO A 1 351 ? -29.262 5.876 35.773 1.00 63.19 351 PRO A N 1
ATOM 2949 C CA . PRO A 1 351 ? -29.978 6.489 36.882 1.00 63.19 351 PRO A CA 1
ATOM 2950 C C . PRO A 1 351 ? -29.690 7.994 36.922 1.00 63.19 351 PRO A C 1
ATOM 2952 O O . PRO A 1 351 ? -28.627 8.445 36.485 1.00 63.19 351 PRO A O 1
ATOM 2955 N N . ALA A 1 352 ? -30.614 8.773 37.495 1.00 65.06 352 ALA A N 1
ATOM 2956 C CA . ALA A 1 352 ? -30.405 10.198 37.737 1.00 65.06 352 ALA A CA 1
ATOM 2957 C C . ALA A 1 352 ? -29.108 10.404 38.540 1.00 65.06 352 ALA A C 1
ATOM 2959 O O . ALA A 1 352 ? -29.017 10.073 39.724 1.00 65.06 352 ALA A O 1
ATOM 2960 N N . MET A 1 353 ? -28.076 10.915 37.871 1.00 65.50 353 MET A N 1
ATOM 2961 C CA . MET A 1 353 ? -26.726 10.957 38.419 1.00 65.50 353 MET A CA 1
ATOM 2962 C C . MET A 1 353 ? -26.417 12.307 39.053 1.00 65.50 353 MET A C 1
ATOM 2964 O O . MET A 1 353 ? -26.508 13.361 38.421 1.00 65.50 353 MET A O 1
ATOM 2968 N N . ARG A 1 354 ? -25.942 12.273 40.302 1.00 70.19 354 ARG A N 1
ATOM 2969 C CA . ARG A 1 354 ? -25.267 13.424 40.907 1.00 70.19 354 ARG A CA 1
ATOM 2970 C C . ARG A 1 354 ? -23.853 13.511 40.351 1.00 70.19 354 ARG A C 1
ATOM 2972 O O . ARG A 1 354 ? -23.049 12.611 40.568 1.00 70.19 354 ARG A O 1
ATOM 2979 N N . ILE A 1 355 ? -23.543 14.616 39.675 1.00 77.38 355 ILE A N 1
ATOM 2980 C CA . ILE A 1 355 ? -22.224 14.849 39.081 1.00 77.38 355 ILE A CA 1
ATOM 2981 C C . ILE A 1 355 ? -21.173 14.929 40.205 1.00 77.38 355 ILE A C 1
ATOM 2983 O O . ILE A 1 355 ? -21.208 15.870 41.007 1.00 77.38 355 ILE A O 1
ATOM 2987 N N . PRO A 1 356 ? -20.228 13.976 40.292 1.00 73.81 356 PRO A N 1
ATOM 2988 C CA . PRO A 1 356 ? -19.244 13.959 41.363 1.00 73.81 356 PRO A CA 1
ATOM 2989 C C . PRO A 1 356 ? -18.251 15.122 41.232 1.00 73.81 356 PRO A C 1
ATOM 2991 O O . PRO A 1 356 ? -17.927 15.593 40.139 1.00 73.81 356 PRO A O 1
ATOM 2994 N N . ARG A 1 357 ? -17.711 15.577 42.373 1.00 70.62 357 ARG A N 1
ATOM 2995 C CA . ARG A 1 357 ? -16.725 16.677 42.414 1.00 70.62 357 ARG A CA 1
ATOM 2996 C C . ARG A 1 357 ? -15.369 16.298 41.802 1.00 70.62 357 ARG A C 1
ATOM 2998 O O . ARG A 1 357 ? -14.658 17.180 41.325 1.00 70.62 357 ARG A O 1
ATOM 3005 N N . ARG A 1 358 ? -14.994 15.013 41.821 1.00 74.56 358 ARG A N 1
ATOM 3006 C CA . ARG A 1 358 ? -13.747 14.478 41.245 1.00 74.56 358 ARG A CA 1
ATOM 3007 C C . ARG A 1 358 ? -14.049 13.208 40.456 1.00 74.56 358 ARG A C 1
ATOM 3009 O O . ARG A 1 358 ? -14.760 12.346 40.954 1.00 74.56 358 ARG A O 1
ATOM 3016 N N . ILE A 1 359 ? -13.472 13.093 39.262 1.00 73.00 359 ILE A N 1
ATOM 3017 C CA . ILE A 1 359 ? -13.640 11.944 38.365 1.00 73.00 359 ILE A CA 1
ATOM 3018 C C . ILE A 1 359 ? -12.258 11.335 38.129 1.00 73.00 359 ILE A C 1
ATOM 3020 O O . ILE A 1 359 ? -11.313 12.055 37.799 1.00 73.00 359 ILE A O 1
ATOM 3024 N N . ARG A 1 360 ? -12.126 10.024 38.345 1.00 80.81 360 ARG A N 1
ATOM 3025 C CA . ARG A 1 360 ? -10.881 9.268 38.157 1.00 80.81 360 ARG A CA 1
ATOM 3026 C C . ARG A 1 360 ? -11.165 8.065 37.269 1.00 80.81 360 ARG A C 1
ATOM 3028 O O . ARG A 1 360 ? -12.173 7.402 37.464 1.00 80.81 360 ARG A O 1
ATOM 3035 N N . LEU A 1 361 ? -10.275 7.790 36.320 1.00 84.56 361 LEU A N 1
ATOM 3036 C CA . LEU A 1 361 ? -10.341 6.556 35.538 1.00 84.56 361 LEU A CA 1
ATOM 3037 C C . LEU A 1 361 ? -9.992 5.358 36.426 1.00 84.56 361 LEU A C 1
ATOM 3039 O O . LEU A 1 361 ? -9.143 5.482 37.312 1.00 84.56 361 LEU A O 1
ATOM 3043 N N . GLY A 1 362 ? -10.621 4.214 36.156 1.00 81.19 362 GLY A N 1
ATOM 3044 C CA . GLY A 1 362 ? -10.222 2.934 36.740 1.00 81.19 362 GLY A CA 1
ATOM 3045 C C . GLY A 1 362 ? -8.781 2.565 36.369 1.00 81.19 362 GLY A C 1
ATOM 3046 O O . GLY A 1 362 ? -8.223 3.085 35.400 1.00 81.19 362 GLY A O 1
ATOM 3047 N N . SER A 1 363 ? -8.169 1.661 37.135 1.00 84.25 363 SER A N 1
ATOM 3048 C CA . SER A 1 363 ? -6.779 1.221 36.937 1.00 84.25 363 SER A CA 1
ATOM 3049 C C . SER A 1 363 ? -6.534 0.625 35.547 1.00 84.25 363 SER A C 1
ATOM 3051 O O . SER A 1 363 ? -5.468 0.862 34.979 1.00 84.25 363 SER A O 1
ATOM 3053 N N . SER A 1 364 ? -7.520 -0.070 34.976 1.00 86.94 364 SER A N 1
ATOM 3054 C CA . SER A 1 364 ? -7.465 -0.720 33.658 1.00 86.94 364 SER A CA 1
ATOM 3055 C C . SER A 1 364 ? -7.500 0.257 32.478 1.00 86.94 364 SER A C 1
ATOM 3057 O O . SER A 1 364 ? -7.158 -0.108 31.354 1.00 86.94 364 SER A O 1
ATOM 3059 N N . TRP A 1 365 ? -7.851 1.522 32.722 1.00 88.88 365 TRP A N 1
ATOM 3060 C CA . TRP A 1 365 ? -8.058 2.530 31.687 1.00 88.88 365 TRP A CA 1
ATOM 3061 C C . TRP A 1 365 ? -7.084 3.692 31.826 1.00 88.88 365 TRP A C 1
ATOM 3063 O O . TRP A 1 365 ? -6.624 4.056 32.911 1.00 88.88 365 TRP A O 1
ATOM 3073 N N . MET A 1 366 ? -6.752 4.319 30.704 1.00 89.31 366 MET A N 1
ATOM 3074 C CA . MET A 1 366 ? -5.906 5.500 30.713 1.00 89.31 366 MET A CA 1
ATOM 3075 C C . MET A 1 366 ? -6.199 6.432 29.546 1.00 89.31 366 MET A C 1
ATOM 3077 O O . MET A 1 366 ? -6.461 5.991 28.434 1.00 89.31 366 MET A O 1
ATOM 3081 N N . ILE A 1 367 ? -6.094 7.744 29.774 1.00 84.31 367 ILE A N 1
ATOM 3082 C CA . ILE A 1 367 ? -6.231 8.723 28.689 1.00 84.31 367 ILE A CA 1
ATOM 3083 C C . ILE A 1 367 ? -5.089 8.515 27.695 1.00 84.31 367 ILE A C 1
ATOM 3085 O O . ILE A 1 367 ? -3.905 8.596 28.052 1.00 84.31 367 ILE A O 1
ATOM 3089 N N . ASP A 1 368 ? -5.440 8.281 26.439 1.00 80.81 368 ASP A N 1
ATOM 3090 C CA . ASP A 1 368 ? -4.500 8.338 25.341 1.00 80.81 368 ASP A CA 1
ATOM 3091 C C . ASP A 1 368 ? -4.327 9.792 24.904 1.00 80.81 368 ASP A C 1
ATOM 3093 O O . ASP A 1 368 ? -5.061 10.346 24.084 1.00 80.81 368 ASP A O 1
ATOM 3097 N N . LYS A 1 369 ? -3.315 10.433 25.491 1.00 72.06 369 LYS A N 1
ATOM 3098 C CA . LYS A 1 369 ? -2.941 11.814 25.170 1.00 72.06 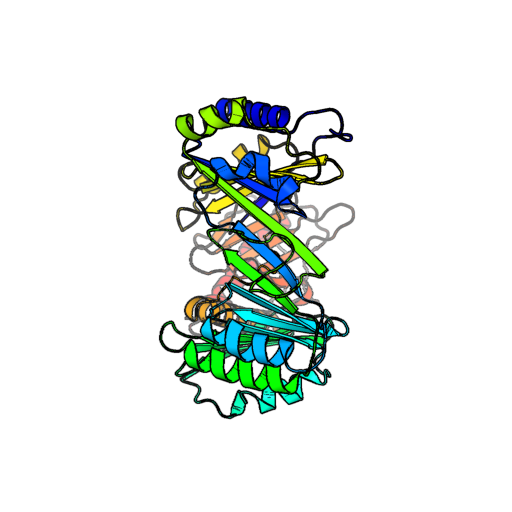369 LYS A CA 1
ATOM 3099 C C . LYS A 1 369 ? -2.544 11.981 23.692 1.00 72.06 369 LYS A C 1
ATOM 3101 O O . LYS A 1 369 ? -2.532 13.110 23.211 1.00 72.06 369 LYS A O 1
ATOM 3106 N N . LEU A 1 370 ? -2.213 10.889 22.994 1.00 62.69 370 LEU A N 1
ATOM 3107 C CA . LEU A 1 370 ? -1.698 10.877 21.622 1.00 62.69 370 LEU A CA 1
ATOM 3108 C C . LEU A 1 370 ? -2.788 10.854 20.555 1.00 62.69 370 LEU A C 1
ATOM 3110 O O . LEU A 1 370 ? -2.550 11.267 19.427 1.00 62.69 370 LEU A O 1
ATOM 3114 N N . SER A 1 371 ? -3.973 10.378 20.903 1.00 67.25 371 SER A N 1
ATOM 3115 C CA . SER A 1 371 ? -5.165 10.403 20.049 1.00 67.25 371 SER A CA 1
ATOM 3116 C C . SER A 1 371 ? -6.180 11.442 20.533 1.00 67.25 371 SER A C 1
ATOM 3118 O O . SER A 1 371 ? -7.093 11.811 19.805 1.00 67.25 371 SER A O 1
ATOM 3120 N N . SER A 1 372 ? -5.993 11.986 21.740 1.00 72.56 372 SER A N 1
ATOM 3121 C CA . SER A 1 372 ? -6.766 13.125 22.239 1.00 72.56 372 SER A CA 1
ATOM 3122 C C . SER A 1 372 ? -6.272 14.455 21.651 1.00 72.56 372 SER A C 1
ATOM 3124 O O . SER A 1 372 ? -5.062 14.699 21.560 1.00 72.56 372 SER A O 1
ATOM 3126 N N . HIS A 1 373 ? -7.209 15.340 21.317 1.00 75.44 373 HIS A N 1
ATOM 3127 C CA . HIS A 1 373 ? -6.975 16.729 20.914 1.00 75.44 373 HIS A CA 1
ATOM 3128 C C . HIS A 1 373 ? -8.122 17.634 21.395 1.00 75.44 373 HIS A C 1
ATOM 3130 O O . HIS A 1 373 ? -9.044 17.203 22.090 1.00 75.44 373 HIS A O 1
ATOM 3136 N N . THR A 1 374 ? -8.085 18.925 21.064 1.00 73.56 374 THR A N 1
ATOM 3137 C CA . THR A 1 374 ? -9.168 19.849 21.424 1.00 73.56 374 THR A CA 1
ATOM 3138 C C . THR A 1 374 ? -10.495 19.365 20.827 1.00 73.56 374 THR A C 1
ATOM 3140 O O . THR A 1 374 ? -10.646 19.207 19.617 1.00 73.56 374 THR A O 1
ATOM 3143 N N . GLY A 1 375 ? -11.467 19.064 21.690 1.00 73.62 375 GLY A N 1
ATOM 3144 C CA . GLY A 1 375 ? -12.772 18.541 21.277 1.00 73.62 375 GLY A CA 1
ATOM 3145 C C . GLY A 1 375 ? -12.860 17.024 21.049 1.00 73.62 375 GLY A C 1
ATOM 3146 O O . GLY A 1 375 ? -13.968 16.560 20.812 1.00 73.62 375 GLY A O 1
ATOM 3147 N N . LEU A 1 376 ? -11.773 16.258 21.217 1.00 81.94 376 LEU A N 1
ATOM 3148 C CA . LEU A 1 376 ? -11.785 14.788 21.196 1.00 81.94 376 LEU A CA 1
ATOM 3149 C C . LEU A 1 376 ? -10.934 14.220 22.335 1.00 81.94 376 LEU A C 1
ATOM 3151 O O . LEU A 1 376 ? -9.738 14.499 22.416 1.00 81.94 376 LEU A O 1
ATOM 3155 N N . TRP A 1 377 ? -11.513 13.393 23.199 1.00 84.38 377 TRP A N 1
ATOM 3156 C CA . TRP A 1 377 ? -10.743 12.586 24.149 1.00 84.38 377 TRP A CA 1
ATOM 3157 C C . TRP A 1 377 ? -10.749 11.128 23.743 1.00 84.38 377 TRP A C 1
ATOM 3159 O O . TRP A 1 377 ? -11.795 10.587 23.429 1.00 84.38 377 TRP A O 1
ATOM 3169 N N . THR A 1 378 ? -9.595 10.482 23.822 1.00 84.94 378 THR A N 1
ATOM 3170 C CA . THR A 1 378 ? -9.478 9.040 23.623 1.00 84.94 378 THR A CA 1
ATOM 3171 C C . THR A 1 378 ? -8.990 8.400 24.915 1.00 84.94 378 THR A C 1
ATOM 3173 O O . THR A 1 378 ? -7.990 8.829 25.491 1.00 84.94 378 THR A O 1
ATOM 3176 N N . ILE A 1 379 ? -9.697 7.383 25.394 1.00 88.25 379 ILE A N 1
ATOM 3177 C CA . ILE A 1 379 ? -9.382 6.620 26.603 1.00 88.25 379 ILE A CA 1
ATOM 3178 C C . ILE A 1 379 ? -9.114 5.182 26.177 1.00 88.25 379 ILE A C 1
ATOM 3180 O O . ILE A 1 379 ? -9.977 4.543 25.592 1.00 88.25 379 ILE A O 1
ATOM 3184 N N . ARG A 1 380 ? -7.920 4.666 26.456 1.00 88.31 380 ARG A N 1
ATOM 3185 C CA . ARG A 1 380 ? -7.490 3.322 26.060 1.00 88.31 380 ARG A CA 1
ATOM 3186 C C . ARG A 1 380 ? -7.491 2.364 27.232 1.00 88.31 380 ARG A C 1
ATOM 3188 O O . ARG A 1 380 ? -7.129 2.754 28.346 1.00 88.31 380 ARG A O 1
ATOM 3195 N N . HIS A 1 381 ? -7.855 1.120 26.953 1.00 88.12 381 HIS A N 1
ATOM 3196 C CA . HIS A 1 381 ? -7.627 0.017 27.869 1.00 88.12 381 HIS A CA 1
ATOM 3197 C C . HIS A 1 381 ? -6.128 -0.308 27.913 1.00 88.12 381 HIS A C 1
ATOM 3199 O O . HIS A 1 381 ? -5.415 -0.134 26.922 1.00 88.12 381 HIS A O 1
ATOM 3205 N N . ARG A 1 382 ? -5.617 -0.732 29.072 1.00 83.69 382 ARG A N 1
ATOM 3206 C CA . ARG A 1 382 ? -4.181 -0.996 29.255 1.00 83.69 382 ARG A CA 1
ATOM 3207 C C . ARG A 1 382 ? -3.726 -2.319 28.650 1.00 83.69 382 ARG A C 1
ATOM 3209 O O . ARG A 1 382 ? -2.602 -2.385 28.168 1.00 83.69 382 ARG A O 1
ATOM 3216 N N . SER A 1 383 ? -4.573 -3.343 28.694 1.00 81.38 383 SER A N 1
ATOM 3217 C CA . SER A 1 383 ? -4.246 -4.705 28.245 1.00 81.38 383 SER A CA 1
ATOM 3218 C C . SER A 1 383 ? -5.024 -5.163 27.013 1.00 81.38 383 SER A C 1
ATOM 3220 O O . SER A 1 383 ? -4.630 -6.134 26.384 1.00 81.38 383 SER A O 1
ATOM 3222 N N . LEU A 1 384 ? -6.109 -4.470 26.655 1.00 80.62 384 LEU A N 1
ATOM 3223 C CA . LEU A 1 384 ? -6.978 -4.852 25.540 1.00 80.62 384 LEU A CA 1
ATOM 3224 C C . LEU A 1 384 ? -6.815 -3.831 24.411 1.00 80.62 384 LEU A C 1
ATOM 3226 O O . LEU A 1 384 ? -6.568 -2.655 24.705 1.00 80.62 384 LEU A O 1
ATOM 3230 N N . PRO A 1 385 ? -7.006 -4.202 23.133 1.00 76.69 385 PRO A N 1
ATOM 3231 C CA . PRO A 1 385 ? -6.859 -3.279 22.005 1.00 76.69 385 PRO A CA 1
ATOM 3232 C C . PRO A 1 385 ? -8.060 -2.321 21.842 1.00 76.69 385 PRO A C 1
ATOM 3234 O O . PRO A 1 385 ? -8.396 -1.899 20.736 1.00 76.69 385 PRO A O 1
ATOM 3237 N N . LEU A 1 386 ? -8.690 -1.954 22.961 1.00 83.56 386 LEU A N 1
ATOM 3238 C CA . LEU A 1 386 ? -9.927 -1.194 23.067 1.00 83.56 386 LEU A CA 1
ATOM 3239 C C . LEU A 1 386 ? -9.650 0.280 23.388 1.00 83.56 386 LEU A C 1
ATOM 3241 O O . LEU A 1 386 ? -8.829 0.617 24.250 1.00 83.56 386 LEU A O 1
ATOM 3245 N N . ALA A 1 387 ? -10.369 1.174 22.717 1.00 86.25 387 ALA A N 1
ATOM 3246 C CA . ALA A 1 387 ? -10.275 2.609 22.919 1.00 86.25 387 ALA A CA 1
ATOM 3247 C C . ALA A 1 387 ? -11.650 3.275 22.799 1.00 86.25 387 ALA A C 1
ATOM 3249 O O . ALA A 1 387 ? -12.376 3.063 21.836 1.00 86.25 387 ALA A O 1
ATOM 3250 N N . VAL A 1 388 ? -11.993 4.127 23.756 1.00 87.12 388 VAL A N 1
ATOM 3251 C CA . VAL A 1 388 ? -13.218 4.927 23.760 1.00 87.12 388 VAL A CA 1
ATOM 3252 C C . VAL A 1 388 ? -12.877 6.351 23.352 1.00 87.12 388 VAL A C 1
ATOM 3254 O O . VAL A 1 388 ? -12.110 7.032 24.031 1.00 87.12 388 VAL A O 1
ATOM 3257 N N . GLN A 1 389 ? -13.439 6.796 22.238 1.00 86.81 389 GLN A N 1
ATOM 3258 C CA . GLN A 1 389 ? -13.299 8.136 21.689 1.00 86.81 389 GLN A CA 1
ATOM 3259 C C . GLN A 1 389 ? -14.536 8.971 22.018 1.00 86.81 389 GLN A C 1
ATOM 3261 O O . GLN A 1 389 ? -15.667 8.538 21.835 1.00 86.81 389 GLN A O 1
ATOM 3266 N N . ILE A 1 390 ? -14.318 10.184 22.507 1.00 84.75 390 ILE A N 1
ATOM 3267 C CA . ILE A 1 390 ? -15.339 11.078 23.045 1.00 84.75 390 ILE A CA 1
ATOM 3268 C C . ILE A 1 390 ? -15.218 12.405 22.316 1.00 84.75 390 ILE A C 1
ATOM 3270 O O . ILE A 1 390 ? -14.326 13.211 22.596 1.00 84.75 390 ILE A O 1
ATOM 3274 N N . HIS A 1 391 ? -16.127 12.628 21.385 1.00 82.81 391 HIS A N 1
ATOM 3275 C CA . HIS A 1 391 ? -16.299 13.892 20.700 1.00 82.81 391 HIS A CA 1
ATOM 3276 C C . HIS A 1 391 ? -17.134 14.803 21.592 1.00 82.81 391 HIS A C 1
ATOM 3278 O O . HIS A 1 391 ? -18.315 14.555 21.833 1.00 82.81 391 HIS A O 1
ATOM 3284 N N . TRP A 1 392 ? -16.505 15.855 22.106 1.00 80.81 392 TRP A N 1
ATOM 3285 C CA . TRP A 1 392 ? -17.163 16.808 22.988 1.00 80.81 392 TRP A CA 1
ATOM 3286 C C . TRP A 1 392 ? -18.250 17.582 22.231 1.00 80.81 392 TRP A C 1
ATOM 3288 O O . TRP A 1 392 ? -17.957 18.080 21.137 1.00 80.81 392 TRP A O 1
ATOM 3298 N N . PRO A 1 393 ? -19.461 17.746 22.801 1.00 76.62 393 PRO A N 1
ATOM 3299 C CA . PRO A 1 393 ? -20.490 18.563 22.179 1.00 76.62 393 PRO A CA 1
ATOM 3300 C C . PRO A 1 393 ? -19.997 19.996 21.982 1.00 76.62 393 PRO A C 1
ATOM 3302 O O . PRO A 1 393 ? -19.269 20.563 22.805 1.00 76.62 393 PRO A O 1
ATOM 3305 N N . ARG A 1 394 ? -20.401 20.579 20.858 1.00 79.00 394 ARG A N 1
ATOM 3306 C CA . ARG A 1 394 ? -20.166 21.977 20.488 1.00 79.00 394 ARG A CA 1
ATOM 3307 C C . ARG A 1 394 ? -21.515 22.630 20.205 1.00 79.00 394 ARG A C 1
ATOM 3309 O O . ARG A 1 394 ? -22.506 21.936 20.015 1.00 79.00 394 ARG A O 1
ATOM 3316 N N . LYS A 1 395 ? -21.539 23.963 20.103 1.00 72.38 395 LYS A N 1
ATOM 3317 C CA . LYS A 1 395 ? -22.762 24.757 19.872 1.00 72.38 395 LYS A CA 1
ATOM 3318 C C . LYS A 1 395 ? -23.661 24.210 18.744 1.00 72.38 395 LYS A C 1
ATOM 3320 O O . LYS A 1 395 ? -24.873 24.285 18.871 1.00 72.38 395 LYS A O 1
ATOM 3325 N N . ASN A 1 396 ? -23.067 23.612 17.703 1.00 76.19 396 ASN A N 1
ATOM 3326 C CA . ASN A 1 396 ? -23.776 23.080 16.531 1.00 76.19 396 ASN A CA 1
ATOM 3327 C C . ASN A 1 396 ? -23.536 21.570 16.295 1.00 76.19 396 ASN A C 1
ATOM 3329 O O . ASN A 1 396 ? -23.776 21.085 15.195 1.00 76.19 396 ASN A O 1
ATOM 3333 N N . HIS A 1 397 ? -22.988 20.829 17.266 1.00 68.88 397 HIS A N 1
ATOM 3334 C CA . HIS A 1 397 ? -22.656 19.409 17.091 1.00 68.88 397 HIS A CA 1
ATOM 3335 C C . HIS A 1 397 ? -22.903 18.646 18.393 1.00 68.88 397 HIS A C 1
ATOM 3337 O O . HIS A 1 397 ? -22.274 18.948 19.410 1.00 68.88 397 HIS A O 1
ATOM 3343 N N . ALA A 1 398 ? -23.790 17.648 18.360 1.00 72.00 398 ALA A N 1
ATOM 3344 C CA . ALA A 1 398 ? -24.053 16.776 19.505 1.00 72.00 398 ALA A CA 1
ATOM 3345 C C . ALA A 1 398 ? -22.778 16.025 19.926 1.00 72.00 398 ALA A C 1
ATOM 3347 O O . ALA A 1 398 ? -21.915 15.735 19.098 1.00 72.00 398 ALA A O 1
ATOM 3348 N N . GLY A 1 399 ? -22.619 15.719 21.211 1.00 73.00 399 GLY A N 1
ATOM 3349 C CA . GLY A 1 399 ? -21.491 14.900 21.649 1.00 73.00 399 GLY A CA 1
ATOM 3350 C C . GLY A 1 399 ? -21.576 13.516 21.005 1.00 73.00 399 GLY A C 1
ATOM 3351 O O . GLY A 1 399 ? -22.665 12.957 20.928 1.00 73.00 399 GLY A O 1
ATOM 3352 N N . ASN A 1 400 ? -20.452 12.960 20.544 1.00 80.25 400 ASN A N 1
ATOM 3353 C CA . ASN A 1 400 ? -20.398 11.579 20.051 1.00 80.25 400 ASN A CA 1
ATOM 3354 C C . ASN A 1 400 ? -19.485 10.727 20.950 1.00 80.25 400 ASN A C 1
ATOM 3356 O O . ASN A 1 400 ? -18.478 11.221 21.451 1.00 80.25 400 ASN A O 1
ATOM 3360 N N . LEU A 1 401 ? -19.800 9.451 21.139 1.00 81.12 401 LEU A N 1
ATOM 3361 C CA . LEU A 1 401 ? -18.955 8.494 21.818 1.00 81.12 401 LEU A CA 1
ATOM 3362 C C . LEU A 1 401 ? -18.858 7.249 20.954 1.00 81.12 401 LEU A C 1
ATOM 3364 O O . LEU A 1 401 ? -19.848 6.564 20.697 1.00 81.12 401 LEU A O 1
ATOM 3368 N N . THR A 1 402 ? -17.642 6.978 20.512 1.00 84.00 402 THR A N 1
ATOM 3369 C CA . THR A 1 402 ? -17.317 5.860 19.645 1.00 84.00 402 THR A CA 1
ATOM 3370 C C . THR A 1 402 ? -16.402 4.897 20.378 1.00 84.00 402 THR A C 1
ATOM 3372 O O . THR A 1 402 ? -15.384 5.276 20.957 1.00 84.00 402 THR A O 1
ATOM 3375 N N . VAL A 1 403 ? -16.771 3.624 20.360 1.00 83.44 403 VAL A N 1
ATOM 3376 C CA . VAL A 1 403 ? -15.890 2.538 20.763 1.00 83.44 403 VAL A CA 1
ATOM 3377 C C . VAL A 1 403 ? -15.098 2.136 19.529 1.00 83.44 403 VAL A C 1
ATOM 3379 O O . VAL A 1 403 ? -15.648 1.887 18.452 1.00 83.44 403 VAL A O 1
ATOM 3382 N N . THR A 1 404 ? -13.785 2.144 19.679 1.00 78.94 404 THR A N 1
ATOM 3383 C CA . THR A 1 404 ? -12.826 1.841 18.627 1.00 78.94 404 THR A CA 1
ATOM 3384 C C . THR A 1 404 ? -11.934 0.688 19.059 1.00 78.94 404 THR A C 1
ATOM 3386 O O . THR A 1 404 ? -11.563 0.573 20.229 1.00 78.94 404 THR A O 1
ATOM 3389 N N . PHE A 1 405 ? -11.570 -0.146 18.097 1.00 73.44 405 PHE A N 1
ATOM 3390 C CA . PHE A 1 405 ? -10.686 -1.287 18.266 1.00 73.44 405 PHE A CA 1
ATOM 3391 C C . PHE A 1 405 ? -9.525 -1.161 17.286 1.00 73.44 405 PHE A C 1
ATOM 3393 O O . PHE A 1 405 ? -9.755 -0.927 16.101 1.00 73.44 405 PHE A O 1
ATOM 3400 N N . LEU A 1 406 ? -8.279 -1.231 17.768 1.00 67.62 406 LEU A N 1
ATOM 3401 C CA . LEU A 1 406 ? -7.080 -0.988 16.942 1.00 67.62 406 LEU A CA 1
ATOM 3402 C C . LEU A 1 406 ? -7.177 0.294 16.078 1.00 67.62 406 LEU A C 1
ATOM 3404 O O . LEU A 1 406 ? -6.686 0.349 14.954 1.00 67.62 406 LEU A O 1
ATOM 3408 N N . ASN A 1 407 ? -7.803 1.348 16.618 1.00 63.53 407 ASN A N 1
ATOM 3409 C CA . ASN A 1 407 ? -8.098 2.626 15.948 1.00 63.53 407 ASN A CA 1
ATOM 3410 C C . ASN A 1 407 ? -9.134 2.573 14.807 1.00 63.53 407 ASN A C 1
ATOM 3412 O O . ASN A 1 407 ? -9.317 3.573 14.115 1.00 63.53 407 ASN A O 1
ATOM 3416 N N . GLN A 1 408 ? -9.845 1.462 14.624 1.00 64.62 408 GLN A N 1
ATOM 3417 C CA . GLN A 1 408 ? -11.004 1.379 13.740 1.00 64.62 408 GLN A CA 1
ATOM 3418 C C . GLN A 1 408 ? -12.301 1.551 14.529 1.00 64.62 408 GLN A C 1
ATOM 3420 O O . GLN A 1 408 ? -12.468 0.978 15.605 1.00 64.62 408 GLN A O 1
ATOM 3425 N N . ILE A 1 409 ? -13.247 2.318 13.987 1.00 62.69 409 ILE A N 1
ATOM 3426 C CA . ILE A 1 409 ? -14.565 2.509 14.602 1.00 62.69 409 ILE A CA 1
ATOM 3427 C C . ILE A 1 409 ? -15.317 1.175 14.587 1.00 62.69 409 ILE A C 1
ATOM 3429 O O . ILE A 1 409 ? -15.443 0.544 13.537 1.00 62.69 409 ILE A O 1
ATOM 3433 N N . SER A 1 410 ? -15.762 0.729 15.761 1.00 65.06 410 SER A N 1
ATOM 3434 C CA . SER A 1 410 ? -16.493 -0.533 15.943 1.00 65.06 410 SER A CA 1
ATOM 3435 C C . SER A 1 410 ? -17.976 -0.268 16.187 1.00 65.06 410 SER A C 1
ATOM 3437 O O . SER A 1 410 ? -18.824 -0.904 15.565 1.00 65.06 410 SER A O 1
ATOM 3439 N N . ALA A 1 411 ? -18.294 0.718 17.030 1.00 68.12 411 ALA A N 1
ATOM 3440 C CA . ALA A 1 411 ? -19.662 1.182 17.236 1.00 68.12 411 ALA A CA 1
ATOM 3441 C C . ALA A 1 411 ? -19.705 2.619 17.778 1.00 68.12 411 ALA A C 1
ATOM 3443 O O . ALA A 1 411 ? -18.805 3.039 18.510 1.00 68.12 411 ALA A O 1
ATOM 3444 N N . SER A 1 412 ? -20.768 3.363 17.466 1.00 73.88 412 SER A N 1
ATOM 3445 C CA . SER A 1 412 ? -21.165 4.532 18.257 1.00 73.88 412 SER A CA 1
ATOM 3446 C C . SER A 1 412 ? -22.176 4.083 19.304 1.00 73.88 412 SER A C 1
ATOM 3448 O O . SER A 1 412 ? -23.154 3.423 18.969 1.00 73.88 412 SER A O 1
ATOM 3450 N N . LEU A 1 413 ? -21.972 4.449 20.572 1.00 66.38 413 LEU A N 1
ATOM 3451 C CA . LEU A 1 413 ? -22.913 4.079 21.640 1.00 66.38 413 LEU A CA 1
ATOM 3452 C C . LEU A 1 413 ? -24.318 4.655 21.420 1.00 66.38 413 LEU A C 1
ATOM 3454 O O . LEU A 1 413 ? -25.285 4.114 21.945 1.00 66.38 413 LEU A O 1
ATOM 3458 N N . TYR A 1 414 ? -24.457 5.711 20.618 1.00 65.44 414 TYR A N 1
ATOM 3459 C CA . TYR A 1 414 ? -25.765 6.296 20.316 1.00 65.44 414 TYR A CA 1
ATOM 3460 C C . TYR A 1 414 ? -26.604 5.497 19.339 1.00 65.44 414 TYR A C 1
ATOM 3462 O O . TYR A 1 414 ? -27.829 5.605 19.397 1.00 65.44 414 TYR A O 1
ATOM 3470 N N . ASP A 1 415 ? -25.946 4.715 18.488 1.00 62.53 415 ASP A N 1
ATOM 3471 C CA . ASP A 1 415 ? -26.602 3.779 17.581 1.00 62.53 415 ASP A CA 1
ATOM 3472 C C . ASP A 1 415 ? -26.998 2.491 18.324 1.00 62.53 415 ASP A C 1
ATOM 3474 O O . ASP A 1 415 ? -27.888 1.769 17.884 1.00 62.53 415 ASP A O 1
ATOM 3478 N N . LEU A 1 416 ? -26.351 2.214 19.465 1.00 57.06 416 LEU A N 1
ATOM 3479 C CA . LEU A 1 416 ? -26.549 1.011 20.277 1.00 57.06 416 LEU A CA 1
ATOM 3480 C C . LEU A 1 416 ? -27.603 1.179 21.383 1.00 57.06 416 LEU A C 1
ATOM 3482 O O . LEU A 1 416 ? -28.236 0.199 21.760 1.00 57.06 416 LEU A O 1
ATOM 3486 N N . ASP A 1 417 ? -27.817 2.400 21.889 1.00 61.72 417 ASP A N 1
ATOM 3487 C CA . ASP A 1 417 ? -28.851 2.694 22.891 1.00 61.72 417 ASP A CA 1
ATOM 3488 C C . ASP A 1 417 ? -29.739 3.891 22.483 1.00 61.72 417 ASP A C 1
ATOM 3490 O O . ASP A 1 417 ? -29.567 5.023 22.970 1.00 61.72 417 ASP A O 1
ATOM 3494 N N . PRO A 1 418 ? -30.723 3.665 21.589 1.00 58.31 418 PRO A N 1
ATOM 3495 C CA . PRO A 1 418 ? -31.676 4.692 21.171 1.00 58.31 418 PRO A CA 1
ATOM 3496 C C . PRO A 1 418 ? -32.637 5.123 22.291 1.00 58.31 418 PRO A C 1
ATOM 3498 O O . PRO A 1 418 ? -33.356 6.103 22.115 1.00 58.31 418 PRO A O 1
ATOM 3501 N N . ARG A 1 419 ? -32.664 4.416 23.432 1.00 59.19 419 ARG A N 1
ATOM 3502 C CA . ARG A 1 419 ? -33.531 4.702 24.587 1.00 59.19 419 ARG A CA 1
ATOM 3503 C C . ARG A 1 419 ? -32.748 5.244 25.794 1.00 59.19 419 ARG A C 1
ATOM 3505 O O . ARG A 1 419 ? -33.311 5.315 26.886 1.00 59.19 419 ARG A O 1
ATOM 3512 N N . SER A 1 420 ? -31.482 5.623 25.605 1.00 65.06 420 SER A N 1
ATOM 3513 C CA . SER A 1 420 ? -30.635 6.200 26.653 1.00 65.06 420 SER A CA 1
ATOM 3514 C C . SER A 1 420 ? -31.123 7.579 27.106 1.00 65.06 420 SER A C 1
ATOM 3516 O O . SER A 1 420 ? -31.285 8.489 26.296 1.00 65.06 420 SER A O 1
ATOM 3518 N N . ASP A 1 421 ? -31.198 7.786 28.423 1.00 69.38 421 ASP A N 1
ATOM 3519 C CA . ASP A 1 421 ? -31.401 9.101 29.060 1.00 69.38 421 ASP A CA 1
ATOM 3520 C C . ASP A 1 421 ? -30.105 9.955 29.072 1.00 69.38 421 ASP A C 1
ATOM 3522 O O . ASP A 1 421 ? -29.871 10.771 29.968 1.00 69.38 421 ASP A O 1
ATOM 3526 N N . ILE A 1 422 ? -29.202 9.744 28.104 1.00 74.19 422 ILE A N 1
ATOM 3527 C CA . ILE A 1 422 ? -27.974 10.537 27.978 1.00 74.19 422 ILE A CA 1
ATOM 3528 C C . ILE A 1 422 ? -28.329 11.908 27.401 1.00 74.19 422 ILE A C 1
ATOM 3530 O O . ILE A 1 422 ? -28.789 12.009 26.264 1.00 74.19 422 ILE A O 1
ATOM 3534 N N . ASP A 1 423 ? -28.017 12.978 28.131 1.00 75.94 423 ASP A N 1
ATOM 3535 C CA . ASP A 1 423 ? -28.095 14.347 27.623 1.00 75.94 423 ASP A CA 1
ATOM 3536 C C . ASP A 1 423 ? -26.946 14.609 26.631 1.00 75.94 423 ASP A C 1
ATOM 3538 O O . ASP A 1 423 ? -25.862 15.090 26.979 1.00 75.94 423 ASP A O 1
ATOM 3542 N N . ARG A 1 424 ? -27.190 14.266 25.359 1.00 72.62 424 ARG A N 1
ATOM 3543 C CA . ARG A 1 424 ? -26.218 14.358 24.251 1.00 72.62 424 ARG A CA 1
ATOM 3544 C C . ARG A 1 424 ? -25.773 15.792 23.944 1.00 72.62 424 ARG A C 1
ATOM 3546 O O . ARG A 1 424 ? -24.733 15.993 23.310 1.00 72.62 424 ARG A O 1
ATOM 3553 N N . PHE A 1 425 ? -26.538 16.784 24.396 1.00 74.25 425 PHE A N 1
ATOM 3554 C CA . PHE A 1 425 ? -26.256 18.205 24.201 1.00 74.25 425 PHE A CA 1
ATOM 3555 C C . PHE A 1 425 ? -25.618 18.853 25.431 1.00 74.25 425 PHE A C 1
ATOM 3557 O O . PHE A 1 425 ? -25.207 20.014 25.360 1.00 74.25 425 PHE A O 1
ATOM 3564 N N . SER A 1 426 ? -25.464 18.107 26.531 1.00 78.31 426 SER A N 1
ATOM 3565 C CA . SER A 1 426 ? -24.848 18.615 27.750 1.00 78.31 426 SER A CA 1
ATOM 3566 C C . SER A 1 426 ? -23.445 19.145 27.471 1.00 78.31 426 SER A C 1
ATOM 3568 O O . SER A 1 426 ? -22.504 18.390 27.225 1.00 78.31 426 SER A O 1
ATOM 3570 N N . LEU A 1 427 ? -23.254 20.459 27.575 1.00 77.94 427 LEU A N 1
ATOM 3571 C CA . LEU A 1 427 ? -21.924 21.074 27.485 1.00 77.94 427 LEU A CA 1
ATOM 3572 C C . LEU A 1 427 ? -21.086 20.828 28.754 1.00 77.94 427 LEU A C 1
ATOM 3574 O O . LEU A 1 427 ? -19.913 21.210 28.828 1.00 77.94 427 LEU A O 1
ATOM 3578 N N . ASN A 1 428 ? -21.662 20.174 29.769 1.00 82.25 428 ASN A N 1
ATOM 3579 C CA . ASN A 1 428 ? -20.988 19.892 31.023 1.00 82.25 428 ASN A CA 1
ATOM 3580 C C . ASN A 1 428 ? -19.990 18.735 30.868 1.00 82.25 428 ASN A C 1
ATOM 3582 O O . ASN A 1 428 ? -20.343 17.558 30.893 1.00 82.25 428 ASN A O 1
ATOM 3586 N N . ARG A 1 429 ? -18.695 19.062 30.797 1.00 77.25 429 ARG A N 1
ATOM 3587 C CA . ARG A 1 429 ? -17.631 18.049 30.677 1.00 77.25 429 ARG A CA 1
ATOM 3588 C C . ARG A 1 429 ? -17.605 17.029 31.817 1.00 77.25 429 ARG A C 1
ATOM 3590 O O . ARG A 1 429 ? -17.173 15.898 31.614 1.00 77.25 429 ARG A O 1
ATOM 3597 N N . ARG A 1 430 ? -18.049 17.418 33.018 1.00 80.62 430 ARG A N 1
ATOM 3598 C CA . ARG A 1 430 ? -18.092 16.521 34.182 1.00 80.62 430 ARG A CA 1
ATOM 3599 C C . ARG A 1 430 ? -19.230 15.511 34.081 1.00 80.62 430 ARG A C 1
ATOM 3601 O O . ARG A 1 430 ? -19.052 14.391 34.541 1.00 80.62 430 ARG A O 1
ATOM 3608 N N . TYR A 1 431 ? -20.349 15.884 33.457 1.00 80.81 431 TYR A N 1
ATOM 3609 C CA . TYR A 1 431 ? -21.447 14.961 33.170 1.00 80.81 431 TYR A CA 1
ATOM 3610 C C . TYR A 1 431 ? -20.956 13.816 32.277 1.00 80.81 431 TYR A C 1
ATOM 3612 O O . TYR A 1 431 ? -20.957 12.665 32.701 1.00 80.81 431 TYR A O 1
ATOM 3620 N N . TRP A 1 432 ? -20.391 14.145 31.113 1.00 78.88 432 TRP A N 1
ATOM 3621 C CA . TRP A 1 432 ? -19.790 13.165 30.202 1.00 78.88 432 TRP A CA 1
ATOM 3622 C C . TRP A 1 432 ? -18.763 12.277 30.886 1.00 78.88 432 TRP A C 1
ATOM 3624 O O . TRP A 1 432 ? -18.854 11.056 30.821 1.00 78.88 432 TRP A O 1
ATOM 3634 N N . ALA A 1 433 ? -17.788 12.883 31.565 1.00 79.44 433 ALA A N 1
ATOM 3635 C CA . ALA A 1 433 ? -16.740 12.126 32.228 1.00 79.44 433 ALA A CA 1
ATOM 3636 C C . ALA A 1 433 ? -17.311 11.179 33.304 1.00 79.44 433 ALA A C 1
ATOM 3638 O O . ALA A 1 433 ? -16.777 10.089 33.481 1.00 79.44 433 ALA A O 1
ATOM 3639 N N . SER A 1 434 ? -18.408 11.547 33.976 1.00 82.25 434 SER A N 1
ATOM 3640 C CA . SER A 1 434 ? -19.105 10.692 34.942 1.00 82.25 434 SER A CA 1
ATOM 3641 C C . SER A 1 434 ? -19.812 9.518 34.257 1.00 82.25 434 SER A C 1
ATOM 3643 O O . SER A 1 434 ? -19.581 8.376 34.651 1.00 82.25 434 SER A O 1
ATOM 3645 N N . VAL A 1 435 ? -20.571 9.775 33.186 1.00 82.00 435 VAL A N 1
ATOM 3646 C CA . VAL A 1 435 ? -21.234 8.737 32.372 1.00 82.00 435 VAL A CA 1
ATOM 3647 C C . VAL A 1 435 ? -20.214 7.726 31.842 1.00 82.00 435 VAL A C 1
ATOM 3649 O O . VAL A 1 435 ? -20.387 6.515 31.976 1.00 82.00 435 VAL A O 1
ATOM 3652 N N . ILE A 1 436 ? -19.101 8.221 31.302 1.00 82.94 436 ILE A N 1
ATOM 3653 C CA . ILE A 1 436 ? -18.040 7.381 30.749 1.00 82.94 436 ILE A CA 1
ATOM 3654 C C . ILE A 1 436 ? -17.422 6.498 31.832 1.00 82.94 436 ILE A C 1
ATOM 3656 O O . ILE A 1 436 ? -17.334 5.285 31.664 1.00 82.94 436 ILE A O 1
ATOM 3660 N N . VAL A 1 437 ? -17.003 7.094 32.948 1.00 84.62 437 VAL A N 1
ATOM 3661 C CA . VAL A 1 437 ? -16.251 6.388 33.992 1.00 84.62 437 VAL A CA 1
ATOM 3662 C C . VAL A 1 437 ? -17.101 5.402 34.776 1.00 84.62 437 VAL A C 1
ATOM 3664 O O . VAL A 1 437 ? -16.608 4.329 35.109 1.00 84.62 437 VAL A O 1
ATOM 3667 N N . HIS A 1 438 ? -18.344 5.756 35.095 1.00 82.44 438 HIS A N 1
ATOM 3668 C CA . HIS A 1 438 ? -19.162 4.954 36.004 1.00 82.44 438 HIS A CA 1
ATOM 3669 C C . HIS A 1 438 ? -20.069 3.952 35.295 1.00 82.44 438 HIS A C 1
ATOM 3671 O O . HIS A 1 438 ? -20.466 2.975 35.922 1.00 82.44 438 HIS A O 1
ATOM 3677 N N . HIS A 1 439 ? -20.369 4.156 34.010 1.00 79.88 439 HIS A N 1
ATOM 3678 C CA . HIS A 1 439 ? -21.304 3.295 33.283 1.00 79.88 439 HIS A CA 1
ATOM 3679 C C . HIS A 1 439 ? -20.674 2.651 32.058 1.00 79.88 439 HIS A C 1
ATOM 3681 O O . HIS A 1 439 ? -20.736 1.437 31.914 1.00 79.88 439 HIS A O 1
ATOM 3687 N N . ILE A 1 440 ? -20.010 3.429 31.206 1.00 82.75 440 ILE A N 1
ATOM 3688 C CA . ILE A 1 440 ? -19.539 2.910 29.918 1.00 82.75 440 ILE A CA 1
ATOM 3689 C C . ILE A 1 440 ? -18.302 2.029 30.091 1.00 82.75 440 ILE A C 1
ATOM 3691 O O . ILE A 1 440 ? -18.324 0.864 29.709 1.00 82.75 440 ILE A O 1
ATOM 3695 N N . LEU A 1 441 ? -17.226 2.557 30.683 1.00 86.81 441 LEU A N 1
ATOM 3696 C CA . LEU A 1 441 ? -15.971 1.813 30.830 1.00 86.81 441 LEU A CA 1
ATOM 3697 C C . LEU A 1 441 ? -16.134 0.504 31.627 1.00 86.81 441 LEU A C 1
ATOM 3699 O O . LEU A 1 441 ? -15.602 -0.503 31.168 1.00 86.81 441 LEU A O 1
ATOM 3703 N N . PRO A 1 442 ? -16.885 0.458 32.749 1.00 85.56 442 PRO A N 1
ATOM 3704 C CA . PRO A 1 442 ? -17.085 -0.785 33.492 1.00 85.56 442 PRO A CA 1
ATOM 3705 C C . PRO A 1 442 ? -17.907 -1.824 32.726 1.00 85.56 442 PRO A C 1
ATOM 3707 O O . PRO A 1 442 ? -17.627 -3.014 32.830 1.00 85.56 442 PRO A O 1
ATOM 3710 N N . VAL A 1 443 ? -18.916 -1.399 31.956 1.00 82.50 443 VAL A N 1
ATOM 3711 C CA . VAL A 1 443 ? -19.703 -2.319 31.123 1.00 82.50 443 VAL A CA 1
ATOM 3712 C C . VAL A 1 443 ? -18.839 -2.893 30.006 1.00 82.50 443 VAL A C 1
ATOM 3714 O O . VAL A 1 443 ? -18.823 -4.104 29.827 1.00 82.50 443 VAL A O 1
ATOM 3717 N N . LEU A 1 444 ? -18.062 -2.053 29.315 1.00 84.25 444 LEU A N 1
ATOM 3718 C CA . LEU A 1 444 ? -17.110 -2.523 28.307 1.00 84.25 444 LEU A CA 1
ATOM 3719 C C . LEU A 1 444 ? -16.103 -3.508 28.913 1.00 84.25 444 LEU A C 1
ATOM 3721 O O . LEU A 1 444 ? -15.850 -4.557 28.335 1.00 84.25 444 LEU A O 1
ATOM 3725 N N . GLU A 1 445 ? -15.565 -3.208 30.095 1.00 84.19 445 GLU A N 1
ATOM 3726 C CA . GLU A 1 445 ? -14.644 -4.112 30.784 1.00 84.19 445 GLU A CA 1
ATOM 3727 C C . GLU A 1 445 ? -15.314 -5.458 31.082 1.00 84.19 445 GLU A C 1
ATOM 3729 O O . GLU A 1 445 ? -14.728 -6.489 30.781 1.00 84.19 445 GLU A O 1
ATOM 3734 N N . ARG A 1 446 ? -16.570 -5.485 31.546 1.00 82.88 446 ARG A N 1
ATOM 3735 C CA . ARG A 1 446 ? -17.304 -6.744 31.771 1.00 82.88 446 ARG A CA 1
ATOM 3736 C C . ARG A 1 446 ? -17.550 -7.534 30.489 1.00 82.88 446 ARG A C 1
ATOM 3738 O O . ARG A 1 446 ? -17.359 -8.743 30.496 1.00 82.88 446 ARG A O 1
ATOM 3745 N N . ILE A 1 447 ? -17.952 -6.863 29.409 1.00 80.06 447 ILE A N 1
ATOM 3746 C CA . ILE A 1 447 ? -18.218 -7.513 28.118 1.00 80.06 447 ILE A CA 1
ATOM 3747 C C . ILE A 1 447 ? -16.939 -8.186 27.599 1.00 80.06 447 ILE A C 1
ATOM 3749 O O . ILE A 1 447 ? -16.969 -9.357 27.242 1.00 80.06 447 ILE A O 1
ATOM 3753 N N . PHE A 1 448 ? -15.807 -7.476 27.622 1.00 77.00 448 PHE A N 1
ATOM 3754 C CA . PHE A 1 448 ? -14.558 -7.915 26.986 1.00 77.00 448 PHE A CA 1
ATOM 3755 C C . PHE A 1 448 ? -13.578 -8.670 27.896 1.00 77.00 448 PHE A C 1
ATOM 3757 O O . PHE A 1 448 ? -12.518 -9.075 27.428 1.00 77.00 448 PHE A O 1
ATOM 3764 N N . THR A 1 449 ? -13.885 -8.838 29.185 1.00 74.19 449 THR A N 1
ATOM 3765 C CA . THR A 1 449 ? -13.100 -9.689 30.104 1.00 74.19 449 THR A CA 1
ATOM 3766 C C . THR A 1 449 ? -13.787 -11.014 30.434 1.00 74.19 449 THR A C 1
ATOM 3768 O O . THR A 1 449 ? -13.222 -11.805 31.188 1.00 74.19 449 THR A O 1
ATOM 3771 N N . SER A 1 450 ? -14.978 -11.256 29.878 1.00 67.12 450 SER A N 1
ATOM 3772 C CA . SER A 1 450 ? -15.645 -12.559 29.922 1.00 67.12 450 SER A CA 1
ATOM 3773 C C . SER A 1 450 ? -14.821 -13.630 29.186 1.00 67.12 450 SER A C 1
ATOM 3775 O O . SER A 1 450 ? -14.039 -13.306 28.288 1.00 67.12 450 SER A O 1
ATOM 3777 N N . ASP A 1 451 ? -14.975 -14.898 29.585 1.00 55.22 451 ASP A N 1
ATOM 3778 C CA . ASP A 1 451 ? -14.208 -16.025 29.026 1.00 55.22 451 ASP A CA 1
ATOM 3779 C C . ASP A 1 451 ? -14.413 -16.204 27.508 1.00 55.22 451 ASP A C 1
ATOM 3781 O O . ASP A 1 451 ? -13.541 -16.754 26.849 1.00 55.22 451 ASP A O 1
ATOM 3785 N N . ASP A 1 452 ? -15.481 -15.642 26.933 1.00 55.56 452 ASP A N 1
ATOM 3786 C CA . ASP A 1 452 ? -15.773 -15.668 25.492 1.00 55.56 452 ASP A CA 1
ATOM 3787 C C . ASP A 1 452 ? -14.785 -14.846 24.628 1.00 55.56 452 ASP A C 1
ATOM 3789 O O . ASP A 1 452 ? -14.789 -14.960 23.402 1.00 55.56 452 ASP A O 1
ATOM 3793 N N . PHE A 1 453 ? -13.947 -13.996 25.243 1.00 56.56 453 PHE A N 1
ATOM 3794 C CA . PHE A 1 453 ? -12.959 -13.144 24.557 1.00 56.56 453 PHE A CA 1
ATOM 3795 C C . PHE A 1 453 ? -11.488 -13.468 24.886 1.00 56.56 453 PHE A C 1
ATOM 3797 O O . PHE A 1 453 ? -10.598 -12.777 24.371 1.00 56.56 453 PHE A O 1
ATOM 3804 N N . ARG A 1 454 ? -11.230 -14.464 25.745 1.00 49.97 454 ARG A N 1
ATOM 3805 C CA . ARG A 1 454 ? -9.888 -15.011 26.014 1.00 49.97 454 ARG A CA 1
ATOM 3806 C C . ARG A 1 454 ? -9.561 -16.124 25.034 1.00 49.97 454 ARG A C 1
ATOM 3808 O O . ARG A 1 454 ? -8.375 -16.179 24.638 1.00 49.97 454 ARG A O 1
#

Radius of gyration: 27.34 Å; chains: 1; bounding box: 66×59×78 Å

Foldseek 3Di:
DKWKFWDDPDDFPVPDFPVRVVVVVVVLCVVLVFDFFKKKKKWKAFFVVLCVLVVVQFPFFKKKKFWFDPDDPDPVLVCCLVCCLVVFFQKKKFDLDDPWIWMDGLFKTKTKDAQPDPLVVQLCVLQNPVPFDFPDKFWFDDPNDIKIWTQGPFFIWTWDADPPRMIMIMTGGDPVRSVVVSRSVSSSSVVSGDGIMTTIHTHRDDPDRQDDPNGGGPTIMIMTMRMDGDPVVVVCVVVGDGSPNIFMKMWTWRQPSDPFWIKIWIWTDDDRHIMIMIIIDTPDPDDDPVNLVVVVVVVVSGPGGDGDPPPPPPDVDPDDDPVNVVVNRVQRVLLVLLLVLLLPDPADADPPDDLDPDFDADPQKDWPPNPDDVQWTWIDGPPAQKIWIWRQADPPRFIWIFIDGVNHTSDTNCVRCVPYPDPRNPNDPSSVSCCCRPGPVVVSCVSCVPPVND

pLDDT: mean 75.55, std 13.26, range [28.05, 94.31]

Organism: Sulfobacillus thermosulfidooxidans (strain DSM 9293 / VKM B-1269 / AT-1) (NCBI:txid929705)

Sequence (454 aa):
MQLIAQFSPNISTITRGFWTDVQQTEEWLRGLQKDITARTLLLKGKSLTQLEPWLPWSHSPLELEGWLNPMEVQLTWRYLLHFLVASGPDSLFIPCGGDAWIAWNPRTVIVRAPHNSWIWSHVIDSWDPAAWRTLDQIEWWEQGRLQQAARTDFGVFEQWQHPYGMEEWRINAADNHESILQLWWQQLANRLGTRPVKVSWRQEQLHNPNTILGLPVRLSWLGLKISGDQSQFWDGVSHWPEPRGLRATMQWSSPRWNAWWSTQVSLKRWKQGTRLEAHYTLNQRPLTRHAVKIMRQEMHHFPIFHLQSVMTPLVYSEQHTWMSLMERAQASRWKEMATENLKGYSWPRLPAMRIPRRIRLGSSWMIDKLSSHTGLWTIRHRSLPLAVQIHWPRKNHAGNLTVTFLNQISASLYDLDPRSDIDRFSLNRRYWASVIVHHILPVLERIFTSDDFR

Secondary structure (DSSP, 8-state):
-EEEEEE---S-GGGS-HHHHHHHHHHHHHHTT----EEEEEEEESSGGGTGGGGGG--SPEEEEEEE---STTHHHHHHHHHHHHS--SEEEEEEETTEEEEEETTEEEEEEETT-THHHHHHHHH-GGGS-EEEEEEEEETTEEEEEEEETTEEEEEEEEGGGEEEEEEEE-TT-HHHHHHHHHHHHHHH-S--EEEEEEES--S-TTEETTEE-SEEEEEEEEEE-HHHHHHHHTTPPP-TTSEEEEEEEETTSSSSEEEEEEEEEETTEEEEEEEEEE-SSS--HHHHHHHHHHHTTSS----EE------TT----HHHHHHHHHHHHHHHHHHHHHHHS-PPPPP-----S-----TTEEE-TTT-BTTEEEEEESSSSEEEEEE--BTTB--EEEEEETTEEEEEHHHH-TT----TT---HHHHHHHIIIIIHHHHHHHHHSGGG-